Protein AF-A0A0R3SJC0-F1 (afdb_monomer)

pLDDT: mean 82.91, std 19.38, range [24.38, 98.88]

Radius of gyration: 32.0 Å; Cα contacts (8 Å, |Δi|>4): 1369; chains: 1; bounding box: 103×65×96 Å

Solvent-accessible surface area (backbone atoms only — not comparable to full-atom values): 40440 Å² total; per-residue (Å²): 123,84,65,31,35,39,32,28,41,54,70,30,89,53,44,67,40,42,48,48,50,44,39,76,60,16,32,42,64,49,83,42,60,49,58,57,44,52,67,58,44,50,75,71,33,43,48,30,40,35,30,30,30,33,88,70,46,81,89,80,50,86,62,83,58,44,45,67,59,50,82,74,40,90,42,28,34,39,15,26,30,42,24,23,48,45,53,36,42,79,62,67,22,38,70,45,78,46,100,59,71,44,75,47,77,43,74,31,42,40,42,42,85,40,68,51,37,56,92,54,64,51,66,43,55,31,28,34,69,41,52,59,44,54,81,38,82,26,90,78,53,43,82,42,22,29,43,88,92,44,58,35,22,38,33,25,76,93,53,44,34,36,24,28,42,35,47,44,60,42,82,67,10,72,62,13,65,56,37,52,46,23,42,44,38,73,71,45,64,47,65,74,73,46,43,70,68,63,49,49,53,50,45,32,49,53,47,36,67,72,49,62,91,45,35,37,38,35,67,36,78,64,45,54,48,30,53,37,44,49,52,47,47,53,76,42,46,58,65,92,32,52,46,35,37,33,67,41,58,66,29,68,57,67,65,41,60,59,54,45,51,52,58,42,41,77,66,68,43,71,65,51,75,40,85,36,29,70,59,40,35,61,19,61,42,65,49,79,43,78,41,65,49,59,81,70,56,62,80,91,70,65,74,83,77,79,80,84,83,82,88,83,86,82,90,80,84,85,88,86,88,85,87,82,89,85,89,89,84,88,83,92,87,84,89,88,86,88,81,82,85,72,78,86,72,93,64,89,76,62,48,79,42,74,44,76,46,79,44,60,35,38,34,67,76,49,44,52,51,68,57,53,50,50,27,48,43,56,43,50,48,51,55,51,54,52,50,36,58,76,68,65,59,53,78,92,59,45,31,43,42,45,43,50,36,29,69,60,52,50,54,58,52,46,62,75,71,43,96,78,70,68,76,86,61,81,92,73,72,75,44,74,62,54,52,50,34,49,77,67,70,31,58,44,48,84,34,40,87,35,53,76,68,52,49,33,51,50,22,51,78,70,68,48,54,66,79,51,48,58,53,53,83,74,60,93,65,34,49,63,39,25,37,40,30,37,86,67,50,52,71,62,94,58,43,66,59,52,40,51,50,43,37,42,62,30,30,29,44,70,47,68,79,47,96,50,80,70,53,53,59,50,55,76,61,46,53,74,68,56,50,52,51,44,28,64,72,13,60,82,57,51,51,38,40,36,56,43,43,44,66,28,42,18,32,61,88,82,41,80,42,74,26,29,34,33,40,32,23,25,75,58,82,86,55,57,69,58,50,43,51,49,28,57,48,50,36,66,63,39,75,65,32,26,37,26,27,40,38,61,64,68,48,68,86,72,79,58,79,67,48,14,71,32,44,60,35,69,74,56,50,50,48,47,29,51,33,44,44,43,32,52,48,47,32,52,78,68,70,40,46,87,69,36,52,31,71,48,56,31,37,37,34,41,40,70,92,67,60,81,94,43,52,93,81,56,71,53,76,30,24,19,36,34,43,31,44,30,36,52,92,76,79,77,47,34,40,37,57,43,70,69,74,66,42,54,52,68,58,52,52,51,32,46,50,50,36,52,72,41,82,61,46,57,40,40,28,40,42,42,37,31,27,64,46,17,53,85,62,49,49

Organism: Hymenolepis diminuta (NCBI:txid6216)

InterPro domains:
  IPR001674 GMP synthase, C-terminal [PF00958] (638-730)
  IPR001674 GMP synthase, C-terminal [cd01997] (208-731)
  IPR004739 GMP synthase, glutamine amidotransferase [TIGR00888] (5-190)
  IPR004739 GMP synthase, glutamine amidotransferase [cd01742] (5-184)
  IPR014729 Rossmann-like alpha/beta/alpha sandwich fold [G3DSA:3.40.50.620] (196-476)
  IPR017926 Glutamine amidotransferase [PF00117] (7-186)
  IPR022310 NAD/GMP synthase [PF02540] (200-277)
  IPR025777 GMP synthetase ATP pyrophosphatase domain [PS51553] (194-471)
  IPR029062 Class I glutamine amidotransferase-like [G3DSA:3.40.50.880] (2-195)
  IPR029062 Class I glutamine amidotransferase-like [SSF52317] (4-192)

Nearest PDB structures (foldseek):
  7sbc-assembly1_D  TM=7.896E-01  e=6.996E-42  Acinetobacter baumannii
  2vpi-assembly1_A  TM=9.507E-01  e=2.418E-23  Homo sapiens
  2vpi-assembly2_B  TM=9.539E-01  e=1.225E-22  Homo sapiens
  2d7j-assembly1_A  TM=8.973E-01  e=1.734E-17  Pyrococcus horikoshii OT3
  1wl8-assembly1_A  TM=9.009E-01  e=4.448E-16  Pyrococcus horikoshii

Foldseek 3Di:
DAEAEEEEEPADPCSVLLCVLCVVLLHHYDYDHQLDEPVNCVVVNYQAYEYEAHPDDPVPDDCVSHHCVNLVDQHAYEYEANGQVNSQVSLPFDKDFDPDWQFDWDWKAFQCVPLLNPPHDRIFIFTAGDRMFTPGGHPQKDQGMDDVPTGAKIANLVSNYIYGNTQLSDVRRVCSSVSVVSSRCVRRVGDSNNDLVVLLVVLLVVCCVVQPQFAEEQEALLALLSLLLLLSVLVNDDQVSYAAEYEDQLQAFPCSVVLSCVLVVVSVHDYHYHDCNVCLLFFKFWDWDFDFCVVVDDPVQPPPDDDDDDDDDDDDDDDDDDDDDDDDDDDDDDDDDDDDDDPPPPDPPTDGDTDIHMDDPQFPDDQDPVSSVVRSLVSVLVVVVVVCVVVVPDLVRYAYEDSDAQVNVVVVVVVVVDPPQDCQDPPPRPPPSNVVCVVVVRYHHSRNHDDLVSSLVSCVVSVGDPVNSLDFDADSSHCQLQERADDWFADDPCQVVLQVLQQCLLQVLVPVVDDDPSNVLLPVLDDPVLSVLSNVLNVVVFKGKAKGRGWFWFADPSDIDTAIEMEMEGQDDDPLVSQLSSQVSSCSSVVRHFFYKYWDDGGFPDHFRTFQRDGPDPVSSVLQSQLVVQLVVLCVVVVNSNLFNDWRKHKARDATDDDPVPPVVDPSQAIAIETFRWDDDSQQWTFGQGDPPSHDPVSVVSSQVSSCPRPRHRIYMYIGHIHVGHGRTTD

Mean predicted aligned error: 12.39 Å

Sequence (731 aa):
MSCAVAILDAGAQYCKVIDRRVRELQVHSEIFPLNTSLNELKQRGFKAIIISGGPGSVLDDDISAFDSLILEGDLPVLGICYGMQLMNYLAGGKVEHATGRRDGQFTVKLDTKSPLFSGLESEEKVLLTHGDQCTKVPDGYHIIGKEGDGVVAISKSNLKLYGVQFHPEVNLTLNGSAILGNFLFKIAGLEANFKIEDRLDECIKKMKESVGDRKVLFMLSGGIDSTVCAAIGRRALKPEQITAIHINNGFMRKKESDSTIEALNKLDLNIKYIDASLRFQTGMTTYQVAVDTSALAPASLLSKSSQGSSSSGEGVESPNTMEIDGNENHNSNSLSNSSSKSAIQGGVIGHKEVRNIPIGPLNLHVVSPEEKRQIIGDIFVRVAEETWKELKLNPDEFLLCQGTLRPDLIESAALSVTKRADVIKTHHNVSNLVKKLSQLGRVIEPLADFHKDEVRSLGRLLKLPEEIVNRHPFPGPGLSIRIICASEPYCERDFPETTSLVKMIAGYESMSKKMHALLNKINEAISPAEQARLREITADGALAAHVLPIRSVGVQGDCRSYSYVCALSSDKKPDWDSLFFMAHIIPRICHNINRVVYAFGPRIATSVSEITVTYLREPVIETLREVDFRVNTVLLTEGCMNRVAQMPIVLIPIHFDRDPGNMMASSSILRSVVLRPFLTSDFMTGLPCRPGVDISLSVVDKMVKAASEVPGISRVLYDLTAKPPATTEWE

Secondary structure (DSSP, 8-state):
--SEEEEEESS-TTHHHHHHHHHHTT-EEEEEETT--HHHHHHTT--EEEE---SS-TTTS-GGGS-THHHHSSS-EEEETHHHHHHHHHTT-EEEEEEEEEEEEEEEEE-TTSGGGTTS-SEEEEEEEEEEEEEEPPTT-EEEEEETTEEEEEEEGGGTEEEESB-TTSTTSTTHHHHHHIIIIIIT---S---HHHHHHHHHHHHHHHHTT-EEEEEE-SSHHHHHHHHHHHHHS-GGGEEEEEEE-S-PPTTHHHHHHHHHHTTT--EEEEE-HHHHHT--EEEEEEEEGGGGS-GGG---PPPP-------------------------------------------EEEEEEEE--TTTT---HHHHHHHHHHHHHHHHHHHHHHTT--TTTEEEE----HHHHHHHHHHHH-TT---SS------HHHHHHHHTT-EE-TTTT--HHHHHHHHHHTT--HHHHTPPP--TTGGGGSB--BSS----TTHHHHHHHHHHHHTHHHHTTS--HHHHHHHHHS-HHHHHHHHHHHTT--EEEEEEEEEEEEEETTEEEEEEEEEEEESS---HHHHHHHHHHHHHH-TTEEEEEEEPSS---S-------B-S-HHHHHHHHHHHHHHHHHHHHTT-GGGSSB--EEEES---S--GGGGGG--S--EEEEE--EE-SSSSSBEEPPBTTTB-HHHHHHHHHHHHTSTTEEEEEEE---BTTB-S---

Structure (mmCIF, N/CA/C/O backbone):
data_AF-A0A0R3SJC0-F1
#
_entry.id   AF-A0A0R3SJC0-F1
#
loop_
_atom_site.group_PDB
_atom_site.id
_atom_site.type_symbol
_atom_site.label_atom_id
_atom_site.label_alt_id
_atom_site.label_comp_id
_atom_site.label_asym_id
_atom_site.label_entity_id
_atom_site.label_seq_id
_atom_site.pdbx_PDB_ins_code
_atom_site.Cartn_x
_atom_site.Cartn_y
_atom_site.Cartn_z
_atom_site.occupancy
_atom_site.B_iso_or_equiv
_atom_site.auth_seq_id
_atom_site.auth_comp_id
_atom_site.auth_asym_id
_atom_site.auth_atom_id
_atom_site.pdbx_PDB_model_num
ATOM 1 N N . MET A 1 1 ? -23.351 -9.315 23.107 1.00 49.31 1 MET A N 1
ATOM 2 C CA . MET A 1 1 ? -23.019 -9.519 21.682 1.00 49.31 1 MET A CA 1
ATOM 3 C C . MET A 1 1 ? -23.812 -10.731 21.214 1.00 49.31 1 MET A C 1
ATOM 5 O O . MET A 1 1 ? -23.521 -11.813 21.693 1.00 49.31 1 MET A O 1
ATOM 9 N N . SER A 1 2 ? -24.893 -10.576 20.441 1.00 51.91 2 SER A N 1
ATOM 10 C CA . SER A 1 2 ? -25.824 -11.693 20.153 1.00 51.91 2 SER A CA 1
ATOM 11 C C . SER A 1 2 ? -25.876 -12.146 18.687 1.00 51.91 2 SER A C 1
ATOM 13 O O . SER A 1 2 ? -26.556 -13.129 18.405 1.00 51.91 2 SER A O 1
ATOM 15 N N . CYS A 1 3 ? -25.152 -11.491 17.771 1.00 67.25 3 CYS A N 1
ATOM 16 C CA . CYS A 1 3 ? -25.111 -11.828 16.340 1.00 67.25 3 CYS A CA 1
ATOM 17 C C . CYS A 1 3 ? -23.694 -11.620 15.779 1.00 67.25 3 CYS A C 1
ATOM 19 O O . CYS A 1 3 ? -23.371 -10.528 15.320 1.00 67.25 3 CYS A O 1
ATOM 21 N N . ALA A 1 4 ? -22.832 -12.637 15.851 1.00 88.25 4 ALA A N 1
ATOM 22 C CA . ALA A 1 4 ? -21.469 -12.571 15.317 1.00 88.25 4 ALA A CA 1
ATOM 23 C C . ALA A 1 4 ? -21.089 -13.851 14.557 1.00 88.25 4 ALA A C 1
ATOM 25 O O . ALA A 1 4 ? -21.641 -14.927 14.820 1.00 88.25 4 ALA A O 1
ATOM 26 N N . VAL A 1 5 ? -20.122 -13.725 13.648 1.00 94.94 5 VAL A N 1
ATOM 27 C CA . VAL A 1 5 ? -19.550 -14.810 12.836 1.00 94.94 5 VAL A CA 1
ATOM 28 C C . VAL A 1 5 ? -18.127 -15.107 13.293 1.00 94.94 5 VAL A C 1
ATOM 30 O O . VAL A 1 5 ? -17.317 -14.192 13.434 1.00 94.94 5 VAL A O 1
ATOM 33 N N . ALA A 1 6 ? -17.813 -16.384 13.489 1.00 95.75 6 ALA A N 1
ATOM 34 C CA . ALA A 1 6 ? -16.444 -16.827 13.719 1.00 95.75 6 ALA A CA 1
ATOM 35 C C . ALA A 1 6 ? -15.792 -17.215 12.389 1.00 95.75 6 ALA A C 1
ATOM 37 O O . ALA A 1 6 ? -16.386 -17.951 11.602 1.00 95.75 6 ALA A O 1
ATOM 38 N N . ILE A 1 7 ? -14.576 -16.737 12.138 1.00 95.38 7 ILE A N 1
ATOM 39 C CA . ILE A 1 7 ? -13.773 -17.114 10.973 1.00 95.38 7 ILE A CA 1
ATOM 40 C C . ILE A 1 7 ? -12.608 -17.968 11.468 1.00 95.38 7 ILE A C 1
ATOM 42 O O . ILE A 1 7 ? -11.757 -17.469 12.197 1.00 95.38 7 ILE A O 1
ATOM 46 N N . LEU A 1 8 ? -12.575 -19.245 11.098 1.00 93.25 8 LEU A N 1
ATOM 47 C CA . LEU A 1 8 ? -11.498 -20.166 11.452 1.00 93.25 8 LEU A CA 1
ATOM 48 C C . LEU A 1 8 ? -10.409 -20.108 10.383 1.00 93.25 8 LEU A C 1
ATOM 50 O O . LEU A 1 8 ? -10.674 -20.410 9.218 1.00 93.25 8 LEU A O 1
ATOM 54 N N . ASP A 1 9 ? -9.203 -19.703 10.778 1.00 88.06 9 ASP A N 1
ATOM 55 C CA . ASP A 1 9 ? -8.089 -19.502 9.859 1.00 88.06 9 ASP A CA 1
ATOM 56 C C . ASP A 1 9 ? -7.266 -20.779 9.656 1.00 88.06 9 ASP A C 1
ATOM 58 O O . ASP A 1 9 ? -6.544 -21.207 10.558 1.00 88.06 9 ASP A O 1
ATOM 62 N N . ALA A 1 10 ? -7.336 -21.353 8.453 1.00 80.88 10 ALA A N 1
ATOM 63 C CA . ALA A 1 10 ? -6.509 -22.478 8.013 1.00 80.88 10 ALA A CA 1
ATOM 64 C C . ALA A 1 10 ? -5.146 -22.041 7.422 1.00 80.88 10 ALA A C 1
ATOM 66 O O . ALA A 1 10 ? -4.488 -22.802 6.715 1.00 80.88 10 ALA A O 1
ATOM 67 N N . GLY A 1 11 ? -4.704 -20.809 7.702 1.00 69.06 11 GLY A N 1
ATOM 68 C CA . GLY A 1 11 ? -3.431 -20.261 7.227 1.00 69.06 11 GLY A CA 1
ATOM 69 C C . GLY A 1 11 ? -3.536 -19.543 5.881 1.00 69.06 11 GLY A C 1
ATOM 70 O O . GLY A 1 11 ? -2.531 -19.379 5.187 1.00 69.06 11 GLY A O 1
ATOM 71 N N . ALA A 1 12 ? -4.736 -19.114 5.482 1.00 61.41 12 ALA A N 1
ATOM 72 C CA . ALA A 1 12 ? -4.924 -18.354 4.250 1.00 61.41 12 ALA A CA 1
ATOM 73 C C . ALA A 1 12 ? -4.469 -16.902 4.390 1.00 61.41 12 ALA A C 1
ATOM 75 O O . ALA A 1 12 ? -4.894 -16.174 5.286 1.00 61.41 12 ALA A O 1
ATOM 76 N N . GLN A 1 13 ? -3.790 -16.409 3.349 1.00 63.69 13 GLN A N 1
ATOM 77 C CA . GLN A 1 13 ? -3.595 -14.970 3.130 1.00 63.69 13 GLN A CA 1
ATOM 78 C C . GLN A 1 13 ? -4.936 -14.195 3.128 1.00 63.69 13 GLN A C 1
ATOM 80 O O . GLN A 1 13 ? -4.987 -13.024 3.504 1.00 63.69 13 GLN A O 1
ATOM 85 N N . TYR A 1 14 ? -6.040 -14.849 2.743 1.00 68.69 14 TYR A N 1
ATOM 86 C CA . TYR A 1 14 ? -7.358 -14.235 2.566 1.00 68.69 14 TYR A CA 1
ATOM 87 C C . TYR A 1 14 ? -8.239 -14.174 3.822 1.00 68.69 14 TYR A C 1
ATOM 89 O O . TYR A 1 14 ? -9.306 -13.567 3.761 1.00 68.69 14 TYR A O 1
ATOM 97 N N . CYS A 1 15 ? -7.820 -14.704 4.980 1.00 80.31 15 CYS A N 1
ATOM 98 C CA . CYS A 1 15 ? -8.655 -14.658 6.191 1.00 80.31 15 CYS A CA 1
ATOM 99 C C . CYS A 1 15 ? -9.025 -13.216 6.600 1.00 80.31 15 CYS A C 1
ATOM 101 O O . CYS A 1 15 ? -10.177 -12.920 6.927 1.00 80.31 15 CYS A O 1
ATOM 103 N N . LYS A 1 16 ? -8.074 -12.277 6.478 1.00 79.75 16 LYS A N 1
ATOM 104 C CA . LYS A 1 16 ? -8.317 -10.836 6.690 1.00 79.75 16 LYS A CA 1
ATOM 105 C C . LYS A 1 16 ? -9.317 -10.250 5.682 1.00 79.75 16 LYS A C 1
ATOM 107 O O . LYS A 1 16 ? -10.038 -9.309 6.003 1.00 79.75 16 LYS A O 1
ATOM 112 N N . VAL A 1 17 ? -9.365 -10.793 4.464 1.00 82.44 17 VAL A N 1
ATOM 113 C CA . VAL A 1 17 ? -10.292 -10.357 3.410 1.00 82.44 17 VAL A CA 1
ATOM 114 C C . VAL A 1 17 ? -11.708 -10.846 3.712 1.00 82.44 17 VAL A C 1
ATOM 116 O O . VAL A 1 17 ? -12.644 -10.066 3.565 1.00 82.44 17 VAL A O 1
ATOM 119 N N . ILE A 1 18 ? -11.871 -12.079 4.208 1.00 89.25 18 ILE A N 1
ATOM 120 C CA . ILE A 1 18 ? -13.170 -12.594 4.671 1.00 89.25 18 ILE A CA 1
ATOM 121 C C . ILE A 1 18 ? -13.718 -11.706 5.800 1.00 89.25 18 ILE A C 1
ATOM 123 O O . ILE A 1 18 ? -14.841 -11.219 5.683 1.00 89.25 18 ILE A O 1
ATOM 127 N N . ASP A 1 19 ? -12.919 -11.427 6.842 1.00 89.38 19 ASP A N 1
ATOM 128 C CA . ASP A 1 19 ? -13.315 -10.544 7.961 1.00 89.38 19 ASP A CA 1
ATOM 129 C C . ASP A 1 19 ? -13.775 -9.173 7.457 1.00 89.38 19 ASP A C 1
ATOM 131 O O . ASP A 1 19 ? -14.830 -8.673 7.849 1.00 89.38 19 ASP A O 1
ATOM 135 N N . ARG A 1 20 ? -13.032 -8.594 6.510 1.00 85.44 20 ARG A N 1
ATOM 136 C CA . ARG A 1 20 ? -13.400 -7.326 5.883 1.00 85.44 20 ARG A CA 1
ATOM 137 C C . ARG A 1 20 ? -14.740 -7.405 5.142 1.00 85.44 20 ARG A C 1
ATOM 139 O O . ARG A 1 20 ? -15.584 -6.540 5.343 1.00 85.44 20 ARG A O 1
ATOM 146 N N . ARG A 1 21 ? -14.973 -8.433 4.319 1.00 89.38 21 ARG A N 1
ATOM 147 C CA . ARG A 1 21 ? -16.220 -8.575 3.538 1.00 89.38 21 ARG A CA 1
ATOM 148 C C . ARG A 1 21 ? -17.448 -8.806 4.405 1.00 89.38 21 ARG A C 1
ATOM 150 O O . ARG A 1 21 ? -18.512 -8.273 4.103 1.00 89.38 21 ARG A O 1
ATOM 157 N N . VAL A 1 22 ? -17.306 -9.568 5.487 1.00 92.75 22 VAL A N 1
ATOM 158 C CA . VAL A 1 22 ? -18.390 -9.770 6.458 1.00 92.75 22 VAL A CA 1
ATOM 159 C C . VAL A 1 22 ? -18.753 -8.443 7.139 1.00 92.75 22 VAL A C 1
ATOM 161 O O . VAL A 1 22 ? -19.933 -8.118 7.267 1.00 92.75 22 VAL A O 1
ATOM 164 N N . ARG A 1 23 ? -17.753 -7.623 7.486 1.00 90.31 23 ARG A N 1
ATOM 165 C CA . ARG A 1 23 ? -17.960 -6.292 8.085 1.00 90.31 23 ARG A CA 1
ATOM 166 C C . ARG A 1 23 ? -18.516 -5.257 7.109 1.00 90.31 23 ARG A C 1
ATOM 168 O O . ARG A 1 23 ? -19.343 -4.445 7.513 1.00 90.31 23 ARG A O 1
ATOM 175 N N . GLU A 1 24 ? -18.141 -5.308 5.830 1.00 88.75 24 GLU A N 1
ATOM 176 C CA . GLU A 1 24 ? -18.761 -4.492 4.769 1.00 88.75 24 GLU A CA 1
ATOM 177 C C . GLU A 1 24 ? -20.266 -4.780 4.636 1.00 88.75 24 GLU A C 1
ATOM 179 O O . GLU A 1 24 ? -21.052 -3.872 4.371 1.00 88.75 24 GLU A O 1
ATOM 184 N N . LEU A 1 25 ? -20.678 -6.025 4.897 1.00 91.31 25 LEU A N 1
ATOM 185 C CA . LEU A 1 25 ? -22.082 -6.433 4.999 1.00 91.31 25 LEU A CA 1
ATOM 186 C C . LEU A 1 25 ? -22.715 -6.076 6.360 1.00 91.31 25 LEU A C 1
ATOM 188 O O . LEU A 1 25 ? -23.828 -6.502 6.647 1.00 91.31 25 LEU A O 1
ATOM 192 N N . GLN A 1 26 ? -22.050 -5.272 7.195 1.00 92.06 26 GLN A N 1
ATOM 193 C CA . GLN A 1 26 ? -22.534 -4.819 8.504 1.00 92.06 26 GLN A CA 1
ATOM 194 C C . GLN A 1 26 ? -22.824 -5.969 9.480 1.00 92.06 26 GLN A C 1
ATOM 196 O O . GLN A 1 26 ? -23.751 -5.891 10.289 1.00 92.06 26 GLN A O 1
ATOM 201 N N . VAL A 1 27 ? -22.008 -7.025 9.440 1.00 92.75 27 VAL A N 1
ATOM 202 C CA . VAL A 1 27 ? -22.053 -8.143 10.391 1.00 92.75 27 VAL A CA 1
ATOM 203 C C . VAL A 1 27 ? -20.750 -8.194 11.191 1.00 92.75 27 VAL A C 1
ATOM 205 O O . VAL A 1 27 ? -19.662 -8.015 10.645 1.00 92.75 27 VAL A O 1
ATOM 208 N N . HIS A 1 28 ? -20.848 -8.436 12.501 1.00 91.56 28 HIS A N 1
ATOM 209 C CA . HIS A 1 28 ? -19.668 -8.573 13.353 1.00 91.56 28 HIS A CA 1
ATOM 210 C C . HIS A 1 28 ? -18.944 -9.899 13.089 1.00 91.56 28 HIS A C 1
ATOM 212 O O . HIS A 1 28 ? -19.569 -10.962 13.107 1.00 91.56 28 HIS A O 1
ATOM 218 N N . SER A 1 29 ? -17.623 -9.845 12.917 1.00 92.19 29 SER A N 1
ATOM 219 C CA . SER A 1 29 ? -16.771 -11.025 12.747 1.00 92.19 29 SER A CA 1
ATOM 220 C C . SER A 1 29 ? -15.494 -10.979 13.582 1.00 92.19 29 SER A C 1
ATOM 222 O O . SER A 1 29 ? -14.925 -9.909 13.835 1.00 92.19 29 SER A O 1
ATOM 224 N N . GLU A 1 30 ? -15.025 -12.162 13.974 1.00 90.62 30 GLU A N 1
ATOM 225 C CA . GLU A 1 30 ? -13.758 -12.384 14.676 1.00 90.62 30 GLU A CA 1
ATOM 226 C C . GLU A 1 30 ? -13.004 -13.574 14.071 1.00 90.62 30 GLU A C 1
ATOM 228 O O . GLU A 1 30 ? -13.620 -14.542 13.624 1.00 90.62 30 GLU A O 1
ATOM 233 N N . ILE A 1 31 ? -11.670 -13.485 14.048 1.00 90.00 31 ILE A N 1
ATOM 234 C CA . ILE A 1 31 ? -10.784 -14.513 13.490 1.00 90.00 31 ILE A CA 1
ATOM 235 C C . ILE A 1 31 ? -10.243 -15.379 14.628 1.00 90.00 31 ILE A C 1
ATOM 237 O O . ILE A 1 31 ? -9.756 -14.855 15.629 1.00 90.00 31 ILE A O 1
ATOM 241 N N . PHE A 1 32 ? -10.287 -16.693 14.438 1.00 90.62 32 PHE A N 1
ATOM 242 C CA . PHE A 1 32 ? -9.840 -17.701 15.386 1.00 90.62 32 PHE A CA 1
ATOM 243 C C . PHE A 1 32 ? -8.898 -18.709 14.722 1.00 90.62 32 PHE A C 1
ATOM 245 O O . PHE A 1 32 ? -9.017 -18.963 13.522 1.00 90.62 32 PHE A O 1
ATOM 252 N N . PRO A 1 33 ? -7.993 -19.337 15.489 1.00 90.00 33 PRO A N 1
ATOM 253 C CA . PRO A 1 33 ? -7.235 -20.490 15.018 1.00 90.00 33 PRO A CA 1
ATOM 254 C C . PRO A 1 33 ? -8.146 -21.643 14.567 1.00 90.00 33 PRO A C 1
ATOM 256 O O . PRO A 1 33 ? -9.199 -21.875 15.168 1.00 90.00 33 PRO A O 1
ATOM 259 N N . LEU A 1 34 ? -7.719 -22.412 13.561 1.00 89.12 34 LEU A N 1
ATOM 260 C CA . LEU A 1 34 ? -8.468 -23.569 13.048 1.00 89.12 34 LEU A CA 1
ATOM 261 C C . LEU A 1 34 ? -8.809 -24.627 14.116 1.00 89.12 34 LEU A C 1
ATOM 263 O O . LEU A 1 34 ? -9.825 -25.302 14.002 1.00 89.12 34 LEU A O 1
ATOM 267 N N . ASN A 1 35 ? -7.997 -24.753 15.169 1.00 90.44 35 ASN A N 1
ATOM 268 C CA . ASN A 1 35 ? -8.192 -25.715 16.261 1.00 90.44 35 ASN A CA 1
ATOM 269 C C . ASN A 1 35 ? -9.151 -25.234 17.372 1.00 90.44 35 ASN A C 1
ATOM 271 O O . ASN A 1 35 ? -9.194 -25.818 18.455 1.00 90.44 35 ASN A O 1
ATOM 275 N N . THR A 1 36 ? -9.901 -24.155 17.138 1.00 92.75 36 THR A N 1
ATOM 276 C CA . THR A 1 36 ? -10.876 -23.625 18.102 1.00 92.75 36 THR A CA 1
ATOM 277 C C . THR A 1 36 ? -12.107 -24.530 18.183 1.00 92.75 36 THR A C 1
ATOM 279 O O . THR A 1 36 ? -12.696 -24.866 17.160 1.00 92.75 36 THR A O 1
ATOM 282 N N . SER A 1 37 ? -12.528 -24.899 19.398 1.00 94.56 37 SER A N 1
ATOM 283 C CA . SER A 1 37 ? -13.651 -25.832 19.599 1.00 94.56 37 SER A CA 1
ATOM 284 C C . SER A 1 37 ? -15.032 -25.203 19.372 1.00 94.56 37 SER A C 1
ATOM 286 O O . SER A 1 37 ? -15.250 -24.023 19.663 1.00 94.56 37 SER A O 1
ATOM 288 N N . LEU A 1 38 ? -16.020 -26.010 18.969 1.00 94.06 38 LEU A N 1
ATOM 289 C CA . LEU A 1 38 ? -17.416 -25.573 18.829 1.00 94.06 38 LEU A CA 1
ATOM 290 C C . LEU A 1 38 ? -17.977 -25.020 20.148 1.00 94.06 38 LEU A C 1
ATOM 292 O O . LEU A 1 38 ? -18.723 -24.039 20.155 1.00 94.06 38 LEU A O 1
ATOM 296 N N . ASN A 1 39 ? -17.619 -25.644 21.272 1.00 93.06 39 ASN A N 1
ATOM 297 C CA . ASN A 1 39 ? -18.081 -25.229 22.596 1.00 93.06 39 ASN A CA 1
ATOM 298 C C . ASN A 1 39 ? -17.608 -23.819 22.944 1.00 93.06 39 ASN A C 1
ATOM 300 O O . ASN A 1 39 ? -18.399 -23.016 23.437 1.00 93.06 39 ASN A O 1
ATOM 304 N N . GLU A 1 40 ? -16.349 -23.499 22.648 1.00 93.50 40 GLU A N 1
ATOM 305 C CA . GLU A 1 40 ? -15.812 -22.157 22.849 1.00 93.50 40 GLU A CA 1
ATOM 306 C C . GLU A 1 40 ? -16.556 -21.124 21.992 1.00 93.50 40 GLU A C 1
ATOM 308 O O . GLU A 1 40 ? -16.985 -20.086 22.503 1.00 93.50 40 GLU A O 1
ATOM 313 N N . LEU A 1 41 ? -16.787 -21.428 20.711 1.00 93.19 41 LEU A N 1
ATOM 314 C CA . LEU A 1 41 ? -17.512 -20.532 19.805 1.00 93.19 41 LEU A CA 1
ATOM 315 C C . LEU A 1 41 ? -18.947 -20.267 20.292 1.00 93.19 41 LEU A C 1
ATOM 317 O O . LEU A 1 41 ? -19.414 -19.125 20.298 1.00 93.19 41 LEU A O 1
ATOM 321 N N . LYS A 1 42 ? -19.639 -21.305 20.773 1.00 91.69 42 LYS A N 1
ATOM 322 C CA . LYS A 1 42 ? -20.983 -21.174 21.353 1.00 91.69 42 LYS A CA 1
ATOM 323 C C . LYS A 1 42 ? -20.989 -20.361 22.641 1.00 91.69 42 LYS A C 1
ATOM 325 O O . LYS A 1 42 ? -21.860 -19.509 22.806 1.00 91.69 42 LYS A O 1
ATOM 330 N N . GLN A 1 43 ? -20.028 -20.591 23.537 1.00 91.38 43 GLN A N 1
ATOM 331 C CA . GLN A 1 43 ? -19.902 -19.840 24.791 1.00 91.38 43 GLN A CA 1
ATOM 332 C C . GLN A 1 43 ? -19.666 -18.348 24.541 1.00 91.38 43 GLN A C 1
ATOM 334 O O . GLN A 1 43 ? -20.234 -17.511 25.240 1.00 91.38 43 GLN A O 1
ATOM 339 N N . ARG A 1 44 ? -18.889 -18.009 23.506 1.00 90.25 44 ARG A N 1
ATOM 340 C CA . ARG A 1 44 ? -18.678 -16.623 23.057 1.00 90.25 44 ARG A CA 1
ATOM 341 C C . ARG A 1 44 ? -19.875 -16.033 22.293 1.00 90.25 44 ARG A C 1
ATOM 343 O O . ARG A 1 44 ? -19.893 -14.836 22.022 1.00 90.25 44 ARG A O 1
ATOM 350 N N . GLY A 1 45 ? -20.896 -16.837 21.987 1.00 91.19 45 GLY A N 1
ATOM 351 C CA . GLY A 1 45 ? -22.159 -16.387 21.400 1.00 91.19 45 GLY A CA 1
ATOM 352 C C . GLY A 1 45 ? -22.175 -16.282 19.872 1.00 91.19 45 GLY A C 1
ATOM 353 O O . GLY A 1 45 ? -23.076 -15.633 19.332 1.00 91.19 45 GLY A O 1
ATOM 354 N N . PHE A 1 46 ? -21.224 -16.906 19.167 1.00 94.56 46 PHE A N 1
ATOM 355 C CA . PHE A 1 46 ? -21.213 -16.933 17.701 1.00 94.56 46 PHE A CA 1
ATOM 356 C C . PHE A 1 46 ? -22.397 -17.730 17.138 1.00 94.56 46 PHE A C 1
ATOM 358 O O . PHE A 1 46 ? -22.885 -18.685 17.745 1.00 94.56 46 PHE A O 1
ATOM 365 N N . LYS A 1 47 ? -22.880 -17.306 15.967 1.00 95.25 47 LYS A N 1
ATOM 366 C CA . LYS A 1 47 ? -24.092 -17.845 15.325 1.00 95.25 47 LYS A CA 1
ATOM 367 C C . LYS A 1 47 ? -23.835 -18.510 13.978 1.00 95.25 47 LYS A C 1
ATOM 369 O O . LYS A 1 47 ? -24.724 -19.186 13.479 1.00 95.25 47 LYS A O 1
ATOM 374 N N . ALA A 1 48 ? -22.653 -18.322 13.404 1.00 96.81 48 ALA A N 1
ATOM 375 C CA . ALA A 1 48 ? -22.217 -18.961 12.171 1.00 96.81 48 ALA A CA 1
ATOM 376 C C . ALA A 1 48 ? -20.691 -19.054 12.139 1.00 96.81 48 ALA A C 1
ATOM 378 O O . ALA A 1 48 ? -20.004 -18.294 12.831 1.00 96.81 48 ALA A O 1
ATOM 379 N N . ILE A 1 49 ? -20.186 -19.973 11.322 1.00 97.69 49 ILE A N 1
ATOM 380 C CA . ILE A 1 49 ? -18.760 -20.253 11.178 1.00 97.69 49 ILE A CA 1
ATOM 381 C C . ILE A 1 49 ? -18.380 -20.161 9.698 1.00 97.69 49 ILE A C 1
ATOM 383 O O . ILE A 1 49 ? -19.075 -20.693 8.834 1.00 97.69 49 ILE A O 1
ATOM 387 N N . ILE A 1 50 ? -17.266 -19.498 9.399 1.00 97.56 50 ILE A N 1
ATOM 388 C CA . ILE A 1 50 ? -16.619 -19.535 8.086 1.00 97.56 50 ILE A CA 1
ATOM 389 C C . ILE A 1 50 ? -15.243 -20.168 8.270 1.00 97.56 50 ILE A C 1
ATOM 391 O O . ILE A 1 50 ? -14.465 -19.702 9.092 1.00 97.56 50 ILE A O 1
ATOM 395 N N . ILE A 1 51 ? -14.930 -21.217 7.516 1.00 95.12 51 ILE A N 1
ATOM 396 C CA . ILE A 1 51 ? -13.601 -21.838 7.499 1.00 95.12 51 ILE A CA 1
ATOM 397 C C . ILE A 1 51 ? -12.870 -21.298 6.272 1.00 95.12 51 ILE A C 1
ATOM 399 O O . ILE A 1 51 ? -13.360 -21.449 5.147 1.00 95.12 51 ILE A O 1
ATOM 403 N N . SER A 1 52 ? -11.741 -20.623 6.490 1.00 90.00 52 SER A N 1
ATOM 404 C CA . SER A 1 52 ? -10.974 -19.987 5.419 1.00 90.00 52 SER A CA 1
ATOM 405 C C . SER A 1 52 ? -10.276 -21.017 4.516 1.00 90.00 52 SER A C 1
ATOM 407 O O . SER A 1 52 ? -10.262 -22.222 4.782 1.00 90.00 52 SER A O 1
ATOM 409 N N . GLY A 1 53 ? -9.703 -20.529 3.413 1.00 78.44 53 GLY A N 1
ATOM 410 C CA . GLY A 1 53 ? -8.766 -21.318 2.614 1.00 78.44 53 GLY A CA 1
ATOM 411 C C . GLY A 1 53 ? -7.432 -21.543 3.336 1.00 78.44 53 GLY A C 1
ATOM 412 O O . GLY A 1 53 ? -7.211 -21.059 4.440 1.00 78.44 53 GLY A O 1
ATOM 413 N N . GLY A 1 54 ? -6.494 -22.201 2.668 1.00 74.00 54 GLY A N 1
ATOM 414 C CA . GLY A 1 54 ? -5.133 -22.388 3.162 1.00 74.00 54 GLY A CA 1
ATOM 415 C C . GLY A 1 54 ? -4.204 -22.783 2.013 1.00 74.00 54 GLY A C 1
ATOM 416 O O . GLY A 1 54 ? -4.690 -23.278 0.995 1.00 74.00 54 GLY A O 1
ATOM 417 N N . PRO A 1 55 ? -2.888 -22.529 2.119 1.00 67.25 55 PRO A N 1
ATOM 418 C CA . PRO A 1 55 ? -1.909 -23.002 1.141 1.00 67.25 55 PRO A CA 1
ATOM 419 C C . PRO A 1 55 ? -1.615 -24.505 1.279 1.00 67.25 55 PRO A C 1
ATOM 421 O O . PRO A 1 55 ? -0.946 -25.059 0.410 1.00 67.25 55 PRO A O 1
ATOM 424 N N . GLY A 1 56 ? -2.054 -25.120 2.383 1.00 72.94 56 GLY A N 1
ATOM 425 C CA . GLY A 1 56 ? -1.870 -26.534 2.688 1.00 72.94 56 GLY A CA 1
ATOM 426 C C . GLY A 1 56 ? -2.796 -27.453 1.896 1.00 72.94 56 GLY A C 1
ATOM 427 O O . GLY A 1 56 ? -3.662 -27.011 1.137 1.00 72.94 56 GLY A O 1
ATOM 428 N N . SER A 1 57 ? -2.591 -28.746 2.103 1.00 83.06 57 SER A N 1
ATOM 429 C CA . SER A 1 57 ? -3.352 -29.842 1.509 1.00 83.06 57 SER A CA 1
ATOM 430 C C . SER A 1 57 ? -3.924 -30.663 2.656 1.00 83.06 57 SER A C 1
ATOM 432 O O . SER A 1 57 ? -3.193 -31.084 3.550 1.00 83.06 57 SER A O 1
ATOM 434 N N . VAL A 1 58 ? -5.234 -30.920 2.636 1.00 86.25 58 VAL A N 1
ATOM 435 C CA . VAL A 1 58 ? -5.901 -31.728 3.679 1.00 86.25 58 VAL A CA 1
ATOM 436 C C . VAL A 1 58 ? -5.388 -33.172 3.737 1.00 86.25 58 VAL A C 1
ATOM 438 O O . VAL A 1 58 ? -5.685 -33.884 4.692 1.00 86.25 58 VAL A O 1
ATOM 441 N N . LEU A 1 59 ? -4.659 -33.616 2.707 1.00 85.00 59 LEU A N 1
ATOM 442 C CA . LEU A 1 59 ? -4.033 -34.936 2.642 1.00 85.00 59 LEU A CA 1
ATOM 443 C C . LEU A 1 59 ? -2.697 -34.977 3.393 1.00 85.00 59 LEU A C 1
ATOM 445 O O . LEU A 1 59 ? -2.323 -36.031 3.905 1.00 85.00 59 LEU A O 1
ATOM 449 N N . ASP A 1 60 ? -1.995 -33.844 3.444 1.00 82.56 60 ASP A N 1
ATOM 450 C CA . ASP A 1 60 ? -0.651 -33.724 4.018 1.00 82.56 60 ASP A CA 1
ATOM 451 C C . ASP A 1 60 ? -0.667 -33.112 5.426 1.00 82.56 60 ASP A C 1
ATOM 453 O O . ASP A 1 60 ? 0.239 -33.355 6.227 1.00 82.56 60 ASP A O 1
ATOM 457 N N . ASP A 1 61 ? -1.691 -32.313 5.728 1.00 79.69 61 ASP A N 1
ATOM 458 C CA . ASP A 1 61 ? -1.824 -31.603 6.993 1.00 79.69 61 ASP A CA 1
ATOM 459 C C . ASP A 1 61 ? -2.347 -32.505 8.121 1.00 79.69 61 ASP A C 1
ATOM 461 O O . ASP A 1 61 ? -3.221 -33.357 7.942 1.00 79.69 61 ASP A O 1
ATOM 465 N N . ASP A 1 62 ? -1.864 -32.255 9.341 1.00 80.38 62 ASP A N 1
ATOM 466 C CA . ASP A 1 62 ? -2.429 -32.866 10.542 1.00 80.38 62 ASP A CA 1
ATOM 467 C C . ASP A 1 62 ? -3.752 -32.184 10.920 1.00 80.38 62 ASP A C 1
ATOM 469 O O . ASP A 1 62 ? -3.792 -31.158 11.604 1.00 80.38 62 ASP A O 1
ATOM 473 N N . ILE A 1 63 ? -4.853 -32.783 10.473 1.00 84.12 63 ILE A N 1
ATOM 474 C CA . ILE A 1 63 ? -6.212 -32.302 10.740 1.00 84.12 63 ILE A CA 1
ATOM 475 C C . ILE A 1 63 ? -6.767 -32.750 12.101 1.00 84.12 63 ILE A C 1
ATOM 477 O O . ILE A 1 63 ? -7.892 -32.386 12.440 1.00 84.12 63 ILE A O 1
ATOM 481 N N . SER A 1 64 ? -6.017 -33.524 12.900 1.00 79.56 64 SER A N 1
ATOM 482 C CA . SER A 1 64 ? -6.503 -34.054 14.187 1.00 79.56 64 SER A CA 1
ATOM 483 C C . SER A 1 64 ? -6.836 -32.960 15.206 1.00 79.56 64 SER A C 1
ATOM 485 O O . SER A 1 64 ? -7.629 -33.178 16.120 1.00 79.56 64 SER A O 1
ATOM 487 N N . ALA A 1 65 ? -6.259 -31.769 15.030 1.00 81.12 65 ALA A N 1
ATOM 488 C CA . ALA A 1 65 ? -6.520 -30.610 15.867 1.00 81.12 65 ALA A CA 1
ATOM 489 C C . ALA A 1 65 ? -7.852 -29.901 15.549 1.00 81.12 65 ALA A C 1
ATOM 491 O O . ALA A 1 65 ? -8.264 -29.039 16.324 1.00 81.12 65 ALA A O 1
ATOM 492 N N . PHE A 1 66 ? -8.518 -30.217 14.432 1.00 91.62 66 PHE A N 1
ATOM 493 C CA . PHE A 1 66 ? -9.808 -29.620 14.086 1.00 91.62 66 PHE A CA 1
ATOM 494 C C . PHE A 1 66 ? -10.958 -30.294 14.848 1.00 91.62 66 PHE A C 1
ATOM 496 O O . PHE A 1 66 ? -11.096 -31.518 14.851 1.00 91.62 66 PHE A O 1
ATOM 503 N N . ASP A 1 67 ? -11.834 -29.492 15.455 1.00 93.00 67 ASP A N 1
ATOM 504 C CA . ASP A 1 67 ? -13.009 -30.001 16.160 1.00 93.00 67 ASP A CA 1
ATOM 505 C C . ASP A 1 67 ? -14.115 -30.406 15.171 1.00 93.00 67 ASP A C 1
ATOM 507 O O . ASP A 1 67 ? -14.936 -29.591 14.745 1.00 93.00 67 ASP A O 1
ATOM 511 N N . SER A 1 68 ? -14.149 -31.692 14.814 1.00 91.38 68 SER A N 1
ATOM 512 C CA . SER A 1 68 ? -15.154 -32.270 13.906 1.00 91.38 68 SER A CA 1
ATOM 513 C C . SER A 1 68 ? -16.610 -32.006 14.317 1.00 91.38 68 SER A C 1
ATOM 515 O O . SER A 1 68 ? -17.475 -31.939 13.440 1.00 91.38 68 SER A O 1
ATOM 517 N N . LEU A 1 69 ? -16.884 -31.737 15.604 1.00 92.69 69 LEU A N 1
ATOM 518 C CA . LEU A 1 69 ? -18.224 -31.376 16.078 1.00 92.69 69 LEU A CA 1
ATOM 519 C C . LEU A 1 69 ? -18.754 -30.107 15.407 1.00 92.69 69 LEU A C 1
ATOM 521 O O . LEU A 1 69 ? -19.965 -29.930 15.322 1.00 92.69 69 LEU A O 1
ATOM 525 N N . ILE A 1 70 ? -17.885 -29.238 14.884 1.00 94.44 70 ILE A N 1
ATOM 526 C CA . ILE A 1 70 ? -18.278 -28.061 14.098 1.00 94.44 70 ILE A CA 1
ATOM 527 C C . ILE A 1 70 ? -19.128 -28.456 12.881 1.00 94.44 70 ILE A C 1
ATOM 529 O O . ILE A 1 70 ? -20.065 -27.739 12.538 1.00 94.44 70 ILE A O 1
ATOM 533 N N . LEU A 1 71 ? -18.836 -29.596 12.249 1.00 93.06 71 LEU A N 1
ATOM 534 C CA . LEU A 1 71 ? -19.548 -30.082 11.060 1.00 93.06 71 LEU A CA 1
ATOM 535 C C . LEU A 1 71 ? -20.779 -30.932 11.401 1.00 93.06 71 LEU A C 1
ATOM 537 O O . LEU A 1 71 ? -21.596 -31.222 10.531 1.00 93.06 71 LEU A O 1
ATOM 541 N N . GLU A 1 72 ? -20.918 -31.324 12.662 1.00 89.75 72 GLU A N 1
ATOM 542 C CA . GLU A 1 72 ? -22.061 -32.081 13.184 1.00 89.75 72 GLU A CA 1
ATOM 543 C C . GLU A 1 72 ? -23.012 -31.200 14.011 1.00 89.75 72 GLU A C 1
ATOM 545 O O . GLU A 1 72 ? -24.111 -31.622 14.375 1.00 89.75 72 GLU A O 1
ATOM 550 N N . GLY A 1 73 ? -22.581 -29.976 14.314 1.00 83.62 73 GLY A N 1
ATOM 551 C CA . GLY A 1 73 ? -23.275 -29.020 15.157 1.00 83.62 73 GLY A CA 1
ATOM 552 C C . GLY A 1 73 ? -24.487 -28.356 14.500 1.00 83.62 73 GLY A C 1
ATOM 553 O O . GLY A 1 73 ? -24.873 -28.616 13.366 1.00 83.62 73 GLY A O 1
ATOM 554 N N . ASP A 1 74 ? -25.098 -27.453 15.260 1.00 87.50 74 ASP A N 1
ATOM 555 C CA . ASP A 1 74 ? -26.283 -26.664 14.901 1.00 87.50 74 ASP A CA 1
ATOM 556 C C . ASP A 1 74 ? -25.949 -25.291 14.295 1.00 87.50 74 ASP A C 1
ATOM 558 O O . ASP A 1 74 ? -26.854 -24.561 13.878 1.00 87.50 74 ASP A O 1
ATOM 562 N N . LEU A 1 75 ? -24.668 -24.916 14.257 1.00 94.69 75 LEU A N 1
ATOM 563 C CA . LEU A 1 75 ? -24.231 -23.660 13.661 1.00 94.69 75 LEU A CA 1
ATOM 564 C C . LEU A 1 75 ? -24.037 -23.834 12.146 1.00 94.69 75 LEU A C 1
ATOM 566 O O . LEU A 1 75 ? -23.361 -24.770 11.728 1.00 94.69 75 LEU A O 1
ATOM 570 N N . PRO A 1 76 ? -24.570 -22.928 11.308 1.00 97.25 76 PRO A N 1
ATOM 571 C CA . PRO A 1 76 ? -24.270 -22.897 9.881 1.00 97.25 76 PRO A CA 1
ATOM 572 C C . PRO A 1 76 ? -22.773 -22.722 9.621 1.00 97.25 76 PRO A C 1
ATOM 574 O O . PRO A 1 76 ? -22.132 -21.869 10.246 1.00 97.25 76 PRO A O 1
ATOM 577 N N . VAL A 1 77 ? -22.245 -23.470 8.650 1.00 98.06 77 VAL A N 1
ATOM 578 C CA . VAL A 1 77 ? -20.820 -23.445 8.285 1.00 98.06 77 VAL A CA 1
ATOM 579 C C . VAL A 1 77 ? -20.651 -23.174 6.793 1.00 98.06 77 VAL A C 1
ATOM 581 O O . VAL A 1 77 ? -21.296 -23.821 5.965 1.00 98.06 77 VAL A O 1
ATOM 584 N N . LEU A 1 78 ? -19.758 -22.242 6.454 1.00 98.19 78 LEU A N 1
ATOM 585 C CA . LEU A 1 78 ? -19.268 -22.014 5.094 1.00 98.19 78 LEU A CA 1
ATOM 586 C C . LEU A 1 78 ? -17.777 -22.362 5.006 1.00 98.19 78 LEU A C 1
ATOM 588 O O . LEU A 1 78 ? -16.952 -21.671 5.594 1.00 98.19 78 LEU A O 1
ATOM 592 N N . GLY A 1 79 ? -17.420 -23.400 4.254 1.00 96.50 79 GLY A N 1
ATOM 593 C CA . GLY A 1 79 ? -16.031 -23.742 3.942 1.00 96.50 79 GLY A CA 1
ATOM 594 C C . GLY A 1 79 ? -15.578 -23.141 2.611 1.00 96.50 79 GLY A C 1
ATOM 595 O O . GLY A 1 79 ? -16.230 -23.354 1.589 1.00 96.50 79 GLY A O 1
ATOM 596 N N . ILE A 1 80 ? -14.454 -22.421 2.603 1.00 95.06 80 ILE A N 1
ATOM 597 C CA . ILE A 1 80 ? -13.886 -21.787 1.402 1.00 95.06 80 ILE A CA 1
ATOM 598 C C . ILE A 1 80 ? -12.568 -22.471 1.035 1.00 95.06 80 ILE A C 1
ATOM 600 O O . ILE A 1 80 ? -11.668 -22.562 1.863 1.00 95.06 80 ILE A O 1
ATOM 604 N N . CYS A 1 81 ? -12.435 -22.929 -0.210 1.00 91.25 81 CYS A N 1
ATOM 605 C CA . CYS A 1 81 ? -11.267 -23.636 -0.740 1.00 91.25 81 CYS A CA 1
ATOM 606 C C . CYS A 1 81 ? -10.835 -24.806 0.171 1.00 91.25 81 CYS A C 1
ATOM 608 O O . CYS A 1 81 ? -11.543 -25.813 0.222 1.00 91.25 81 CYS A O 1
ATOM 610 N N . TYR A 1 82 ? -9.747 -24.663 0.938 1.00 90.00 82 TYR A N 1
ATOM 611 C CA . TYR A 1 82 ? -9.327 -25.635 1.957 1.00 90.00 82 TYR A CA 1
ATOM 612 C C . TYR A 1 82 ? -10.463 -25.994 2.922 1.00 90.00 82 TYR A C 1
ATOM 614 O O . TYR A 1 82 ? -10.687 -27.168 3.196 1.00 90.00 82 TYR A O 1
ATOM 622 N N . GLY A 1 83 ? -11.259 -25.017 3.371 1.00 93.25 83 GLY A N 1
ATOM 623 C CA . GLY A 1 83 ? -12.417 -25.278 4.223 1.00 93.25 83 GLY A CA 1
ATOM 624 C C . GLY A 1 83 ? -13.439 -26.217 3.571 1.00 93.25 83 GLY A C 1
ATOM 625 O O . GLY A 1 83 ? -13.957 -27.111 4.233 1.00 93.25 83 GLY A O 1
ATOM 626 N N . MET A 1 84 ? -13.702 -26.082 2.264 1.00 95.25 84 MET A N 1
ATOM 627 C CA . MET A 1 84 ? -14.568 -27.022 1.536 1.00 95.25 84 MET A CA 1
ATOM 628 C C . MET A 1 84 ? -13.949 -28.422 1.464 1.00 95.25 84 MET A C 1
ATOM 630 O O . MET A 1 84 ? -14.659 -29.412 1.648 1.00 95.25 84 MET A O 1
ATOM 634 N N . GLN A 1 85 ? -12.644 -28.507 1.206 1.00 93.25 85 GLN A N 1
ATOM 635 C CA . GLN A 1 85 ? -11.917 -29.774 1.126 1.00 93.25 85 GLN A CA 1
ATOM 636 C C . GLN A 1 85 ? -11.914 -30.497 2.473 1.00 93.25 85 GLN A C 1
ATOM 638 O O . GLN A 1 85 ? -12.214 -31.687 2.518 1.00 93.25 85 GLN A O 1
ATOM 643 N N . LEU A 1 86 ? -11.671 -29.769 3.564 1.00 93.56 86 LEU A N 1
ATOM 644 C CA . LEU A 1 86 ? -11.684 -30.283 4.930 1.00 93.56 86 LEU A CA 1
ATOM 645 C C . LEU A 1 86 ? -13.060 -30.848 5.284 1.00 93.56 86 LEU A C 1
ATOM 647 O O . LEU A 1 86 ? -13.160 -31.980 5.754 1.00 93.56 86 LEU A O 1
ATOM 651 N N . MET A 1 87 ? -14.128 -30.100 4.986 1.00 94.62 87 MET A N 1
ATOM 652 C CA . MET A 1 87 ? -15.498 -30.580 5.180 1.00 94.62 87 MET A CA 1
ATOM 653 C C . MET A 1 87 ? -15.780 -31.862 4.393 1.00 94.62 87 MET A C 1
ATOM 655 O O . MET A 1 87 ? -16.362 -32.800 4.932 1.00 94.62 87 MET A O 1
ATOM 659 N N . ASN A 1 88 ? -15.382 -31.903 3.118 1.00 95.06 88 ASN A N 1
ATOM 660 C CA . ASN A 1 88 ? -15.603 -33.062 2.261 1.00 95.06 88 ASN A CA 1
ATOM 661 C C . ASN A 1 88 ? -14.827 -34.286 2.766 1.00 95.06 88 ASN A C 1
ATOM 663 O O . ASN A 1 88 ? -15.383 -35.379 2.825 1.00 95.06 88 ASN A O 1
ATOM 667 N N . TYR A 1 89 ? -13.565 -34.093 3.148 1.00 94.00 89 TYR A N 1
ATOM 668 C CA . TYR A 1 89 ? -12.675 -35.145 3.629 1.00 94.00 89 TYR A CA 1
ATOM 669 C C . TYR A 1 89 ? -13.160 -35.744 4.955 1.00 94.00 89 TYR A C 1
ATOM 671 O O . TYR A 1 89 ? -13.344 -36.956 5.048 1.00 94.00 89 TYR A O 1
ATOM 679 N N . LEU A 1 90 ? -13.468 -34.902 5.949 1.00 92.75 90 LEU A N 1
ATOM 680 C CA . LEU A 1 90 ? -13.950 -35.351 7.262 1.00 92.75 90 LEU A CA 1
ATOM 681 C C . LEU A 1 90 ? -15.313 -36.050 7.194 1.00 92.75 90 LEU A C 1
ATOM 683 O O . LEU A 1 90 ? -15.582 -36.952 7.981 1.00 92.75 90 LEU A O 1
ATOM 687 N N . ALA A 1 91 ? -16.156 -35.689 6.225 1.00 91.94 91 ALA A N 1
ATOM 688 C CA . ALA A 1 91 ? -17.432 -36.358 5.986 1.00 91.94 91 ALA A CA 1
ATOM 689 C C . ALA A 1 91 ? -17.308 -37.680 5.190 1.00 91.94 91 ALA A C 1
ATOM 691 O O . ALA A 1 91 ? -18.328 -38.288 4.863 1.00 91.94 91 ALA A O 1
ATOM 692 N N . GLY A 1 92 ? -16.091 -38.140 4.866 1.00 92.38 92 GLY A N 1
ATOM 693 C CA . GLY A 1 92 ? -15.840 -39.403 4.153 1.00 92.38 92 GLY A CA 1
ATOM 694 C C . GLY A 1 92 ? -15.822 -39.293 2.622 1.00 92.38 92 GLY A C 1
ATOM 695 O O . GLY A 1 92 ? -15.938 -40.301 1.918 1.00 92.38 92 GLY A O 1
ATOM 696 N N . GLY A 1 93 ? -15.711 -38.076 2.087 1.00 93.88 93 GLY A N 1
ATOM 697 C CA . GLY A 1 93 ? -15.462 -37.813 0.672 1.00 93.88 93 GLY A CA 1
ATOM 698 C C . GLY A 1 93 ? -14.016 -38.108 0.261 1.00 93.88 93 GLY A C 1
ATOM 699 O O . GLY A 1 93 ? -13.185 -38.515 1.067 1.00 93.88 93 GLY A O 1
ATOM 700 N N . LYS A 1 94 ? -13.701 -37.895 -1.021 1.00 93.50 94 LYS A N 1
ATOM 701 C CA . LYS A 1 94 ? -12.342 -38.052 -1.567 1.00 93.50 94 LYS A CA 1
ATOM 702 C C . LYS A 1 94 ? -11.816 -36.713 -2.073 1.00 93.50 94 LYS A C 1
ATOM 704 O O . LYS A 1 94 ? -12.505 -36.043 -2.847 1.00 93.50 94 LYS A O 1
ATOM 709 N N . VAL A 1 95 ? -10.605 -36.362 -1.648 1.00 92.31 95 VAL A N 1
ATOM 710 C CA . VAL A 1 95 ? -9.820 -35.220 -2.133 1.00 92.31 95 VAL A CA 1
ATOM 711 C C . VAL A 1 95 ? -8.550 -35.768 -2.778 1.00 92.31 95 VAL A C 1
ATOM 713 O O . VAL A 1 95 ? -7.980 -36.736 -2.280 1.00 92.31 95 VAL A O 1
ATOM 716 N N . GLU A 1 96 ? -8.144 -35.205 -3.911 1.00 90.12 96 GLU A N 1
ATOM 717 C CA . GLU A 1 96 ? -6.952 -35.617 -4.659 1.00 90.12 96 GLU A CA 1
ATOM 718 C C . GLU A 1 96 ? -6.191 -34.384 -5.156 1.00 90.12 96 GLU A C 1
ATOM 720 O O . GLU A 1 96 ? -6.810 -33.371 -5.495 1.00 90.12 96 GLU A O 1
ATOM 725 N N . HIS A 1 97 ? -4.864 -34.487 -5.261 1.00 84.19 97 HIS A N 1
ATOM 726 C CA . HIS A 1 97 ? -4.050 -33.477 -5.935 1.00 84.19 97 HIS A CA 1
ATOM 727 C C . HIS A 1 97 ? -4.437 -33.387 -7.417 1.00 84.19 97 HIS A C 1
ATOM 729 O O . HIS A 1 97 ? -4.523 -34.401 -8.118 1.00 84.19 97 HIS A O 1
ATOM 735 N N . ALA A 1 98 ? -4.662 -32.176 -7.918 1.00 74.75 98 ALA A N 1
ATOM 736 C CA . ALA A 1 98 ? -4.917 -31.947 -9.332 1.00 74.75 98 ALA A CA 1
ATOM 737 C C . ALA A 1 98 ? -3.616 -32.080 -10.147 1.00 74.75 98 ALA A C 1
ATOM 739 O O . ALA A 1 98 ? -2.530 -31.740 -9.684 1.00 74.75 98 ALA A O 1
ATOM 740 N N . THR A 1 99 ? -3.717 -32.511 -11.410 1.00 63.28 99 THR A N 1
ATOM 741 C CA . THR A 1 99 ? -2.565 -32.652 -12.331 1.00 63.28 99 THR A CA 1
ATOM 742 C C . THR A 1 99 ? -1.897 -31.321 -12.706 1.00 63.28 99 THR A C 1
ATOM 744 O O . THR A 1 99 ? -0.865 -31.311 -13.372 1.00 63.28 99 THR A O 1
ATOM 747 N N . GLY A 1 100 ? -2.477 -30.194 -12.292 1.00 60.53 100 GLY A N 1
ATOM 748 C CA . GLY A 1 100 ? -1.920 -28.853 -12.410 1.00 60.53 100 GLY A CA 1
ATOM 749 C C . GLY A 1 100 ? -2.681 -27.885 -11.507 1.00 60.53 100 GLY A C 1
ATOM 750 O O . GLY A 1 100 ? -3.893 -28.016 -11.332 1.00 60.53 100 GLY A O 1
ATOM 751 N N . ARG A 1 101 ? -1.970 -26.912 -10.931 1.00 62.97 101 ARG A N 1
ATOM 752 C CA . ARG A 1 101 ? -2.566 -25.888 -10.067 1.00 62.97 101 ARG A CA 1
ATOM 753 C C . ARG A 1 101 ? -3.457 -24.961 -10.893 1.00 62.97 101 ARG A C 1
ATOM 755 O O . ARG A 1 101 ? -3.036 -24.451 -11.932 1.00 62.97 101 ARG A O 1
ATOM 762 N N . ARG A 1 102 ? -4.694 -24.752 -10.444 1.00 63.94 102 ARG A N 1
ATOM 763 C CA . ARG A 1 102 ? -5.652 -23.848 -11.091 1.00 63.94 102 ARG A CA 1
ATOM 764 C C . ARG A 1 102 ? -5.653 -22.537 -10.323 1.00 63.94 102 ARG A C 1
ATOM 766 O O . ARG A 1 102 ? -6.261 -22.467 -9.264 1.00 63.94 102 ARG A O 1
ATOM 773 N N . ASP A 1 103 ? -4.984 -21.529 -10.874 1.00 68.25 103 ASP A N 1
ATOM 774 C CA . ASP A 1 103 ? -4.958 -20.167 -10.337 1.00 68.25 103 ASP A CA 1
ATOM 775 C C . ASP A 1 103 ? -5.463 -19.193 -11.411 1.00 68.25 103 ASP A C 1
ATOM 777 O O . ASP A 1 103 ? -4.784 -18.937 -12.407 1.00 68.25 103 ASP A O 1
ATOM 781 N N . GLY A 1 104 ? -6.677 -18.665 -11.251 1.00 69.25 104 GLY A N 1
ATOM 782 C CA . GLY A 1 104 ? -7.248 -17.723 -12.214 1.00 69.25 104 GLY A CA 1
ATOM 783 C C . GLY A 1 104 ? -8.764 -17.568 -12.135 1.00 69.25 104 GLY A C 1
ATOM 784 O O . GLY A 1 104 ? -9.442 -18.212 -11.334 1.00 69.25 104 GLY A O 1
ATOM 785 N N . GLN A 1 105 ? -9.302 -16.681 -12.976 1.00 78.31 105 GLN A N 1
ATOM 786 C CA . GLN A 1 105 ? -10.746 -16.535 -13.144 1.00 78.31 105 GLN A CA 1
ATOM 787 C C . GLN A 1 105 ? -11.280 -17.591 -14.106 1.00 78.31 105 GLN A C 1
ATOM 789 O O . GLN A 1 105 ? -10.835 -17.681 -15.250 1.00 78.31 105 GLN A O 1
ATOM 794 N N . PHE A 1 106 ? -12.290 -18.327 -13.660 1.00 82.19 106 PHE A N 1
ATOM 795 C CA . PHE A 1 106 ? -12.982 -19.326 -14.463 1.00 82.19 106 PHE A CA 1
ATOM 796 C C . PHE A 1 106 ? -14.486 -19.088 -14.410 1.00 82.19 106 PHE A C 1
ATOM 798 O O . PHE A 1 106 ? -15.003 -18.479 -13.473 1.00 82.19 106 PHE A O 1
ATOM 805 N N . THR A 1 107 ? -15.184 -19.548 -15.446 1.00 89.88 107 THR A N 1
ATOM 806 C CA . THR A 1 107 ? -16.650 -19.532 -15.469 1.00 89.88 107 THR A CA 1
ATOM 807 C C . THR A 1 107 ? -17.147 -20.856 -14.909 1.00 89.88 107 THR A C 1
ATOM 809 O O . THR A 1 107 ? -16.761 -21.914 -15.404 1.00 89.88 107 THR A O 1
ATOM 812 N N . VAL A 1 108 ? -17.976 -20.798 -13.872 1.00 93.06 108 VAL A N 1
ATOM 813 C CA . VAL A 1 108 ? -18.528 -21.970 -13.187 1.00 93.06 108 VAL A CA 1
ATOM 814 C C . VAL A 1 108 ? -20.041 -21.992 -13.307 1.00 93.06 108 VAL A C 1
ATOM 816 O O . VAL A 1 108 ? -20.677 -20.944 -13.395 1.00 93.06 108 VAL A O 1
ATOM 819 N N . LYS A 1 109 ? -20.621 -23.191 -13.286 1.00 97.06 109 LYS A N 1
ATOM 820 C CA . LYS A 1 109 ? -22.069 -23.401 -13.265 1.00 97.06 109 LYS A CA 1
ATOM 821 C C . LYS A 1 109 ? -22.543 -23.584 -11.835 1.00 97.06 109 LYS A C 1
ATOM 823 O O . LYS A 1 109 ? -22.073 -24.506 -11.171 1.00 97.06 109 LYS A O 1
ATOM 828 N N . LEU A 1 110 ? -23.468 -22.750 -11.373 1.00 97.06 110 LEU A N 1
ATOM 829 C CA . LEU A 1 110 ? -23.999 -22.767 -10.008 1.00 97.06 110 LEU A CA 1
ATOM 830 C C . LEU A 1 110 ? -25.484 -23.152 -9.994 1.00 97.06 110 LEU A C 1
ATOM 832 O O . LEU A 1 110 ? -26.255 -22.750 -10.865 1.00 97.06 110 LEU A O 1
ATOM 836 N N . ASP A 1 111 ? -25.898 -23.923 -8.987 1.00 96.50 111 ASP A N 1
ATOM 837 C CA . ASP A 1 111 ? -27.308 -24.233 -8.749 1.00 96.50 111 ASP A CA 1
ATOM 838 C C . ASP A 1 111 ? -27.990 -23.075 -8.012 1.00 96.50 111 ASP A C 1
ATOM 840 O O . ASP A 1 111 ? -27.917 -22.957 -6.787 1.00 96.50 111 ASP A O 1
ATOM 844 N N . THR A 1 112 ? -28.692 -22.228 -8.763 1.00 95.38 112 THR A N 1
ATOM 845 C CA . THR A 1 112 ? -29.401 -21.045 -8.247 1.00 95.38 112 THR A CA 1
ATOM 846 C C . THR A 1 112 ? -30.602 -21.382 -7.357 1.00 95.38 112 THR A C 1
ATOM 848 O O . THR A 1 112 ? -31.145 -20.489 -6.701 1.00 95.38 112 THR A O 1
ATOM 851 N N . LYS A 1 113 ? -31.011 -22.660 -7.276 1.00 94.50 113 LYS A N 1
ATOM 852 C CA . LYS A 1 113 ? -32.001 -23.131 -6.293 1.00 94.50 113 LYS A CA 1
ATOM 853 C C . LYS A 1 113 ? -31.402 -23.273 -4.896 1.00 94.50 113 LYS A C 1
ATOM 855 O O . LYS A 1 113 ? -32.146 -23.247 -3.915 1.00 94.50 113 LYS A O 1
ATOM 860 N N . SER A 1 114 ? -30.079 -23.417 -4.790 1.00 95.94 114 SER A N 1
ATOM 861 C CA . SER A 1 114 ? -29.388 -23.414 -3.504 1.00 95.94 114 SER A CA 1
ATOM 862 C C . SER A 1 114 ? -29.558 -22.051 -2.824 1.00 95.94 114 SER A C 1
ATOM 864 O O . SER A 1 114 ? -29.305 -21.022 -3.459 1.00 95.94 114 SER A O 1
ATOM 866 N N . PRO A 1 115 ? -29.907 -21.995 -1.522 1.00 95.75 115 PRO A N 1
ATOM 867 C CA . PRO A 1 115 ? -30.008 -20.732 -0.790 1.00 95.75 115 PRO A CA 1
ATOM 868 C C . PRO A 1 115 ? -28.737 -19.877 -0.871 1.00 95.75 115 PRO A C 1
ATOM 870 O O . PRO A 1 115 ? -28.831 -18.651 -0.873 1.00 95.75 115 PRO A O 1
ATOM 873 N N . LEU A 1 116 ? -27.567 -20.517 -0.994 1.00 97.44 116 LEU A N 1
ATOM 874 C CA . LEU A 1 116 ? -26.268 -19.854 -1.110 1.00 97.44 116 LEU A CA 1
ATOM 875 C C . LEU A 1 116 ? -26.128 -19.031 -2.403 1.00 97.44 116 LEU A C 1
ATOM 877 O O . LEU A 1 116 ? -25.503 -17.973 -2.394 1.00 97.44 116 LEU A O 1
ATOM 881 N N . PHE A 1 117 ? -26.738 -19.482 -3.501 1.00 97.44 117 PHE A N 1
ATOM 882 C CA . PHE A 1 117 ? -26.640 -18.860 -4.830 1.00 97.44 117 PHE A CA 1
ATOM 883 C C . PHE A 1 117 ? -27.946 -18.184 -5.269 1.00 97.44 117 PHE A C 1
ATOM 885 O O . PHE A 1 117 ? -28.140 -17.850 -6.436 1.00 97.44 117 PHE A O 1
ATOM 892 N N . SER A 1 118 ? -28.855 -17.956 -4.322 1.00 95.12 118 SER A N 1
ATOM 893 C CA . SER A 1 118 ? -30.128 -17.287 -4.565 1.00 95.12 118 SER A CA 1
ATOM 894 C C . SER A 1 118 ? -29.914 -15.859 -5.084 1.00 95.12 118 SER A C 1
ATOM 896 O O . SER A 1 118 ? -29.319 -15.029 -4.393 1.00 95.12 118 SER A O 1
ATOM 898 N N . GLY A 1 119 ? -30.456 -15.568 -6.270 1.00 93.50 119 GLY A N 1
ATOM 899 C CA . GLY A 1 119 ? -30.354 -14.259 -6.928 1.00 93.50 119 GLY A CA 1
ATOM 900 C C . GLY A 1 119 ? -29.134 -14.085 -7.839 1.00 93.50 119 GLY A C 1
ATOM 901 O O . GLY A 1 119 ? -28.928 -12.980 -8.328 1.00 93.50 119 GLY A O 1
ATOM 902 N N . LEU A 1 120 ? -28.348 -15.144 -8.057 1.00 94.75 120 LEU A N 1
ATOM 903 C CA . LEU A 1 120 ? -27.235 -15.171 -9.011 1.00 94.75 120 LEU A CA 1
ATOM 904 C C . LEU A 1 120 ? -27.655 -15.746 -10.364 1.00 94.75 120 LEU A C 1
ATOM 906 O O . LEU A 1 120 ? -28.719 -16.365 -10.483 1.00 94.75 120 LEU A O 1
ATOM 910 N N . GLU A 1 121 ? -26.801 -15.574 -11.370 1.00 94.38 121 GLU A N 1
ATOM 911 C CA . GLU A 1 121 ? -26.950 -16.267 -12.646 1.00 94.38 121 GLU A CA 1
ATOM 912 C C . GLU A 1 121 ? -26.454 -17.718 -12.537 1.00 94.38 121 GLU A C 1
ATOM 914 O O . GLU A 1 121 ? -25.725 -18.097 -11.619 1.00 94.38 121 GLU A O 1
ATOM 919 N N . SER A 1 122 ? -26.879 -18.575 -13.471 1.00 92.44 122 SER A N 1
ATOM 920 C CA . SER A 1 122 ? -26.439 -19.976 -13.488 1.00 92.44 122 SER A CA 1
ATOM 921 C C . SER A 1 122 ? -24.973 -20.135 -13.882 1.00 92.44 122 SER A C 1
ATOM 923 O O . SER A 1 122 ? -24.391 -21.176 -13.595 1.00 92.44 122 SER A O 1
ATOM 925 N N . GLU A 1 123 ? -24.396 -19.145 -14.564 1.00 94.88 123 GLU A N 1
ATOM 926 C CA . GLU A 1 123 ? -22.982 -19.100 -14.931 1.00 94.88 123 GLU A CA 1
ATOM 927 C C . GLU A 1 123 ? -22.337 -17.864 -14.309 1.00 94.88 123 GLU A C 1
ATOM 929 O O . GLU A 1 123 ? -22.770 -16.744 -14.548 1.00 94.88 123 GLU A O 1
ATOM 934 N N . GLU A 1 124 ? -21.295 -18.069 -13.511 1.00 92.56 124 GLU A N 1
ATOM 935 C CA . GLU A 1 124 ? -20.648 -17.005 -12.743 1.00 92.56 124 GLU A CA 1
ATOM 936 C C . GLU A 1 124 ? -19.135 -17.037 -12.948 1.00 92.56 124 GLU A C 1
ATOM 938 O O . GLU A 1 124 ? -18.528 -18.106 -13.061 1.00 92.56 124 GLU A O 1
ATOM 943 N N . LYS A 1 125 ? -18.502 -15.860 -12.968 1.00 86.88 125 LYS A N 1
ATOM 944 C CA . LYS A 1 125 ? -17.037 -15.749 -12.989 1.00 86.88 125 LYS A CA 1
ATOM 945 C C . LYS A 1 125 ? -16.491 -15.708 -11.569 1.00 86.88 125 LYS A C 1
ATOM 947 O O . LYS A 1 125 ? -16.781 -14.778 -10.814 1.00 86.88 125 LYS A O 1
ATOM 952 N N . VAL A 1 126 ? -15.659 -16.690 -11.236 1.00 87.75 126 VAL A N 1
ATOM 953 C CA . VAL A 1 126 ? -15.103 -16.877 -9.891 1.00 87.75 126 VAL A CA 1
ATOM 954 C C . VAL A 1 126 ? -13.589 -17.066 -9.937 1.00 87.75 126 VAL A C 1
ATOM 956 O O . VAL A 1 126 ? -13.045 -17.553 -10.930 1.00 87.75 126 VAL A O 1
ATOM 959 N N . LEU A 1 127 ? -12.903 -16.697 -8.854 1.00 82.25 127 LEU A N 1
ATOM 960 C CA . LEU A 1 127 ? -11.479 -16.977 -8.675 1.00 82.25 127 LEU A CA 1
ATOM 961 C C . LEU A 1 127 ? -11.276 -18.375 -8.077 1.00 82.25 127 LEU A C 1
ATOM 963 O O . LEU A 1 127 ? -11.588 -18.593 -6.904 1.00 82.25 127 LEU A O 1
ATOM 967 N N . LEU A 1 128 ? -10.700 -19.287 -8.859 1.00 78.38 128 LEU A N 1
ATOM 968 C CA . LEU A 1 128 ? -10.200 -20.573 -8.373 1.00 78.38 128 LEU A CA 1
ATOM 969 C C . LEU A 1 128 ? -8.695 -20.456 -8.125 1.00 78.38 128 LEU A C 1
ATOM 971 O O . LEU A 1 128 ? -7.963 -20.007 -9.006 1.00 78.38 128 LEU A O 1
ATOM 975 N N . THR A 1 129 ? -8.262 -20.847 -6.928 1.00 69.12 129 THR A N 1
ATOM 976 C CA . THR A 1 129 ? -6.849 -20.946 -6.529 1.00 69.12 129 THR A CA 1
ATOM 977 C C . THR A 1 129 ? -6.669 -22.205 -5.694 1.00 69.12 129 THR A C 1
ATOM 979 O O . THR A 1 129 ? -6.770 -22.162 -4.467 1.00 69.12 129 THR A O 1
ATOM 982 N N . HIS A 1 130 ? -6.492 -23.348 -6.354 1.00 68.75 130 HIS A N 1
ATOM 983 C CA . HIS A 1 130 ? -6.377 -24.635 -5.669 1.00 68.75 130 HIS A CA 1
ATOM 984 C C . HIS A 1 130 ? -5.388 -25.583 -6.361 1.00 68.75 130 HIS A C 1
ATOM 986 O O . HIS A 1 130 ? -5.279 -25.629 -7.591 1.00 68.75 130 HIS A O 1
ATOM 992 N N . GLY A 1 131 ? -4.650 -26.329 -5.534 1.00 69.94 131 GLY A N 1
ATOM 993 C CA . GLY A 1 131 ? -3.824 -27.467 -5.949 1.00 69.94 131 GLY A CA 1
ATOM 994 C C . GLY A 1 131 ? -4.570 -28.799 -5.868 1.00 69.94 131 GLY A C 1
ATOM 995 O O . GLY A 1 131 ? -4.273 -29.701 -6.643 1.00 69.94 131 GLY A O 1
ATOM 996 N N . ASP A 1 132 ? -5.587 -28.881 -5.008 1.00 82.69 132 ASP A N 1
ATOM 997 C CA . ASP A 1 132 ? -6.367 -30.094 -4.751 1.00 82.69 132 ASP A CA 1
ATOM 998 C C . ASP A 1 132 ? -7.813 -29.937 -5.213 1.00 82.69 132 ASP A C 1
ATOM 1000 O O . ASP A 1 132 ? -8.318 -28.823 -5.378 1.00 82.69 132 ASP A O 1
ATOM 1004 N N . GLN A 1 133 ? -8.501 -31.055 -5.413 1.00 86.88 133 GLN A N 1
ATOM 1005 C CA . GLN A 1 133 ? -9.895 -31.086 -5.842 1.00 86.88 133 GLN A CA 1
ATOM 1006 C C . GLN A 1 133 ? -10.683 -32.194 -5.141 1.00 86.88 133 GLN A C 1
ATOM 1008 O O . GLN A 1 133 ? -10.170 -33.280 -4.871 1.00 86.88 133 GLN A O 1
ATOM 1013 N N . CYS A 1 134 ? -11.966 -31.937 -4.881 1.00 90.38 134 CYS A N 1
ATOM 1014 C CA . CYS A 1 134 ? -12.890 -32.953 -4.382 1.00 90.38 134 CYS A CA 1
ATOM 1015 C C . CYS A 1 134 ? -13.384 -33.821 -5.550 1.00 90.38 134 CYS A C 1
ATOM 1017 O O . CYS A 1 134 ? -14.120 -33.331 -6.407 1.00 90.38 134 CYS A O 1
ATOM 1019 N N . THR A 1 135 ? -13.019 -35.106 -5.580 1.00 90.12 135 THR A N 1
ATOM 1020 C CA . THR A 1 135 ? -13.417 -36.038 -6.657 1.00 90.12 135 THR A CA 1
ATOM 1021 C C . THR A 1 135 ? -14.558 -36.970 -6.268 1.00 90.12 135 THR A C 1
ATOM 1023 O O . THR A 1 135 ? -15.278 -37.463 -7.136 1.00 90.12 135 THR A O 1
ATOM 1026 N N . LYS A 1 136 ? -14.796 -37.161 -4.965 1.00 93.19 136 LYS A N 1
ATOM 1027 C CA . LYS A 1 136 ? -15.985 -37.849 -4.448 1.00 93.19 136 LYS A CA 1
ATOM 1028 C C . LYS A 1 136 ? -16.623 -37.024 -3.339 1.00 93.19 136 LYS A C 1
ATOM 1030 O O . LYS A 1 136 ? -15.954 -36.680 -2.365 1.00 93.19 136 LYS A O 1
ATOM 1035 N N . VAL A 1 137 ? -17.918 -36.766 -3.486 1.00 93.69 137 VAL A N 1
ATOM 1036 C CA . VAL A 1 137 ? -18.752 -36.100 -2.481 1.00 93.69 137 VAL A CA 1
ATOM 1037 C C . VAL A 1 137 ? -19.444 -37.174 -1.627 1.00 93.69 137 VAL A C 1
ATOM 1039 O O . VAL A 1 137 ? -19.947 -38.142 -2.203 1.00 93.69 137 VAL A O 1
ATOM 1042 N N . PRO A 1 138 ? -19.426 -37.069 -0.287 1.00 91.00 138 PRO A N 1
ATOM 1043 C CA . PRO A 1 138 ? -19.988 -38.079 0.604 1.00 91.00 138 PRO A CA 1
ATOM 1044 C C . PRO A 1 138 ? -21.518 -38.046 0.651 1.00 91.00 138 PRO A C 1
ATOM 1046 O O . PRO A 1 138 ? -22.160 -37.073 0.246 1.00 91.00 138 PRO A O 1
ATOM 1049 N N . ASP A 1 139 ? -22.105 -39.115 1.188 1.00 87.75 139 ASP A N 1
ATOM 1050 C CA . ASP A 1 139 ? -23.555 -39.258 1.287 1.00 87.75 139 ASP A CA 1
ATOM 1051 C C . ASP A 1 139 ? -24.187 -38.137 2.130 1.00 87.75 139 ASP A C 1
ATOM 1053 O O . ASP A 1 139 ? -23.680 -37.711 3.172 1.00 87.75 139 ASP A O 1
ATOM 1057 N N . GLY A 1 140 ? -25.329 -37.636 1.656 1.00 88.94 140 GLY A N 1
ATOM 1058 C CA . GLY A 1 140 ? -26.047 -36.519 2.273 1.00 88.94 140 GLY A CA 1
ATOM 1059 C C . GLY A 1 140 ? -25.534 -35.128 1.887 1.00 88.94 140 GLY A C 1
ATOM 1060 O O . GLY A 1 140 ? -26.179 -34.146 2.252 1.00 88.94 140 GLY A O 1
ATOM 1061 N N . TYR A 1 141 ? -24.432 -35.022 1.136 1.00 94.38 141 TYR A N 1
ATOM 1062 C CA . TYR A 1 141 ? -24.048 -33.782 0.461 1.00 94.38 141 TYR A CA 1
ATOM 1063 C C . TYR A 1 141 ? -24.561 -33.760 -0.984 1.00 94.38 141 TYR A C 1
ATOM 1065 O O . TYR A 1 141 ? -24.593 -34.770 -1.686 1.00 94.38 141 TYR A O 1
ATOM 1073 N N . HIS A 1 142 ? -24.931 -32.572 -1.450 1.00 95.69 142 HIS A N 1
ATOM 1074 C CA . HIS A 1 142 ? -25.362 -32.296 -2.812 1.00 95.69 142 HIS A CA 1
ATOM 1075 C C . HIS A 1 142 ? -24.363 -31.369 -3.500 1.00 95.69 142 HIS A C 1
ATOM 1077 O O . HIS A 1 142 ? -23.955 -30.353 -2.933 1.00 95.69 142 HIS A O 1
ATOM 1083 N N . ILE A 1 143 ? -23.992 -31.701 -4.738 1.00 97.25 143 ILE A N 1
ATOM 1084 C CA . ILE A 1 143 ? -23.186 -30.822 -5.591 1.00 97.25 143 ILE A CA 1
ATOM 1085 C C . ILE A 1 143 ? -24.072 -29.667 -6.053 1.00 97.25 143 ILE A C 1
ATOM 1087 O O . ILE A 1 143 ? -25.073 -29.893 -6.728 1.00 97.25 143 ILE A O 1
ATOM 1091 N N . ILE A 1 144 ? -23.676 -28.443 -5.714 1.00 97.19 144 ILE A N 1
ATOM 1092 C CA . ILE A 1 144 ? -24.393 -27.206 -6.059 1.00 97.19 144 ILE A CA 1
ATOM 1093 C C . ILE A 1 144 ? -23.570 -26.280 -6.964 1.00 97.19 144 ILE A C 1
ATOM 1095 O O . ILE A 1 144 ? -24.004 -25.174 -7.270 1.00 97.19 144 ILE A O 1
ATOM 1099 N N . GLY A 1 145 ? -22.388 -26.712 -7.412 1.00 96.31 145 GLY A N 1
ATOM 1100 C CA . GLY A 1 145 ? -21.607 -25.984 -8.407 1.00 96.31 145 GLY A CA 1
ATOM 1101 C C . GLY A 1 145 ? -20.555 -26.847 -9.097 1.00 96.31 145 GLY A C 1
ATOM 1102 O O . GLY A 1 145 ? -19.949 -27.717 -8.461 1.00 96.31 145 GLY A O 1
ATOM 1103 N N . LYS A 1 146 ? -20.333 -26.603 -10.394 1.00 95.25 146 LYS A N 1
ATOM 1104 C CA . LYS A 1 146 ? -19.368 -27.331 -11.235 1.00 95.25 146 LYS A CA 1
ATOM 1105 C C . LYS A 1 146 ? -18.537 -26.427 -12.150 1.00 95.25 146 LYS A C 1
ATOM 1107 O O . LYS A 1 146 ? -19.020 -25.404 -12.627 1.00 95.25 146 LYS A O 1
ATOM 1112 N N . GLU A 1 147 ? -17.321 -26.866 -12.455 1.00 90.12 147 GLU A N 1
ATOM 1113 C CA . GLU A 1 147 ? -16.462 -26.338 -13.523 1.00 90.12 147 GLU A CA 1
ATOM 1114 C C . GLU A 1 147 ? -16.105 -27.499 -14.455 1.00 90.12 147 GLU A C 1
ATOM 1116 O O . GLU A 1 147 ? -15.354 -28.392 -14.073 1.00 90.12 147 GLU A O 1
ATOM 1121 N N . GLY A 1 148 ? -16.728 -27.565 -15.637 1.00 85.94 148 GLY A N 1
ATOM 1122 C CA . GLY A 1 148 ? -16.714 -28.799 -16.431 1.00 85.94 148 GLY A CA 1
ATOM 1123 C C . GLY A 1 148 ? -17.259 -29.980 -15.615 1.00 85.94 148 GLY A C 1
ATOM 1124 O O . GLY A 1 148 ? -18.393 -29.927 -15.131 1.00 85.94 148 GLY A O 1
ATOM 1125 N N . ASP A 1 149 ? -16.432 -31.009 -15.426 1.00 82.25 149 ASP A N 1
ATOM 1126 C CA . ASP A 1 149 ? -16.740 -32.174 -14.585 1.00 82.25 149 ASP A CA 1
ATOM 1127 C C . ASP A 1 149 ? -16.274 -32.023 -13.123 1.00 82.25 149 ASP A C 1
ATOM 1129 O O . ASP A 1 149 ? -16.639 -32.835 -12.270 1.00 82.25 149 ASP A O 1
ATOM 1133 N N . GLY A 1 150 ? -15.500 -30.979 -12.810 1.00 87.25 150 GLY A N 1
ATOM 1134 C CA . GLY A 1 150 ? -14.973 -30.715 -11.472 1.00 87.25 150 GLY A CA 1
ATOM 1135 C C . GLY A 1 150 ? -16.033 -30.170 -10.512 1.00 87.25 150 GLY A C 1
ATOM 1136 O O . GLY A 1 150 ? -16.875 -29.349 -10.885 1.00 87.25 150 GLY A O 1
ATOM 1137 N N . VAL A 1 151 ? -15.984 -30.605 -9.250 1.00 94.00 151 VAL A N 1
ATOM 1138 C CA . VAL A 1 151 ? -16.873 -30.123 -8.181 1.00 94.00 151 VAL A CA 1
ATOM 1139 C C . VAL A 1 151 ? -16.304 -28.840 -7.583 1.00 94.00 151 VAL A C 1
ATOM 1141 O O . VAL A 1 151 ? -15.230 -28.863 -6.987 1.00 94.00 151 VAL A O 1
ATOM 1144 N N . VAL A 1 152 ? -17.043 -27.731 -7.689 1.00 94.12 152 VAL A N 1
ATOM 1145 C CA . VAL A 1 152 ? -16.613 -26.429 -7.137 1.00 94.12 152 VAL A CA 1
ATOM 1146 C C . VAL A 1 152 ? -17.522 -25.888 -6.041 1.00 94.12 152 VAL A C 1
ATOM 1148 O O . VAL A 1 152 ? -17.176 -24.887 -5.422 1.00 94.12 152 VAL A O 1
ATOM 1151 N N . ALA A 1 153 ? -18.669 -26.520 -5.781 1.00 97.31 153 ALA A N 1
ATOM 1152 C CA . ALA A 1 153 ? -19.470 -26.214 -4.602 1.00 97.31 153 ALA A CA 1
ATOM 1153 C C . ALA A 1 153 ? -20.323 -27.406 -4.145 1.00 97.31 153 ALA A C 1
ATOM 1155 O O . ALA A 1 153 ? -20.889 -28.138 -4.963 1.00 97.31 153 ALA A O 1
ATOM 1156 N N . ILE A 1 154 ? -20.451 -27.565 -2.828 1.00 97.56 154 ILE A N 1
ATOM 1157 C CA . ILE A 1 154 ? -21.225 -28.622 -2.163 1.00 97.56 154 ILE A CA 1
ATOM 1158 C C . ILE A 1 154 ? -22.107 -28.039 -1.060 1.00 97.56 154 ILE A C 1
ATOM 1160 O O . ILE A 1 154 ? -21.822 -26.975 -0.513 1.00 97.56 154 ILE A O 1
ATOM 1164 N N . SER A 1 155 ? -23.181 -28.738 -0.705 1.00 97.19 155 SER A N 1
ATOM 1165 C CA . SER A 1 155 ? -24.007 -28.373 0.446 1.00 97.19 155 SER A CA 1
ATOM 1166 C C . SER A 1 155 ? -24.641 -29.576 1.122 1.00 97.19 155 SER A C 1
ATOM 1168 O O . SER A 1 155 ? -24.902 -30.588 0.480 1.00 97.19 155 SER A O 1
ATOM 1170 N N . LYS A 1 156 ? -24.934 -29.437 2.410 1.00 95.69 156 LYS A N 1
ATOM 1171 C CA . LYS A 1 156 ? -25.739 -30.366 3.202 1.00 95.69 156 LYS A CA 1
ATOM 1172 C C . LYS A 1 156 ? -26.798 -29.550 3.932 1.00 95.69 156 LYS A C 1
ATOM 1174 O O . LYS A 1 156 ? -26.578 -29.024 5.023 1.00 95.69 156 LYS A O 1
ATOM 1179 N N . SER A 1 157 ? -27.934 -29.357 3.260 1.00 85.50 157 SER A N 1
ATOM 1180 C CA . SER A 1 157 ? -28.924 -28.335 3.623 1.00 85.50 157 SER A CA 1
ATOM 1181 C C . SER A 1 157 ? -29.564 -28.552 4.997 1.00 85.50 157 SER A C 1
ATOM 1183 O O . SER A 1 157 ? -29.872 -27.572 5.669 1.00 85.50 157 SER A O 1
ATOM 1185 N N . ASN A 1 158 ? -29.724 -29.803 5.446 1.00 87.75 158 ASN A N 1
ATOM 1186 C CA . ASN A 1 158 ? -30.290 -30.128 6.762 1.00 87.75 158 ASN A CA 1
ATOM 1187 C C . ASN A 1 158 ? -29.412 -29.656 7.935 1.00 87.75 158 ASN A C 1
ATOM 1189 O O . ASN A 1 158 ? -29.953 -29.296 8.974 1.00 87.75 158 ASN A O 1
ATOM 1193 N N . LEU A 1 159 ? -28.089 -29.619 7.751 1.00 90.12 159 LEU A N 1
ATOM 1194 C CA . LEU A 1 159 ? -27.122 -29.098 8.727 1.00 90.12 159 LEU A CA 1
ATOM 1195 C C . LEU A 1 159 ? -26.629 -27.686 8.376 1.00 90.12 159 LEU A C 1
ATOM 1197 O O . LEU A 1 159 ? -25.755 -27.148 9.043 1.00 90.12 159 LEU A O 1
ATOM 1201 N N . LYS A 1 160 ? -27.178 -27.071 7.318 1.00 96.38 160 LYS A N 1
ATOM 1202 C CA . LYS A 1 160 ? -26.762 -25.753 6.811 1.00 96.38 160 LYS A CA 1
ATOM 1203 C C . LYS A 1 160 ? -25.246 -25.647 6.563 1.00 96.38 160 LYS A C 1
ATOM 1205 O O . LYS A 1 160 ? -24.651 -24.596 6.801 1.00 96.38 160 LYS A O 1
ATOM 1210 N N . LEU A 1 161 ? -24.642 -26.722 6.057 1.00 97.50 161 LEU A N 1
ATOM 1211 C CA . LEU A 1 161 ? -23.231 -26.748 5.671 1.00 97.50 161 LEU A CA 1
ATOM 1212 C C . LEU A 1 161 ? -23.109 -26.433 4.185 1.00 97.50 161 LEU A C 1
ATOM 1214 O O . LEU A 1 161 ? -23.818 -27.019 3.363 1.00 97.50 161 LEU A O 1
ATOM 1218 N N . TYR A 1 162 ? -22.196 -25.536 3.840 1.00 98.25 162 TYR A N 1
ATOM 1219 C CA . TYR A 1 162 ? -21.966 -25.078 2.476 1.00 98.25 162 TYR A CA 1
ATOM 1220 C C . TYR A 1 162 ? -20.469 -24.985 2.208 1.00 98.25 162 TYR A C 1
ATOM 1222 O O . TYR A 1 162 ? -19.717 -24.514 3.052 1.00 98.25 162 TYR A O 1
ATOM 1230 N N . GLY A 1 163 ? -20.020 -25.449 1.047 1.00 97.19 163 GLY A N 1
ATOM 1231 C CA . GLY A 1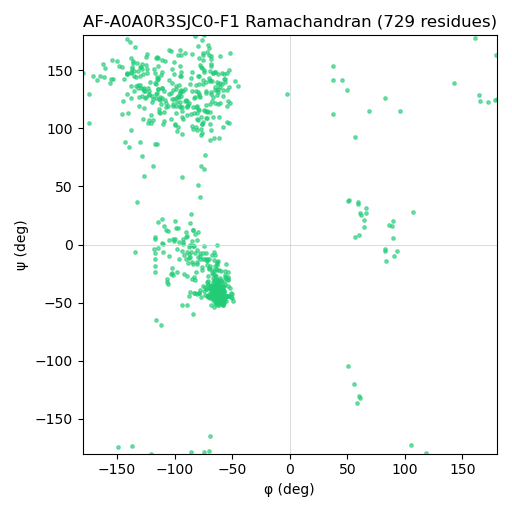 163 ? -18.616 -25.423 0.650 1.00 97.19 163 GLY A CA 1
ATOM 1232 C C . GLY A 1 163 ? -18.459 -24.866 -0.754 1.00 97.19 163 GLY A C 1
ATOM 1233 O O . GLY A 1 163 ? -19.240 -25.229 -1.633 1.00 97.19 163 GLY A O 1
ATOM 1234 N N . VAL A 1 164 ? -17.463 -24.009 -0.966 1.00 96.69 164 VAL A N 1
ATOM 1235 C CA . VAL A 1 164 ? -17.079 -23.481 -2.284 1.00 96.69 164 VAL A CA 1
ATOM 1236 C C . VAL A 1 164 ? -15.573 -23.629 -2.498 1.00 96.69 164 VAL A C 1
ATOM 1238 O O . VAL A 1 164 ? -14.788 -23.369 -1.594 1.00 96.69 164 VAL A O 1
ATOM 1241 N N . GLN A 1 165 ? -15.155 -24.046 -3.693 1.00 92.50 165 GLN A N 1
ATOM 1242 C CA . GLN A 1 165 ? -13.745 -24.252 -4.060 1.00 92.50 165 GLN A CA 1
ATOM 1243 C C . GLN A 1 165 ? -13.079 -22.958 -4.561 1.00 92.50 165 GLN A C 1
ATOM 1245 O O . GLN A 1 165 ? -11.861 -22.897 -4.720 1.00 92.50 165 GLN A O 1
ATOM 1250 N N . PHE A 1 166 ? -13.882 -21.924 -4.808 1.00 90.62 166 PHE A N 1
ATOM 1251 C CA . PHE A 1 166 ? -13.461 -20.583 -5.197 1.00 90.62 166 PHE A CA 1
ATOM 1252 C C . PHE A 1 166 ? -13.554 -19.610 -4.018 1.00 90.62 166 PHE A C 1
ATOM 1254 O O . PHE A 1 166 ? -14.208 -19.896 -3.019 1.00 90.62 166 PHE A O 1
ATOM 1261 N N . HIS A 1 167 ? -12.937 -18.439 -4.161 1.00 89.56 167 HIS A N 1
ATOM 1262 C CA . HIS A 1 167 ? -12.890 -17.406 -3.123 1.00 89.56 167 HIS A CA 1
ATOM 1263 C C . HIS A 1 167 ? -13.979 -16.339 -3.345 1.00 89.56 167 HIS A C 1
ATOM 1265 O O . HIS A 1 167 ? -13.806 -15.482 -4.216 1.00 89.56 167 HIS A O 1
ATOM 1271 N N . PRO A 1 168 ? -15.122 -16.353 -2.628 1.00 93.56 168 PRO A N 1
ATOM 1272 C CA . PRO A 1 168 ? -16.148 -15.308 -2.740 1.00 93.56 168 PRO A CA 1
ATOM 1273 C C . PRO A 1 168 ? -15.735 -13.961 -2.114 1.00 93.56 168 PRO A C 1
ATOM 1275 O O . PRO A 1 168 ? -16.378 -12.943 -2.346 1.00 93.56 168 PRO A O 1
ATOM 1278 N N . GLU A 1 169 ? -14.671 -13.919 -1.318 1.00 89.31 169 GLU A N 1
ATOM 1279 C CA . GLU A 1 169 ? -14.213 -12.727 -0.600 1.00 89.31 169 GLU A CA 1
ATOM 1280 C C . GLU A 1 169 ? -13.398 -11.743 -1.466 1.00 89.31 169 GLU A C 1
ATOM 1282 O O . GLU A 1 169 ? -13.212 -10.572 -1.111 1.00 89.31 169 GLU A O 1
ATOM 1287 N N . VAL A 1 170 ? -12.908 -12.198 -2.619 1.00 81.94 170 VAL A N 1
ATOM 1288 C CA . VAL A 1 170 ? -12.038 -11.422 -3.515 1.00 81.94 170 VAL A CA 1
ATOM 1289 C C . VAL A 1 170 ? -12.833 -10.712 -4.613 1.00 81.94 170 VAL A C 1
ATOM 1291 O O . VAL A 1 170 ? -13.804 -11.241 -5.142 1.00 81.94 170 VAL A O 1
ATOM 1294 N N . ASN A 1 171 ? -12.357 -9.540 -5.047 1.00 76.75 171 ASN A N 1
ATOM 1295 C CA . ASN A 1 171 ? -12.993 -8.765 -6.129 1.00 76.75 171 ASN A CA 1
ATOM 1296 C C . ASN A 1 171 ? -13.039 -9.508 -7.476 1.00 76.75 171 ASN A C 1
ATOM 1298 O O . ASN A 1 171 ? -13.831 -9.158 -8.345 1.00 76.75 171 ASN A O 1
ATOM 1302 N N . LEU A 1 172 ? -12.163 -10.499 -7.672 1.00 77.94 172 LEU A N 1
ATOM 1303 C CA . LEU A 1 172 ? -12.139 -11.306 -8.891 1.00 77.94 172 LEU A CA 1
ATOM 1304 C C . LEU A 1 172 ? -13.336 -12.269 -8.979 1.00 77.94 172 LEU A C 1
ATOM 1306 O O . LEU A 1 172 ? -13.611 -12.764 -10.068 1.00 77.94 172 LEU A O 1
ATOM 1310 N N . THR A 1 173 ? -14.063 -12.494 -7.885 1.00 85.25 173 THR A N 1
ATOM 1311 C CA . THR A 1 173 ? -15.360 -13.174 -7.894 1.00 85.25 173 THR A CA 1
ATOM 1312 C C . THR A 1 173 ? -16.456 -12.110 -7.868 1.00 85.25 173 THR A C 1
ATOM 1314 O O . THR A 1 173 ? -16.780 -11.574 -6.809 1.00 85.25 173 THR A O 1
ATOM 1317 N N . LEU A 1 174 ? -17.003 -11.773 -9.041 1.00 80.81 174 LEU A N 1
ATOM 1318 C CA . LEU A 1 174 ? -17.823 -10.564 -9.243 1.00 80.81 174 LEU A CA 1
ATOM 1319 C C . LEU A 1 174 ? -19.023 -10.483 -8.290 1.00 80.81 174 LEU A C 1
ATOM 1321 O O . LEU A 1 174 ? -19.255 -9.446 -7.673 1.00 80.81 174 LEU A O 1
ATOM 1325 N N . ASN A 1 175 ? -19.730 -11.599 -8.120 1.00 92.81 175 ASN A N 1
ATOM 1326 C CA . ASN A 1 175 ? -20.903 -11.701 -7.256 1.00 92.81 175 ASN A CA 1
ATOM 1327 C C . ASN A 1 175 ? -20.595 -12.336 -5.886 1.00 92.81 175 ASN A C 1
ATOM 1329 O O . ASN A 1 175 ? -21.488 -12.807 -5.181 1.00 92.81 175 ASN A O 1
ATOM 1333 N N . GLY A 1 176 ? -19.328 -12.328 -5.465 1.00 92.81 176 GLY A N 1
ATOM 1334 C CA . GLY A 1 176 ? -18.886 -12.939 -4.211 1.00 92.81 176 GLY A CA 1
ATOM 1335 C C . GLY A 1 176 ? -19.515 -12.321 -2.956 1.00 92.81 176 GLY A C 1
ATOM 1336 O O . GLY A 1 176 ? -19.902 -13.040 -2.034 1.00 92.81 176 GLY A O 1
ATOM 133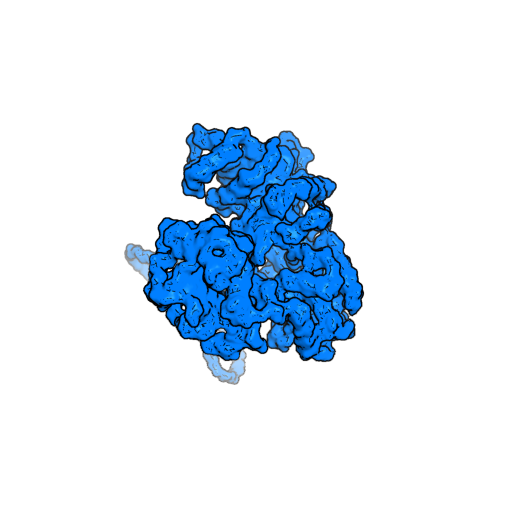7 N N . SER A 1 177 ? -19.738 -11.001 -2.954 1.00 92.75 177 SER A N 1
ATOM 1338 C CA . SER A 1 177 ? -20.448 -10.308 -1.866 1.00 92.75 177 SER A CA 1
ATOM 1339 C C . SER A 1 177 ? -21.896 -10.794 -1.710 1.00 92.75 177 SER A C 1
ATOM 1341 O O . SER A 1 177 ? -22.364 -10.974 -0.586 1.00 92.75 177 SER A O 1
ATOM 1343 N N . ALA A 1 178 ? -22.589 -11.099 -2.813 1.00 95.75 178 ALA A N 1
ATOM 1344 C CA . ALA A 1 178 ? -23.941 -11.654 -2.771 1.00 95.75 178 ALA A CA 1
ATOM 1345 C C . ALA A 1 178 ? -23.958 -13.088 -2.210 1.00 95.75 178 ALA A C 1
ATOM 1347 O O . ALA A 1 178 ? -24.851 -13.426 -1.435 1.00 95.75 178 ALA A O 1
ATOM 1348 N N . ILE A 1 179 ? -22.943 -13.906 -2.524 1.00 97.50 179 ILE A N 1
ATOM 1349 C CA . ILE A 1 179 ? -22.766 -15.254 -1.949 1.00 97.50 179 ILE A CA 1
ATOM 1350 C C . ILE A 1 179 ? -22.587 -15.171 -0.429 1.00 97.50 179 ILE A C 1
ATOM 1352 O O . ILE A 1 179 ? -23.293 -15.851 0.320 1.00 97.50 179 ILE A O 1
ATOM 1356 N N . LEU A 1 180 ? -21.684 -14.302 0.038 1.00 96.94 180 LEU A N 1
ATOM 1357 C CA . LEU A 1 180 ? -21.474 -14.076 1.470 1.00 96.94 180 LEU A CA 1
ATOM 1358 C C . LEU A 1 180 ? -22.747 -13.536 2.137 1.00 96.94 180 LEU A C 1
ATOM 1360 O O . LEU A 1 180 ? -23.148 -14.046 3.178 1.00 96.94 180 LEU A O 1
ATOM 1364 N N . GLY A 1 181 ? -23.444 -12.582 1.515 1.00 96.69 181 GLY A N 1
ATOM 1365 C CA . GLY A 1 181 ? -24.719 -12.060 2.015 1.00 96.69 181 GLY A CA 1
ATOM 1366 C C . GLY A 1 181 ? -25.803 -13.135 2.136 1.00 96.69 181 GLY A C 1
ATOM 1367 O O . GLY A 1 181 ? -26.496 -13.206 3.150 1.00 96.69 181 GLY A O 1
ATOM 1368 N N . ASN A 1 182 ? -25.924 -14.028 1.153 1.00 97.69 182 ASN A N 1
ATOM 1369 C CA . ASN A 1 182 ? -26.847 -15.161 1.221 1.00 97.69 182 ASN A CA 1
ATOM 1370 C C . ASN A 1 182 ? -26.525 -16.085 2.406 1.00 97.69 182 ASN A C 1
ATOM 1372 O O . ASN A 1 182 ? -27.436 -16.486 3.134 1.00 97.69 182 ASN A O 1
ATOM 1376 N N . PHE A 1 183 ? -25.244 -16.386 2.640 1.00 98.06 183 PHE A N 1
ATOM 1377 C CA . PHE A 1 183 ? -24.827 -17.174 3.799 1.00 98.06 183 PHE A CA 1
ATOM 1378 C C . PHE A 1 183 ? -25.164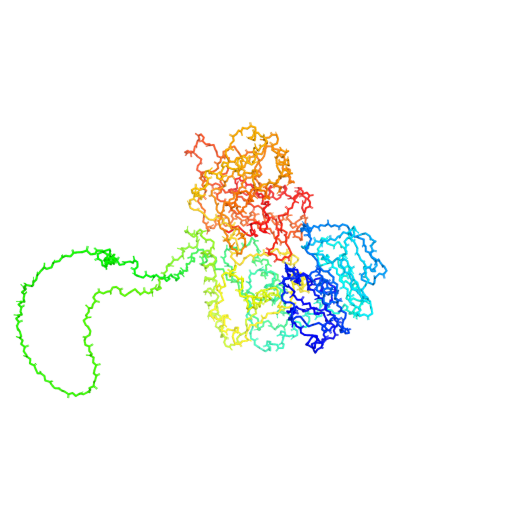 -16.479 5.125 1.00 98.06 183 PHE A C 1
ATOM 1380 O O . PHE A 1 183 ? -25.815 -17.068 5.987 1.00 98.06 183 PHE A O 1
ATOM 1387 N N . LEU A 1 184 ? -24.783 -15.211 5.274 1.00 97.06 184 LEU A N 1
ATOM 1388 C CA . LEU A 1 184 ? -24.958 -14.465 6.520 1.00 97.06 184 LEU A CA 1
ATOM 1389 C C . LEU A 1 184 ? -26.436 -14.223 6.856 1.00 97.06 184 LEU A C 1
ATOM 1391 O O . LEU A 1 184 ? -26.867 -14.472 7.981 1.00 97.06 184 LEU A O 1
ATOM 1395 N N . PHE A 1 185 ? -27.232 -13.775 5.887 1.00 96.50 185 PHE A N 1
ATOM 1396 C CA . PHE A 1 185 ? -28.604 -13.336 6.144 1.00 96.50 185 PHE A CA 1
ATOM 1397 C C . PHE A 1 185 ? -29.629 -14.450 5.931 1.00 96.50 185 PHE A C 1
ATOM 1399 O O . PHE A 1 185 ? -30.429 -14.728 6.818 1.00 96.50 185 PHE A O 1
ATOM 1406 N N . LYS A 1 186 ? -29.613 -15.128 4.775 1.00 95.00 186 LYS A N 1
ATOM 1407 C CA . LYS A 1 186 ? -30.651 -16.124 4.444 1.00 95.00 186 LYS A CA 1
ATOM 1408 C C . LYS A 1 186 ? -30.432 -17.453 5.164 1.00 95.00 186 LYS A C 1
ATOM 1410 O O . LYS A 1 186 ? -31.395 -18.086 5.584 1.00 95.00 186 LYS A O 1
ATOM 1415 N N . ILE A 1 187 ? -29.179 -17.894 5.285 1.00 95.88 187 ILE A N 1
ATOM 1416 C CA . ILE A 1 187 ? -28.841 -19.203 5.866 1.00 95.88 187 ILE A CA 1
ATOM 1417 C C . ILE A 1 187 ? -28.641 -19.093 7.383 1.00 95.88 187 ILE A C 1
ATOM 1419 O O . ILE A 1 187 ? -29.255 -19.853 8.148 1.00 95.88 187 ILE A O 1
ATOM 1423 N N . ALA A 1 188 ? -27.794 -18.153 7.813 1.00 95.31 188 ALA A N 1
ATOM 1424 C CA . ALA A 1 188 ? -27.461 -17.961 9.219 1.00 95.31 188 ALA A CA 1
ATOM 1425 C C . ALA A 1 188 ? -28.450 -17.085 9.996 1.00 95.31 188 ALA A C 1
ATOM 1427 O O . ALA A 1 188 ? -28.457 -17.149 11.223 1.00 95.31 188 ALA A O 1
ATOM 1428 N N . GLY A 1 189 ? -29.323 -16.337 9.314 1.00 93.94 189 GLY A N 1
ATOM 1429 C CA . GLY A 1 189 ? -30.341 -15.516 9.976 1.00 93.94 189 GLY A CA 1
ATOM 1430 C C . GLY A 1 189 ? -29.751 -14.360 10.781 1.00 93.94 189 GLY A C 1
ATOM 1431 O O . GLY A 1 189 ? -30.338 -13.955 11.781 1.00 93.94 189 GLY A O 1
ATOM 1432 N N . LEU A 1 190 ? -28.568 -13.875 10.395 1.00 94.56 190 LEU A N 1
ATOM 1433 C CA . LEU A 1 190 ? -27.948 -12.708 11.015 1.00 94.56 190 LEU A CA 1
ATOM 1434 C C . LEU A 1 190 ? -28.642 -11.426 10.554 1.00 94.56 190 LEU A C 1
ATOM 1436 O O . LEU A 1 190 ? -29.331 -11.401 9.536 1.00 94.56 190 LEU A O 1
ATOM 1440 N N . GLU A 1 191 ? -28.415 -10.344 11.289 1.00 91.62 191 GLU A N 1
ATOM 1441 C CA . GLU A 1 191 ? -28.920 -9.013 10.961 1.00 91.62 191 GLU A CA 1
ATOM 1442 C C . GLU A 1 191 ? -27.759 -8.051 10.696 1.00 91.62 191 GLU A C 1
ATOM 1444 O O . GLU A 1 191 ? -26.698 -8.149 11.314 1.00 91.62 191 GLU A O 1
ATOM 1449 N N . ALA A 1 192 ? -27.979 -7.090 9.798 1.00 90.00 192 ALA A N 1
ATOM 1450 C CA . ALA A 1 192 ? -27.038 -6.021 9.469 1.00 90.00 192 ALA A CA 1
ATOM 1451 C C . ALA A 1 192 ? -27.031 -4.927 10.561 1.00 90.00 192 ALA A C 1
ATOM 1453 O O . ALA A 1 192 ? -27.520 -3.811 10.365 1.00 90.00 192 ALA A O 1
ATOM 1454 N N . ASN A 1 193 ? -26.544 -5.275 11.754 1.00 87.94 193 ASN A N 1
ATOM 1455 C CA . ASN A 1 193 ? -26.554 -4.418 12.946 1.00 87.94 193 ASN A CA 1
ATOM 1456 C C . ASN A 1 193 ? -25.161 -3.937 13.385 1.00 87.94 193 ASN A C 1
ATOM 1458 O O . ASN A 1 193 ? -25.045 -3.200 14.360 1.00 87.94 193 ASN A O 1
ATOM 1462 N N . PHE A 1 194 ? -24.102 -4.301 12.661 1.00 87.69 194 PHE A N 1
ATOM 1463 C CA . PHE A 1 194 ? -22.734 -3.867 12.937 1.00 87.69 194 PHE A CA 1
ATOM 1464 C C . PHE A 1 194 ? -22.381 -2.609 12.130 1.00 87.69 194 PHE A C 1
ATOM 1466 O O . PHE A 1 194 ? -21.464 -2.600 11.306 1.00 87.69 194 PHE A O 1
ATOM 1473 N N . LYS A 1 195 ? -23.162 -1.541 12.328 1.00 88.75 195 LYS A N 1
ATOM 1474 C CA . LYS A 1 195 ? -23.017 -0.279 11.590 1.00 88.75 195 LYS A CA 1
ATOM 1475 C C . LYS A 1 195 ? -21.851 0.552 12.109 1.00 88.75 195 LYS A C 1
ATOM 1477 O O . LYS A 1 195 ? -21.456 0.464 13.273 1.00 88.75 195 LYS A O 1
ATOM 1482 N N . ILE A 1 196 ? -21.286 1.372 11.228 1.00 88.50 196 ILE A N 1
ATOM 1483 C CA . ILE A 1 196 ? -20.089 2.152 11.542 1.00 88.50 196 ILE A CA 1
ATOM 1484 C C . ILE A 1 196 ? -20.392 3.306 12.511 1.00 88.50 196 ILE A C 1
ATOM 1486 O O . ILE A 1 196 ? -19.557 3.628 13.353 1.00 88.50 196 ILE A O 1
ATOM 1490 N N . GLU A 1 197 ? -21.594 3.881 12.439 1.00 90.75 197 GLU A N 1
ATOM 1491 C CA . GLU A 1 197 ? -22.080 4.935 13.330 1.00 90.75 197 GLU A CA 1
ATOM 1492 C C . GLU A 1 197 ? -22.205 4.428 14.771 1.00 90.75 197 GLU A C 1
ATOM 1494 O O . GLU A 1 197 ? -21.636 5.022 15.686 1.00 90.75 197 GLU A O 1
ATOM 1499 N N . ASP A 1 198 ? -22.855 3.275 14.957 1.00 90.44 198 ASP A N 1
ATOM 1500 C CA . ASP A 1 198 ? -23.039 2.656 16.275 1.00 90.44 198 ASP A CA 1
ATOM 1501 C C . ASP A 1 198 ? -21.683 2.303 16.912 1.00 90.44 198 ASP A C 1
ATOM 1503 O O . ASP A 1 198 ? -21.454 2.519 18.105 1.00 90.44 198 ASP A O 1
ATOM 1507 N N . ARG A 1 199 ? -20.734 1.824 16.097 1.00 91.00 199 ARG A N 1
ATOM 1508 C CA . ARG A 1 199 ? -19.363 1.525 16.537 1.00 91.00 199 ARG A CA 1
ATOM 1509 C C . ARG A 1 199 ? -18.563 2.771 16.890 1.00 91.00 199 ARG A C 1
ATOM 1511 O O . ARG A 1 199 ? -17.742 2.713 17.805 1.00 91.00 199 ARG A O 1
ATOM 1518 N N . LEU A 1 200 ? -18.764 3.883 16.181 1.00 93.19 200 LEU A N 1
ATOM 1519 C CA . LEU A 1 200 ? -18.148 5.160 16.540 1.00 93.19 200 LEU A CA 1
ATOM 1520 C C . LEU A 1 200 ? -18.642 5.617 17.916 1.00 93.19 200 LEU A C 1
ATOM 1522 O O . LEU A 1 200 ? -17.827 5.983 18.764 1.00 93.19 200 LEU A O 1
ATOM 1526 N N . ASP A 1 201 ? -19.950 5.546 18.160 1.00 92.88 201 ASP A N 1
ATOM 1527 C CA . ASP A 1 201 ? -20.541 5.913 19.448 1.00 92.88 201 ASP A CA 1
ATOM 1528 C C . ASP A 1 201 ? -20.061 4.994 20.581 1.00 92.88 201 ASP A C 1
ATOM 1530 O O . ASP A 1 201 ? -19.687 5.475 21.658 1.00 92.88 201 ASP A O 1
ATOM 1534 N N . GLU A 1 202 ? -19.977 3.683 20.334 1.00 91.25 202 GLU A N 1
ATOM 1535 C CA . GLU A 1 202 ? -19.398 2.723 21.278 1.00 91.25 202 GLU A CA 1
ATOM 1536 C C . GLU A 1 202 ? -17.918 3.027 21.558 1.00 91.25 202 GLU A C 1
ATOM 1538 O O . GLU A 1 202 ? -17.497 3.035 22.716 1.00 91.25 202 GLU A O 1
ATOM 1543 N N . CYS A 1 203 ? -17.130 3.338 20.526 1.00 92.12 203 CYS A N 1
ATOM 1544 C CA . CYS A 1 203 ? -15.724 3.713 20.665 1.00 92.12 203 CYS A CA 1
ATOM 1545 C C . CYS A 1 203 ? -15.561 4.991 21.501 1.00 92.12 203 CYS A C 1
ATOM 1547 O O . CYS A 1 203 ? -14.725 5.043 22.405 1.00 92.12 203 CYS A O 1
ATOM 1549 N N . ILE A 1 204 ? -16.381 6.015 21.246 1.00 94.06 204 ILE A N 1
ATOM 1550 C CA . ILE A 1 204 ? -16.396 7.262 22.021 1.00 94.06 204 ILE A CA 1
ATOM 1551 C C . ILE A 1 204 ? -16.744 6.977 23.485 1.00 94.06 204 ILE A C 1
ATOM 1553 O O . ILE A 1 204 ? -16.105 7.520 24.390 1.00 94.06 204 ILE A O 1
ATOM 1557 N N . LYS A 1 205 ? -17.740 6.120 23.732 1.00 94.00 205 LYS A N 1
ATOM 1558 C CA . LYS A 1 205 ? -18.147 5.720 25.081 1.00 94.00 205 LYS A CA 1
ATOM 1559 C C . LYS A 1 205 ? -17.025 4.975 25.811 1.00 94.00 205 LYS A C 1
ATOM 1561 O O . LYS A 1 205 ? -16.637 5.405 26.897 1.00 94.00 205 LYS A O 1
ATOM 1566 N N . LYS A 1 206 ? -16.446 3.938 25.196 1.00 91.19 206 LYS A N 1
ATOM 1567 C CA . LYS A 1 206 ? -15.313 3.178 25.755 1.00 91.19 206 LYS A CA 1
ATOM 1568 C C . LYS A 1 206 ? -14.124 4.079 26.059 1.00 91.19 206 LYS A C 1
ATOM 1570 O O . LYS A 1 206 ? -13.486 3.919 27.098 1.00 91.19 206 LYS A O 1
ATOM 1575 N N . MET A 1 207 ? -13.838 5.048 25.188 1.00 91.75 207 MET A N 1
ATOM 1576 C CA . MET A 1 207 ? -12.753 5.999 25.405 1.00 91.75 207 MET A CA 1
ATOM 1577 C C . MET A 1 207 ? -13.026 6.890 26.619 1.00 91.75 207 MET A C 1
ATOM 1579 O O . MET A 1 207 ? -12.140 7.050 27.452 1.00 91.75 207 MET A O 1
ATOM 1583 N N . LYS A 1 208 ? -14.248 7.419 26.771 1.00 93.25 208 LYS A N 1
ATOM 1584 C CA . LYS A 1 208 ? -14.639 8.206 27.956 1.00 93.25 208 LYS A CA 1
ATOM 1585 C C . LYS A 1 208 ? -14.478 7.413 29.250 1.00 93.25 208 LYS A C 1
ATOM 1587 O O . LYS A 1 208 ? -13.874 7.913 30.193 1.00 93.25 208 LYS A O 1
ATOM 1592 N N . GLU A 1 209 ? -14.990 6.185 29.276 1.00 92.44 209 GLU A N 1
ATOM 1593 C CA . GLU A 1 209 ? -14.921 5.296 30.442 1.00 92.44 209 GLU A CA 1
ATOM 1594 C C . GLU A 1 209 ? -13.473 4.922 30.784 1.00 92.44 209 GLU A C 1
ATOM 1596 O O . GLU A 1 209 ? -13.066 4.995 31.941 1.00 92.44 209 GLU A O 1
ATOM 1601 N N . SER A 1 210 ? -12.669 4.590 29.770 1.00 88.25 210 SER A N 1
ATOM 1602 C CA . SER A 1 210 ? -11.267 4.206 29.957 1.00 88.25 210 SER A CA 1
ATOM 1603 C C . SER A 1 210 ? -10.397 5.382 30.391 1.00 88.25 210 SER A C 1
ATOM 1605 O O . SER A 1 210 ? -9.489 5.211 31.201 1.00 88.25 210 SER A O 1
ATOM 1607 N N . VAL A 1 211 ? -10.639 6.586 29.868 1.00 91.75 211 VAL A N 1
ATOM 1608 C CA . VAL A 1 211 ? -9.832 7.771 30.193 1.00 91.75 211 VAL A CA 1
ATOM 1609 C C . VAL A 1 211 ? -10.204 8.334 31.564 1.00 91.75 211 VAL A C 1
ATOM 1611 O O . VAL A 1 211 ? -9.305 8.638 32.357 1.00 91.75 211 VAL A O 1
ATOM 1614 N N . GLY A 1 212 ? -11.502 8.451 31.861 1.00 89.50 212 GLY A N 1
ATOM 1615 C CA . GLY A 1 212 ? -11.996 9.182 33.027 1.00 89.50 212 GLY A CA 1
ATOM 1616 C C . GLY A 1 212 ? -11.575 10.654 32.971 1.00 89.50 212 GLY A C 1
ATOM 1617 O O . GLY A 1 212 ? -11.702 11.303 31.933 1.00 89.50 212 GLY A O 1
ATOM 1618 N N . ASP A 1 213 ? -11.013 11.164 34.068 1.00 88.69 213 ASP A N 1
ATOM 1619 C CA . ASP A 1 213 ? -10.507 12.544 34.171 1.00 88.69 213 ASP A CA 1
ATOM 1620 C C . ASP A 1 213 ? -9.010 12.684 33.835 1.00 88.69 213 ASP A C 1
ATOM 1622 O O . ASP A 1 213 ? -8.428 13.764 33.966 1.00 88.69 213 ASP A O 1
ATOM 1626 N N . ARG A 1 214 ? -8.353 11.602 33.397 1.00 89.12 214 ARG A N 1
ATOM 1627 C CA . ARG A 1 214 ? -6.917 11.620 33.079 1.00 89.12 214 ARG A CA 1
ATOM 1628 C C . ARG A 1 214 ? -6.629 12.462 31.837 1.00 89.12 214 ARG A C 1
ATOM 1630 O O . ARG A 1 214 ? -7.481 12.633 30.962 1.00 89.12 214 ARG A O 1
ATOM 1637 N N . LYS A 1 215 ? -5.394 12.963 31.749 1.00 90.12 215 LYS A N 1
ATOM 1638 C CA . LYS A 1 215 ? -4.886 13.626 30.544 1.00 90.12 215 LYS A CA 1
ATOM 1639 C C . LYS A 1 215 ? -4.490 12.589 29.501 1.00 90.12 215 LYS A C 1
ATOM 1641 O O . LYS A 1 215 ? -3.971 11.527 29.840 1.00 90.12 215 LYS A O 1
ATOM 1646 N N . VAL A 1 216 ? -4.697 12.914 28.234 1.00 91.00 216 VAL A N 1
ATOM 1647 C CA . VAL A 1 216 ? -4.402 12.047 27.097 1.00 91.00 216 VAL A CA 1
ATOM 1648 C C . VAL A 1 216 ? -3.486 12.773 26.127 1.00 91.00 216 VAL A C 1
ATOM 1650 O O . VAL A 1 216 ? -3.763 13.889 25.687 1.00 91.00 216 VAL A O 1
ATOM 1653 N N . LEU A 1 217 ? -2.381 12.121 25.802 1.00 88.50 217 LEU A N 1
ATOM 1654 C CA . LEU A 1 217 ? -1.387 12.572 24.849 1.00 88.50 217 LEU A CA 1
ATOM 1655 C C . LEU A 1 217 ? -1.640 11.914 23.488 1.00 88.50 217 LEU A C 1
ATOM 1657 O O . LEU A 1 217 ? -1.693 10.690 23.390 1.00 88.50 217 LEU A O 1
ATOM 1661 N N . PHE A 1 218 ? -1.736 12.723 22.437 1.00 89.44 218 PHE A N 1
ATOM 1662 C CA . PHE A 1 218 ? -1.851 12.284 21.049 1.00 89.44 218 PHE A CA 1
ATOM 1663 C C . PHE A 1 218 ? -0.584 12.662 20.284 1.00 89.44 218 PHE A C 1
ATOM 1665 O O . PHE A 1 218 ? -0.221 13.837 20.221 1.00 89.44 218 PHE A O 1
ATOM 1672 N N . MET A 1 219 ? 0.062 11.673 19.666 1.00 85.88 219 MET A N 1
ATOM 1673 C CA . MET A 1 219 ? 1.191 11.884 18.757 1.00 85.88 219 MET A CA 1
ATOM 1674 C C . MET A 1 219 ? 0.687 11.815 17.314 1.00 85.88 219 MET A C 1
ATOM 1676 O O . MET A 1 219 ? 0.385 10.742 16.793 1.00 85.88 219 MET A O 1
ATOM 1680 N N . LEU A 1 220 ? 0.561 12.975 16.675 1.00 87.56 220 LEU A N 1
ATOM 1681 C CA . LEU A 1 220 ? -0.000 13.117 15.337 1.00 87.56 220 LEU A CA 1
ATOM 1682 C C . LEU A 1 220 ? 1.100 12.956 14.290 1.00 87.56 220 LEU A C 1
ATOM 1684 O O . LEU A 1 220 ? 2.036 13.753 14.250 1.00 87.56 220 LEU A O 1
ATOM 1688 N N . SER A 1 221 ? 0.972 11.969 13.404 1.00 80.69 221 SER A N 1
ATOM 1689 C CA . SER A 1 221 ? 1.910 11.773 12.290 1.00 80.69 221 SER A CA 1
ATOM 1690 C C . SER A 1 221 ? 1.527 12.565 11.039 1.00 80.69 221 SER A C 1
ATOM 1692 O O . SER A 1 221 ? 2.352 12.729 10.150 1.00 80.69 221 SER A O 1
ATOM 1694 N N . GLY A 1 222 ? 0.285 13.055 10.952 1.00 74.88 222 GLY A N 1
ATOM 1695 C CA . GLY A 1 222 ? -0.273 13.667 9.737 1.00 74.88 222 GLY A CA 1
ATOM 1696 C C . GLY A 1 222 ? -0.979 12.666 8.810 1.00 74.88 222 GLY A C 1
ATOM 1697 O O . GLY A 1 222 ? -1.673 13.061 7.872 1.00 74.88 222 GLY A O 1
ATOM 1698 N N . GLY A 1 223 ? -0.842 11.366 9.092 1.00 82.25 223 GLY A N 1
ATOM 1699 C CA . GLY A 1 223 ? -1.594 10.311 8.421 1.00 82.25 223 GLY A CA 1
ATOM 1700 C C . GLY A 1 223 ? -3.024 10.194 8.950 1.00 82.25 223 GLY A C 1
ATOM 1701 O O . GLY A 1 223 ? -3.290 10.497 10.117 1.00 82.25 223 GLY A O 1
ATOM 1702 N N . ILE A 1 224 ? -3.916 9.676 8.101 1.00 86.62 224 ILE A N 1
ATOM 1703 C CA . ILE A 1 224 ? -5.354 9.546 8.381 1.00 86.62 224 ILE A CA 1
ATOM 1704 C C . ILE A 1 224 ? -5.664 8.883 9.728 1.00 86.62 224 ILE A C 1
ATOM 1706 O O . ILE A 1 224 ? -6.517 9.385 10.449 1.00 86.62 224 ILE A O 1
ATOM 1710 N N . ASP A 1 225 ? -4.956 7.817 10.109 1.00 87.44 225 ASP A N 1
ATOM 1711 C CA . ASP A 1 225 ? -5.266 7.070 11.336 1.00 87.44 225 ASP A CA 1
ATOM 1712 C C . ASP A 1 225 ? -5.043 7.938 12.577 1.00 87.44 225 ASP A C 1
ATOM 1714 O O . ASP A 1 225 ? -5.903 8.029 13.449 1.00 87.44 225 ASP A O 1
ATOM 1718 N N . SER A 1 226 ? -3.920 8.663 12.623 1.00 87.31 226 SER A N 1
ATOM 1719 C CA . SER A 1 226 ? -3.624 9.586 13.723 1.00 87.31 226 SER A CA 1
ATOM 1720 C C . SER A 1 226 ? -4.609 10.760 13.774 1.00 87.31 226 SER A C 1
ATOM 1722 O O . SER A 1 226 ? -5.013 11.176 14.859 1.00 87.31 226 SER A O 1
ATOM 1724 N N . THR A 1 227 ? -5.051 11.255 12.613 1.00 91.62 227 THR A N 1
ATOM 1725 C CA . THR A 1 227 ? -6.015 12.357 12.511 1.00 91.62 227 THR A CA 1
ATOM 1726 C C . THR A 1 227 ? -7.416 11.929 12.947 1.00 91.62 227 THR A C 1
ATOM 1728 O O . THR A 1 227 ? -8.053 12.632 13.727 1.00 91.62 227 THR A O 1
ATOM 1731 N N . VAL A 1 228 ? -7.888 10.760 12.501 1.00 93.06 228 VAL A N 1
ATOM 1732 C CA . VAL A 1 228 ? -9.181 10.194 12.916 1.00 93.06 228 VAL A CA 1
ATOM 1733 C C . VAL A 1 228 ? -9.157 9.859 14.404 1.00 93.06 228 VAL A C 1
ATOM 1735 O O . VAL A 1 228 ? -10.088 10.217 15.119 1.00 93.06 228 VAL A O 1
ATOM 1738 N N . CYS A 1 229 ? -8.073 9.261 14.901 1.00 92.12 229 CYS A N 1
ATOM 1739 C CA . CYS A 1 229 ? -7.889 8.973 16.323 1.00 92.12 229 CYS A CA 1
ATOM 1740 C C . CYS A 1 229 ? -7.988 10.247 17.184 1.00 92.12 229 CYS A C 1
ATOM 1742 O O . CYS A 1 229 ? -8.716 10.272 18.178 1.00 92.12 229 CYS A O 1
ATOM 1744 N N . ALA A 1 230 ? -7.339 11.339 16.768 1.00 92.50 230 ALA A N 1
ATOM 1745 C CA . ALA A 1 230 ? -7.462 12.630 17.440 1.00 92.50 230 ALA A CA 1
ATOM 1746 C C . ALA A 1 230 ? -8.880 13.215 17.363 1.00 92.50 230 ALA A C 1
ATOM 1748 O O . ALA A 1 230 ? -9.376 13.728 18.365 1.00 92.50 230 ALA A O 1
ATOM 1749 N N . ALA A 1 231 ? -9.563 13.096 16.222 1.00 94.00 231 ALA A N 1
ATOM 1750 C CA . ALA A 1 231 ? -10.947 13.546 16.072 1.00 94.00 231 ALA A CA 1
ATOM 1751 C C . ALA A 1 231 ? -11.925 12.759 16.973 1.00 94.00 231 ALA A C 1
ATOM 1753 O O . ALA A 1 231 ? -12.791 13.365 17.609 1.00 94.00 231 ALA A O 1
ATOM 1754 N N . ILE A 1 232 ? -11.748 11.436 17.110 1.00 94.50 232 ILE A N 1
ATOM 1755 C CA . ILE A 1 232 ? -12.478 10.609 18.091 1.00 94.50 232 ILE A CA 1
ATOM 1756 C C . ILE A 1 232 ? -12.179 11.106 19.507 1.00 94.50 232 ILE A C 1
ATOM 1758 O O . ILE A 1 232 ? -13.105 11.378 20.274 1.00 94.50 232 ILE A O 1
ATOM 1762 N N . GLY A 1 233 ? -10.896 11.293 19.831 1.00 93.44 233 GLY A N 1
ATOM 1763 C CA . GLY A 1 233 ? -10.440 11.821 21.116 1.00 93.44 233 GLY A CA 1
ATOM 1764 C C . GLY A 1 233 ? -11.098 13.146 21.475 1.00 93.44 233 GLY A C 1
ATOM 1765 O O . GLY A 1 233 ? -11.603 13.307 22.581 1.00 93.44 233 GLY A O 1
ATOM 1766 N N . ARG A 1 234 ? -11.190 14.069 20.517 1.00 93.94 234 ARG A N 1
ATOM 1767 C CA . ARG A 1 234 ? -11.854 15.359 20.703 1.00 93.94 234 ARG A CA 1
ATOM 1768 C C . ARG A 1 234 ? -13.346 15.246 20.958 1.00 93.94 234 ARG A C 1
ATOM 1770 O O . ARG A 1 234 ? -13.886 16.016 21.750 1.00 93.94 234 ARG A O 1
ATOM 1777 N N . ARG A 1 235 ? -14.021 14.318 20.280 1.00 93.50 235 ARG A N 1
ATOM 1778 C CA . ARG A 1 235 ? -15.454 14.067 20.470 1.00 93.50 235 ARG A CA 1
ATOM 1779 C C . ARG A 1 235 ? -15.736 13.394 21.816 1.00 93.50 235 ARG A C 1
ATOM 1781 O O . ARG A 1 235 ? -16.804 13.611 22.395 1.00 93.50 235 ARG A O 1
ATOM 1788 N N . ALA A 1 236 ? -14.791 12.588 22.293 1.00 94.12 236 ALA A N 1
ATOM 1789 C CA . ALA A 1 236 ? -14.881 11.858 23.545 1.00 94.12 236 ALA A CA 1
ATOM 1790 C C . ALA A 1 236 ? -14.505 12.703 24.771 1.00 94.12 236 ALA A C 1
ATOM 1792 O O . ALA A 1 236 ? -15.184 12.617 25.790 1.00 94.12 236 ALA A O 1
ATOM 1793 N N . LEU A 1 237 ? -13.462 13.523 24.683 1.00 94.19 237 LEU A N 1
ATOM 1794 C CA . LEU A 1 237 ? -12.811 14.147 25.836 1.00 94.19 237 LEU A CA 1
ATOM 1795 C C . LEU A 1 237 ? -12.966 15.670 25.833 1.00 94.19 237 LEU A C 1
ATOM 1797 O O . LEU A 1 237 ? -13.249 16.295 24.806 1.00 94.19 237 LEU A O 1
ATOM 1801 N N . LYS A 1 238 ? -12.764 16.282 27.003 1.00 91.88 238 LYS A N 1
ATOM 1802 C CA . LYS A 1 238 ? -12.743 17.744 27.130 1.00 91.88 238 LYS A CA 1
ATOM 1803 C C . LYS A 1 238 ? -11.428 18.309 26.567 1.00 91.88 238 LYS A C 1
ATOM 1805 O O . LYS A 1 238 ? -10.402 17.634 26.683 1.00 91.88 238 LYS A O 1
ATOM 1810 N N . PRO A 1 239 ? -11.413 19.530 25.999 1.00 90.19 239 PRO A N 1
ATOM 1811 C CA . PRO A 1 239 ? -10.196 20.138 25.451 1.00 90.19 239 PRO A CA 1
ATOM 1812 C C . PRO A 1 239 ? -9.009 20.146 26.424 1.00 90.19 239 PRO A C 1
ATOM 1814 O O . PRO A 1 239 ? -7.881 19.891 26.020 1.00 90.19 239 PRO A O 1
ATOM 1817 N N . GLU A 1 240 ? -9.255 20.356 27.717 1.00 89.38 240 GLU A N 1
ATOM 1818 C CA . GLU A 1 240 ? -8.219 20.461 28.754 1.00 89.38 240 GLU A CA 1
ATOM 1819 C C . GLU A 1 240 ? -7.561 19.111 29.082 1.00 89.38 240 GLU A C 1
ATOM 1821 O O . GLU A 1 240 ? -6.480 19.064 29.675 1.00 89.38 240 GLU A O 1
ATOM 1826 N N . GLN A 1 241 ? -8.208 18.004 28.702 1.00 91.06 241 GLN A N 1
ATOM 1827 C CA . GLN A 1 241 ? -7.660 16.656 28.846 1.00 91.06 241 GLN A CA 1
ATOM 1828 C C . GLN A 1 241 ? -6.735 16.287 27.687 1.00 91.06 241 GLN A C 1
ATOM 1830 O O . GLN A 1 241 ? -5.980 15.327 27.814 1.00 91.06 241 GLN A O 1
ATOM 1835 N N . ILE A 1 242 ? -6.784 17.004 26.563 1.00 92.38 242 ILE A N 1
ATOM 1836 C CA . ILE A 1 242 ? -6.108 16.606 25.331 1.00 92.38 242 ILE A CA 1
ATOM 1837 C C . ILE A 1 242 ? -4.818 17.404 25.155 1.00 92.38 242 ILE A C 1
ATOM 1839 O O . ILE A 1 242 ? -4.832 18.622 25.012 1.00 92.38 242 ILE A O 1
ATOM 1843 N N . THR A 1 243 ? -3.697 16.692 25.075 1.00 90.19 243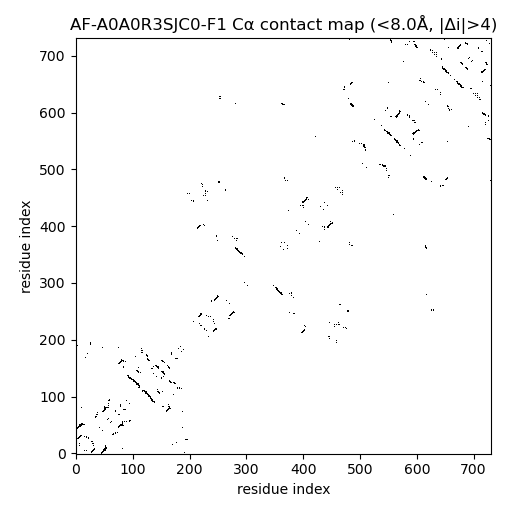 THR A N 1
ATOM 1844 C CA . THR A 1 243 ? -2.426 17.235 24.589 1.00 90.19 243 THR A CA 1
ATOM 1845 C C . THR A 1 243 ? -2.134 16.605 23.233 1.00 90.19 243 THR A C 1
ATOM 1847 O O . THR A 1 243 ? -1.780 15.431 23.172 1.00 90.19 243 THR A O 1
ATOM 1850 N N . ALA A 1 244 ? -2.276 17.350 22.138 1.00 91.75 244 ALA A N 1
ATOM 1851 C CA . ALA A 1 244 ? -1.955 16.864 20.796 1.00 91.75 244 ALA A CA 1
ATOM 1852 C C . ALA A 1 244 ? -0.635 17.464 20.300 1.00 91.75 244 ALA A C 1
ATOM 1854 O O . ALA A 1 244 ? -0.446 18.678 20.347 1.00 91.75 244 ALA A O 1
ATOM 1855 N N . ILE A 1 245 ? 0.279 16.619 19.822 1.00 90.75 245 ILE A N 1
ATOM 1856 C CA . ILE A 1 245 ? 1.616 17.020 19.372 1.00 90.75 245 ILE A CA 1
ATOM 1857 C C . ILE A 1 245 ? 1.830 16.521 17.947 1.00 90.75 245 ILE A C 1
ATOM 1859 O O . ILE A 1 245 ? 1.694 15.327 17.685 1.00 90.75 245 ILE A O 1
ATOM 1863 N N . HIS A 1 246 ? 2.199 17.420 17.037 1.00 92.62 246 HIS A N 1
ATOM 1864 C CA . HIS A 1 246 ? 2.634 17.072 15.686 1.00 92.62 246 HIS A CA 1
ATOM 1865 C C . HIS A 1 246 ? 4.111 17.430 15.516 1.00 92.62 246 HIS A C 1
ATOM 1867 O O . HIS A 1 246 ? 4.476 18.603 15.601 1.00 92.62 246 HIS A O 1
ATOM 1873 N N . ILE A 1 247 ? 4.954 16.423 15.278 1.00 91.38 247 ILE A N 1
ATOM 1874 C CA . ILE A 1 247 ? 6.385 16.607 15.010 1.00 91.38 247 ILE A CA 1
ATOM 1875 C C . ILE A 1 247 ? 6.595 16.558 13.498 1.00 91.38 247 ILE A C 1
ATOM 1877 O O . ILE A 1 247 ? 6.444 15.500 12.887 1.00 91.38 247 ILE A O 1
ATOM 1881 N N . ASN A 1 248 ? 6.983 17.684 12.905 1.00 94.19 248 ASN A N 1
ATOM 1882 C CA . ASN A 1 248 ? 7.452 17.715 11.529 1.00 94.19 248 ASN A CA 1
ATOM 1883 C C . ASN A 1 248 ? 8.910 17.240 11.480 1.00 94.19 248 ASN A C 1
ATOM 1885 O O . ASN A 1 248 ? 9.807 17.867 12.046 1.00 94.19 248 ASN A O 1
ATOM 1889 N N . ASN A 1 249 ? 9.133 16.119 10.795 1.00 92.81 249 ASN A N 1
ATOM 1890 C CA . ASN A 1 249 ? 10.454 15.521 10.617 1.00 92.81 249 ASN A CA 1
ATOM 1891 C C . ASN A 1 249 ? 11.230 16.077 9.406 1.00 92.81 249 ASN A C 1
ATOM 1893 O O . ASN A 1 249 ? 12.341 15.627 9.143 1.00 92.81 249 ASN A O 1
ATOM 1897 N N . GLY A 1 250 ? 10.654 17.016 8.650 1.00 94.62 250 GLY A N 1
ATOM 1898 C CA . GLY A 1 250 ? 11.247 17.597 7.443 1.00 94.62 250 GLY A CA 1
ATOM 1899 C C . GLY A 1 250 ? 11.054 16.772 6.168 1.00 94.62 250 GLY A C 1
ATOM 1900 O O . GLY A 1 250 ? 11.404 17.228 5.083 1.00 94.62 250 GLY A O 1
ATOM 1901 N N . PHE A 1 251 ? 10.452 15.586 6.250 1.00 95.94 251 PHE A N 1
ATOM 1902 C CA . PHE A 1 251 ? 10.235 14.672 5.122 1.00 95.94 251 PHE A CA 1
ATOM 1903 C C . PHE A 1 251 ? 8.750 14.485 4.781 1.00 95.94 251 PHE A C 1
ATOM 1905 O O . PHE A 1 251 ? 8.388 13.512 4.122 1.00 95.94 251 PHE A O 1
ATOM 1912 N N . MET A 1 252 ? 7.889 15.405 5.216 1.00 94.12 252 MET A N 1
ATOM 1913 C CA . MET A 1 252 ? 6.456 15.416 4.903 1.00 94.12 252 MET A CA 1
ATOM 1914 C C . MET A 1 252 ? 6.189 15.894 3.466 1.00 94.12 252 MET A C 1
ATOM 1916 O O . MET A 1 252 ? 7.027 16.583 2.863 1.00 94.12 252 MET A O 1
ATOM 1920 N N . ARG A 1 253 ? 5.014 15.556 2.910 1.00 95.19 253 ARG A N 1
ATOM 1921 C CA . ARG A 1 253 ? 4.581 16.099 1.612 1.00 95.19 253 ARG A CA 1
ATOM 1922 C C . ARG A 1 253 ? 4.240 17.585 1.732 1.00 95.19 253 ARG A C 1
ATOM 1924 O O . ARG A 1 253 ? 4.002 18.118 2.819 1.00 95.19 253 ARG A O 1
ATOM 1931 N N . LYS A 1 254 ? 4.184 18.270 0.587 1.00 94.94 254 LYS A N 1
ATOM 1932 C CA . LYS A 1 254 ? 3.869 19.704 0.523 1.00 94.94 254 LYS A CA 1
ATOM 1933 C C . LYS A 1 254 ? 2.506 19.986 1.162 1.00 94.94 254 LYS A C 1
ATOM 1935 O O . LYS A 1 254 ? 1.521 19.360 0.783 1.00 94.94 254 LYS A O 1
ATOM 1940 N N . LYS A 1 255 ? 2.452 20.942 2.100 1.00 91.44 255 LYS A N 1
ATOM 1941 C CA . LYS A 1 255 ? 1.232 21.391 2.809 1.00 91.44 255 LYS A CA 1
ATOM 1942 C C . LYS A 1 255 ? 0.501 20.307 3.622 1.00 91.44 255 LYS A C 1
ATOM 1944 O O . LYS A 1 255 ? -0.605 20.546 4.107 1.00 91.44 255 LYS A O 1
ATOM 1949 N N . GLU A 1 256 ? 1.072 19.113 3.785 1.00 91.19 256 GLU A N 1
ATOM 1950 C CA . GLU A 1 256 ? 0.384 17.993 4.442 1.00 91.19 256 GLU A CA 1
ATOM 1951 C C . GLU A 1 256 ? 0.227 18.227 5.950 1.00 91.19 256 GLU A C 1
ATOM 1953 O O . GLU A 1 256 ? -0.864 18.040 6.493 1.00 91.19 256 GLU A O 1
ATOM 1958 N N . SER A 1 257 ? 1.283 18.707 6.614 1.00 92.44 257 SER A N 1
ATOM 1959 C CA . SER A 1 257 ? 1.238 19.104 8.025 1.00 92.44 257 SER A CA 1
ATOM 1960 C C . SER A 1 257 ? 0.262 20.258 8.253 1.00 92.44 257 SER A C 1
ATOM 1962 O O . SER A 1 257 ? -0.631 20.132 9.089 1.00 92.44 257 SER A O 1
ATOM 1964 N N . ASP A 1 258 ? 0.363 21.327 7.459 1.00 92.69 258 ASP A N 1
ATOM 1965 C CA . ASP A 1 258 ? -0.474 22.527 7.601 1.00 92.69 258 ASP A CA 1
ATOM 1966 C C . ASP A 1 258 ? -1.964 22.204 7.469 1.00 92.69 258 ASP A C 1
ATOM 1968 O O . ASP A 1 258 ? -2.756 22.531 8.349 1.00 92.69 258 ASP A O 1
ATOM 1972 N N . SER A 1 259 ? -2.344 21.483 6.411 1.00 91.25 259 SER A N 1
ATOM 1973 C CA . SER A 1 259 ? -3.739 21.085 6.176 1.00 91.25 259 SER A CA 1
ATOM 1974 C C . SER A 1 259 ? -4.280 20.152 7.262 1.00 91.25 259 SER A C 1
ATOM 1976 O O . SER A 1 259 ? -5.452 20.245 7.627 1.00 91.25 259 SER A O 1
ATOM 1978 N N . THR A 1 260 ? -3.440 19.271 7.818 1.00 91.31 260 THR A N 1
ATOM 1979 C CA . THR A 1 260 ? -3.844 18.400 8.933 1.00 91.31 260 THR A CA 1
ATOM 1980 C C . THR A 1 260 ? -4.092 19.203 10.202 1.00 91.31 260 THR A C 1
ATOM 1982 O O . THR A 1 260 ? -5.090 18.977 10.887 1.00 91.31 260 THR A O 1
ATOM 1985 N N . ILE A 1 261 ? -3.200 20.148 10.502 1.00 93.00 261 ILE A N 1
ATOM 1986 C CA . ILE A 1 261 ? -3.326 21.031 11.659 1.00 93.00 261 ILE A CA 1
ATOM 1987 C C . ILE A 1 261 ? -4.565 21.908 11.514 1.00 93.00 261 ILE A C 1
ATOM 1989 O O . ILE A 1 261 ? -5.364 21.985 12.438 1.00 93.00 261 ILE A O 1
ATOM 1993 N N . GLU A 1 262 ? -4.777 22.509 10.344 1.00 93.50 262 GLU A N 1
ATOM 1994 C CA . GLU A 1 262 ? -5.949 23.338 10.070 1.00 93.50 262 GLU A CA 1
ATOM 1995 C C . GLU A 1 262 ? -7.255 22.548 10.243 1.00 93.50 262 GLU A C 1
ATOM 1997 O O . GLU A 1 262 ? -8.191 23.025 10.886 1.00 93.50 262 GLU A O 1
ATOM 2002 N N . ALA A 1 263 ? -7.321 21.324 9.713 1.00 91.94 263 ALA A N 1
ATOM 2003 C CA . ALA A 1 263 ? -8.503 20.476 9.829 1.00 91.94 263 ALA A CA 1
ATOM 2004 C C . ALA A 1 263 ? -8.818 20.090 11.279 1.00 91.94 263 ALA A C 1
ATOM 2006 O O . ALA A 1 263 ? -9.981 20.093 11.673 1.00 91.94 263 ALA A O 1
ATOM 2007 N N . LEU A 1 264 ? -7.799 19.778 12.079 1.00 92.00 264 LEU A N 1
ATOM 2008 C CA . LEU A 1 264 ? -7.974 19.430 13.489 1.00 92.00 264 LEU A CA 1
ATOM 2009 C C . LEU A 1 264 ? -8.258 20.667 14.357 1.00 92.00 264 LEU A C 1
ATOM 2011 O O . LEU A 1 264 ? -9.100 20.595 15.250 1.00 92.00 264 LEU A O 1
ATOM 2015 N N . ASN A 1 265 ? -7.661 21.822 14.052 1.00 92.75 265 ASN A N 1
ATOM 2016 C CA . ASN A 1 265 ? -7.979 23.092 14.711 1.00 92.75 265 ASN A CA 1
ATOM 2017 C C . ASN A 1 265 ? -9.453 23.480 14.501 1.00 92.75 265 ASN A C 1
ATOM 2019 O O . ASN A 1 265 ? -10.088 23.972 15.428 1.00 92.75 265 ASN A O 1
ATOM 2023 N N . LYS A 1 266 ? -10.033 23.202 13.320 1.00 92.31 266 LYS A N 1
ATOM 2024 C CA . LYS A 1 266 ? -11.478 23.380 13.048 1.00 92.31 266 LYS A CA 1
ATOM 2025 C C . LYS A 1 266 ? -12.384 22.482 13.902 1.00 92.31 266 LYS A C 1
ATOM 2027 O O . LYS A 1 266 ? -13.585 22.725 13.962 1.00 92.31 266 LYS A O 1
ATOM 2032 N N . LEU A 1 267 ? -11.827 21.456 14.547 1.00 89.12 267 LEU A N 1
ATOM 2033 C CA . LEU A 1 267 ? -12.511 20.609 15.527 1.00 89.12 267 LEU A CA 1
ATOM 2034 C C . LEU A 1 267 ? -12.229 21.051 16.977 1.00 89.12 267 LEU A C 1
ATOM 2036 O O . LEU A 1 267 ? -12.497 20.297 17.910 1.00 89.12 267 LEU A O 1
ATOM 2040 N N . ASP A 1 268 ? -11.680 22.249 17.191 1.00 89.06 268 ASP A N 1
ATOM 2041 C CA . ASP A 1 268 ? -11.263 22.774 18.497 1.00 89.06 268 ASP A CA 1
ATOM 2042 C C . ASP A 1 268 ? -10.200 21.906 19.196 1.00 89.06 268 ASP A C 1
ATOM 2044 O O . ASP A 1 268 ? -10.209 21.750 20.420 1.00 89.06 268 ASP A O 1
ATOM 2048 N N . LEU A 1 269 ? -9.293 21.294 18.429 1.00 88.88 269 LEU A N 1
ATOM 2049 C CA . LEU A 1 269 ? -8.083 20.676 18.970 1.00 88.88 269 LEU A CA 1
ATOM 2050 C C . LEU A 1 269 ? -6.926 21.659 18.884 1.00 88.88 269 LEU A C 1
ATOM 2052 O O . LEU A 1 269 ? -6.527 22.037 17.791 1.00 88.88 269 LEU A O 1
ATOM 2056 N N . ASN A 1 270 ? -6.342 22.019 20.025 1.00 85.56 270 ASN A N 1
ATOM 2057 C CA . ASN A 1 270 ? -5.095 22.771 20.031 1.00 85.56 270 ASN A CA 1
ATOM 2058 C C . ASN A 1 270 ? -3.913 21.817 19.823 1.00 85.56 270 ASN A C 1
ATOM 2060 O O . ASN A 1 270 ? -3.675 20.920 20.636 1.00 85.56 270 ASN A O 1
ATOM 2064 N N . ILE A 1 271 ? -3.173 22.014 18.736 1.00 92.00 271 ILE A N 1
ATOM 2065 C CA . ILE A 1 271 ? -2.056 21.153 18.355 1.00 92.00 271 ILE A CA 1
ATOM 2066 C C . ILE A 1 271 ? -0.747 21.887 18.599 1.00 92.00 271 ILE A C 1
ATOM 2068 O O . ILE A 1 271 ? -0.473 22.924 17.994 1.00 92.00 271 ILE A O 1
ATOM 2072 N N . LYS A 1 272 ? 0.119 21.301 19.428 1.00 92.56 272 LYS A N 1
ATOM 2073 C CA . LYS A 1 272 ? 1.504 21.749 19.541 1.00 92.56 272 LYS A CA 1
ATOM 2074 C C . LYS A 1 272 ? 2.283 21.262 18.324 1.00 92.56 272 LYS A C 1
ATOM 2076 O O . LYS A 1 272 ? 2.641 20.087 18.227 1.00 92.56 272 LYS A O 1
ATOM 2081 N N . TYR A 1 273 ? 2.534 22.179 17.400 1.00 94.56 273 TYR A N 1
ATOM 20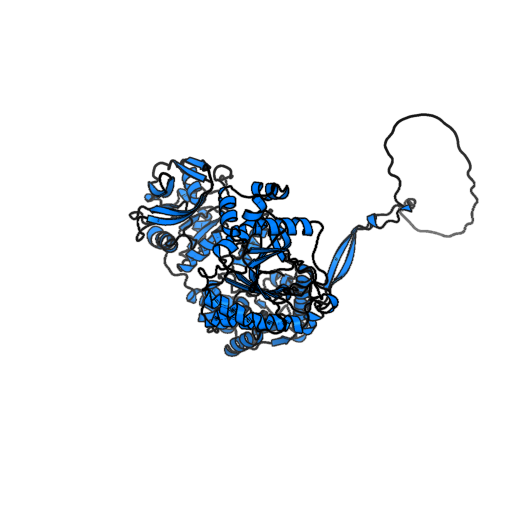82 C CA . TYR A 1 273 ? 3.392 21.948 16.248 1.00 94.56 273 TYR A CA 1
ATOM 2083 C C . TYR A 1 273 ? 4.868 22.097 16.623 1.00 94.56 273 TYR A C 1
ATOM 2085 O O . TYR A 1 273 ? 5.252 23.069 17.275 1.00 94.56 273 TYR A O 1
ATOM 2093 N N . ILE A 1 274 ? 5.689 21.133 16.211 1.00 94.50 274 ILE A N 1
ATOM 2094 C CA . ILE A 1 274 ? 7.128 21.110 16.471 1.00 94.50 274 ILE A CA 1
ATOM 2095 C C . ILE A 1 274 ? 7.839 20.912 15.150 1.00 94.50 274 ILE A C 1
ATOM 2097 O O . ILE A 1 274 ? 7.819 19.819 14.582 1.00 94.50 274 ILE A O 1
ATOM 2101 N N . ASP A 1 275 ? 8.484 21.971 14.678 1.00 95.19 275 ASP A N 1
ATOM 2102 C CA . ASP A 1 275 ? 9.369 21.872 13.532 1.00 95.19 275 ASP A CA 1
ATOM 2103 C C . ASP A 1 275 ? 10.735 21.346 13.977 1.00 95.19 275 ASP A C 1
ATOM 2105 O O . ASP A 1 275 ? 11.555 22.066 14.548 1.00 95.19 275 ASP A O 1
ATOM 2109 N N . ALA A 1 276 ? 10.964 20.058 13.739 1.00 95.69 276 ALA A N 1
ATOM 2110 C CA . ALA A 1 276 ? 12.226 19.397 14.022 1.00 95.69 276 ALA A CA 1
ATOM 2111 C C . ALA A 1 276 ? 13.029 19.118 12.742 1.00 95.69 276 ALA A C 1
ATOM 2113 O O . ALA A 1 276 ? 14.029 18.406 12.810 1.00 95.69 276 ALA A O 1
ATOM 2114 N N . SER A 1 277 ? 12.650 19.686 11.591 1.00 94.62 277 SER A N 1
ATOM 2115 C CA . SER A 1 277 ? 13.229 19.359 10.279 1.00 94.62 277 SER A CA 1
ATOM 2116 C C . SER A 1 277 ? 14.764 19.384 10.280 1.00 94.62 277 SER A C 1
ATOM 2118 O O . SER A 1 277 ? 15.407 18.406 9.896 1.00 94.62 277 SER A O 1
ATOM 2120 N N . LEU A 1 278 ? 15.373 20.445 10.824 1.00 94.81 278 LEU A N 1
ATOM 2121 C CA . LEU A 1 278 ? 16.834 20.570 10.911 1.00 94.81 278 LEU A CA 1
ATOM 2122 C C . LEU A 1 278 ? 17.476 19.512 11.828 1.00 94.81 278 LEU A C 1
ATOM 2124 O O . LEU A 1 278 ? 18.577 19.033 11.551 1.00 94.81 278 LEU A O 1
ATOM 2128 N N . ARG A 1 279 ? 16.788 19.115 12.905 1.00 94.75 279 ARG A N 1
ATOM 2129 C CA . ARG A 1 279 ? 17.262 18.078 13.837 1.00 94.75 279 ARG A CA 1
ATOM 2130 C C . ARG A 1 279 ? 17.270 16.702 13.189 1.00 94.75 279 ARG A C 1
ATOM 2132 O O . ARG A 1 279 ? 18.177 15.921 13.447 1.00 94.75 279 ARG A O 1
ATOM 2139 N N . PHE A 1 280 ? 16.279 16.408 12.352 1.00 95.12 280 PHE A N 1
ATOM 2140 C CA . PHE A 1 280 ? 16.247 15.166 11.584 1.00 95.12 280 PHE A CA 1
ATOM 2141 C C . PHE A 1 280 ? 17.317 15.168 10.495 1.00 95.12 280 PHE A C 1
ATOM 2143 O O . PHE A 1 280 ? 18.060 14.198 10.380 1.00 95.12 280 PHE A O 1
ATOM 2150 N N . GLN A 1 281 ? 17.469 16.269 9.755 1.00 93.44 281 GLN A N 1
ATOM 2151 C CA . GLN A 1 281 ? 18.498 16.391 8.716 1.00 93.44 281 GLN A CA 1
ATOM 2152 C C . GLN A 1 281 ? 19.917 16.235 9.269 1.00 93.44 281 GLN A C 1
ATOM 2154 O O . GLN A 1 281 ? 20.741 15.553 8.666 1.00 93.44 281 GLN A O 1
ATOM 2159 N N . THR A 1 282 ? 20.198 16.829 10.428 1.00 94.75 282 THR A N 1
ATOM 2160 C CA . THR A 1 282 ? 21.505 16.713 11.097 1.00 94.75 282 THR A CA 1
ATOM 2161 C C . THR A 1 282 ? 21.584 15.524 12.061 1.00 94.75 282 THR A C 1
ATOM 2163 O O . THR A 1 282 ? 22.575 15.357 12.770 1.00 94.75 282 THR A O 1
ATOM 2166 N N . GLY A 1 283 ? 20.549 14.680 12.077 1.00 93.38 283 GLY A N 1
ATOM 2167 C CA . GLY A 1 283 ? 20.397 13.584 13.018 1.00 93.38 283 GLY A CA 1
ATOM 2168 C C . GLY A 1 283 ? 21.488 12.530 12.883 1.00 93.38 283 GLY A C 1
ATOM 2169 O O . GLY A 1 283 ? 21.874 12.153 11.775 1.00 93.38 283 GLY A O 1
ATOM 2170 N N . MET A 1 284 ? 21.948 12.032 14.029 1.00 91.75 284 MET A N 1
ATOM 2171 C CA . MET A 1 284 ? 22.896 10.925 14.135 1.00 91.75 284 MET A CA 1
ATOM 2172 C C . MET A 1 284 ? 22.401 9.896 15.146 1.00 91.75 284 MET A C 1
ATOM 2174 O O . MET A 1 284 ? 21.760 10.263 16.135 1.00 91.75 284 MET A O 1
ATOM 2178 N N . THR A 1 285 ? 22.740 8.630 14.944 1.00 86.81 285 THR A N 1
ATOM 2179 C CA . THR A 1 285 ? 22.527 7.551 15.920 1.00 86.81 285 THR A CA 1
ATOM 2180 C C . THR A 1 285 ? 23.752 6.636 15.992 1.00 86.81 285 THR A C 1
ATOM 2182 O O . THR A 1 285 ? 24.787 6.968 15.425 1.00 86.81 285 THR A O 1
ATOM 2185 N N . THR A 1 286 ? 23.684 5.522 16.719 1.00 82.75 286 THR A N 1
ATOM 2186 C CA . THR A 1 286 ? 24.790 4.571 16.881 1.00 82.75 286 THR A CA 1
ATOM 2187 C C . THR A 1 286 ? 24.344 3.130 16.640 1.00 82.75 286 THR A C 1
ATOM 2189 O O . THR A 1 286 ? 23.341 2.703 17.210 1.00 82.75 286 THR A O 1
ATOM 2192 N N . TYR A 1 287 ? 25.118 2.353 15.876 1.00 73.38 287 TYR A N 1
ATOM 2193 C CA . TYR A 1 287 ? 25.011 0.890 15.848 1.00 73.38 287 TYR A CA 1
ATOM 2194 C C . TYR A 1 287 ? 25.763 0.275 17.021 1.00 73.38 287 TYR A C 1
ATOM 2196 O O . TYR A 1 287 ? 26.905 0.648 17.280 1.00 73.38 287 TYR A O 1
ATOM 2204 N N . GLN A 1 288 ? 25.155 -0.721 17.661 1.00 71.12 288 GLN A N 1
ATOM 2205 C CA . GLN A 1 288 ? 25.850 -1.636 18.560 1.00 71.12 288 GLN A CA 1
ATOM 2206 C C . GLN A 1 288 ? 26.309 -2.857 17.768 1.00 71.12 288 GLN A C 1
ATOM 2208 O O . GLN A 1 288 ? 25.495 -3.689 17.375 1.00 71.12 288 GLN A O 1
ATOM 2213 N N . VAL A 1 289 ? 27.613 -2.961 17.525 1.00 70.94 289 VAL A N 1
ATOM 2214 C CA . VAL A 1 289 ? 28.212 -4.117 16.849 1.00 70.94 289 VAL A CA 1
ATOM 2215 C C . VAL A 1 289 ? 28.943 -4.956 17.883 1.00 70.94 289 VAL A C 1
ATOM 2217 O O . VAL A 1 289 ? 29.880 -4.477 18.520 1.00 70.94 289 VAL A O 1
ATOM 2220 N N . ALA A 1 290 ? 28.528 -6.212 18.049 1.00 64.50 290 ALA A N 1
ATOM 2221 C CA . ALA A 1 290 ? 29.289 -7.182 18.823 1.00 64.50 290 ALA A CA 1
ATOM 2222 C C . ALA A 1 290 ? 30.529 -7.595 18.015 1.00 64.50 290 ALA A C 1
ATOM 2224 O O . ALA A 1 290 ? 30.420 -8.274 16.996 1.00 64.50 290 ALA A O 1
ATOM 2225 N N . VAL A 1 291 ? 31.702 -7.158 18.456 1.00 68.44 291 VAL A N 1
ATOM 2226 C CA . VAL A 1 291 ? 32.997 -7.494 17.873 1.00 68.44 291 VAL A CA 1
ATOM 2227 C C . VAL A 1 291 ? 33.611 -8.626 18.681 1.00 68.44 291 VAL A C 1
ATOM 2229 O O . VAL A 1 291 ? 33.813 -8.512 19.891 1.00 68.44 291 VAL A O 1
ATOM 2232 N N . ASP A 1 292 ? 33.921 -9.723 17.997 1.00 67.44 292 ASP A N 1
ATOM 2233 C CA . ASP A 1 292 ? 34.757 -10.773 18.559 1.00 67.44 292 ASP A CA 1
ATOM 2234 C C . ASP A 1 292 ? 36.224 -10.351 18.429 1.00 67.44 292 ASP A C 1
ATOM 2236 O O . ASP A 1 292 ? 36.791 -10.284 17.336 1.00 67.44 292 ASP A O 1
ATOM 2240 N N . THR A 1 293 ? 36.832 -10.007 19.559 1.00 64.38 293 THR A N 1
ATOM 2241 C CA . THR A 1 293 ? 38.213 -9.510 19.604 1.00 64.38 293 THR A CA 1
ATOM 2242 C C . THR A 1 293 ? 39.261 -10.597 19.354 1.00 64.38 293 THR A C 1
ATOM 2244 O O . THR A 1 293 ? 40.428 -10.267 19.151 1.00 64.38 293 THR A O 1
ATOM 2247 N N . SER A 1 294 ? 38.869 -11.877 19.277 1.00 62.28 294 SER A N 1
ATOM 2248 C CA . SER A 1 294 ? 39.784 -12.980 18.945 1.00 62.28 294 SER A CA 1
ATOM 2249 C C . SER A 1 294 ? 40.406 -12.853 17.545 1.00 62.28 294 SER A C 1
ATOM 2251 O O . SER A 1 294 ? 41.561 -13.228 17.354 1.00 62.28 294 SER A O 1
ATOM 2253 N N . ALA A 1 295 ? 39.693 -12.250 16.585 1.00 55.78 295 ALA A N 1
ATOM 2254 C CA . ALA A 1 295 ? 40.173 -12.026 15.217 1.00 55.78 295 ALA A CA 1
ATOM 2255 C C . ALA A 1 295 ? 41.116 -10.813 15.069 1.00 55.78 295 ALA A C 1
ATOM 2257 O O . ALA A 1 295 ? 41.729 -10.631 14.019 1.00 55.78 295 ALA A O 1
ATOM 2258 N N . LEU A 1 296 ? 41.231 -9.975 16.106 1.00 55.72 296 LEU A N 1
ATOM 2259 C CA . LEU A 1 296 ? 42.092 -8.784 16.137 1.00 55.72 296 LEU A CA 1
ATOM 2260 C C . LEU A 1 296 ? 43.448 -9.051 16.813 1.00 55.72 296 LEU A C 1
ATOM 2262 O O . LEU A 1 296 ? 44.255 -8.131 16.955 1.00 55.72 296 LEU A O 1
ATOM 2266 N N . ALA A 1 297 ? 43.708 -10.292 17.238 1.00 52.72 297 ALA A N 1
ATOM 2267 C CA . ALA A 1 297 ? 44.991 -10.677 17.806 1.00 52.72 297 ALA A CA 1
ATOM 2268 C C . ALA A 1 297 ? 46.116 -10.502 16.760 1.00 52.72 297 ALA A C 1
ATOM 2270 O O . ALA A 1 297 ? 45.958 -10.936 15.616 1.00 52.72 297 ALA A O 1
ATOM 2271 N N . PRO A 1 298 ? 47.268 -9.902 17.120 1.00 50.12 298 PRO A N 1
ATOM 2272 C CA . PRO A 1 298 ? 48.433 -9.860 16.244 1.00 50.12 298 PRO A CA 1
ATOM 2273 C C . PRO A 1 298 ? 48.792 -11.272 15.769 1.00 50.12 298 PRO A C 1
ATOM 2275 O O . PRO A 1 298 ? 48.846 -12.200 16.577 1.00 50.12 298 PRO A O 1
ATOM 2278 N N . ALA A 1 299 ? 49.094 -11.438 14.477 1.00 50.72 299 ALA A N 1
ATOM 2279 C CA . ALA A 1 299 ? 49.448 -12.737 13.889 1.00 50.72 299 ALA A CA 1
ATOM 2280 C C . ALA A 1 299 ? 50.631 -13.441 14.595 1.00 50.72 299 ALA A C 1
ATOM 2282 O O . ALA A 1 299 ? 50.810 -14.646 14.446 1.00 50.72 299 ALA A O 1
ATOM 2283 N N . SER A 1 300 ? 51.413 -12.709 15.397 1.00 48.25 300 SER A N 1
ATOM 2284 C CA . SER A 1 300 ? 52.495 -13.228 16.240 1.00 48.25 300 SER A CA 1
ATOM 2285 C C . SER A 1 300 ? 52.038 -14.060 17.449 1.00 48.25 300 SER A C 1
ATOM 2287 O O . SER A 1 300 ? 52.878 -14.717 18.056 1.00 48.25 300 SER A O 1
ATOM 2289 N N . LEU A 1 301 ? 50.745 -14.056 17.803 1.00 45.50 301 LEU A N 1
ATOM 2290 C CA . LEU A 1 301 ? 50.183 -14.779 18.958 1.00 45.50 301 LEU A CA 1
ATOM 2291 C C . LEU A 1 301 ? 49.286 -15.969 18.581 1.00 45.50 301 LEU A C 1
ATOM 2293 O O . LEU A 1 301 ? 48.777 -16.658 19.464 1.00 45.50 301 LEU A O 1
ATOM 2297 N N . LEU A 1 302 ? 49.105 -16.252 17.289 1.00 41.66 302 LEU A N 1
ATOM 2298 C CA . LEU A 1 302 ? 48.412 -17.460 16.848 1.00 41.66 302 LEU A CA 1
ATOM 2299 C C . LEU A 1 302 ? 49.364 -18.655 16.993 1.00 41.66 302 LEU A C 1
ATOM 2301 O O . LEU A 1 302 ? 50.238 -18.884 16.157 1.00 41.66 302 LEU A O 1
ATOM 2305 N N . SER A 1 303 ? 49.212 -19.419 18.076 1.00 39.03 303 SER A N 1
ATOM 2306 C CA . SER A 1 303 ? 49.889 -20.705 18.241 1.00 39.03 303 SER A CA 1
ATOM 2307 C C . SER A 1 303 ? 49.590 -21.594 17.031 1.00 39.03 303 SER A C 1
ATOM 2309 O O . SER A 1 303 ? 48.420 -21.850 16.740 1.00 39.03 303 SER A O 1
ATOM 2311 N N . LYS A 1 304 ? 50.636 -22.076 16.344 1.00 40.12 304 LYS A N 1
ATOM 2312 C CA . LYS A 1 304 ? 50.526 -23.131 15.325 1.00 40.12 304 LYS A CA 1
ATOM 2313 C C . LYS A 1 304 ? 49.788 -24.312 15.949 1.00 40.12 304 LYS A C 1
ATOM 2315 O O . LYS A 1 304 ? 50.362 -25.035 16.761 1.00 40.12 304 LYS A O 1
ATOM 2320 N N . SER A 1 305 ? 48.518 -24.488 15.601 1.00 34.03 305 SER A N 1
ATOM 2321 C CA . SER A 1 305 ? 47.793 -25.692 15.966 1.00 34.03 305 SER A CA 1
ATOM 2322 C C . SER A 1 305 ? 48.418 -26.867 15.219 1.00 34.03 305 SER A C 1
ATOM 2324 O O . SER A 1 305 ? 48.655 -26.845 14.011 1.00 34.03 305 SER A O 1
ATOM 2326 N N . SER A 1 306 ? 48.771 -27.863 16.015 1.00 31.66 306 SER A N 1
ATOM 2327 C CA . SER A 1 306 ? 49.435 -29.105 15.662 1.00 31.66 306 SER A CA 1
ATOM 2328 C C . SER A 1 306 ? 48.689 -29.869 14.568 1.00 31.66 306 SER A C 1
ATOM 2330 O O . SER A 1 306 ? 47.560 -30.314 14.779 1.00 31.66 306 SER A O 1
ATOM 2332 N N . GLN A 1 307 ? 49.355 -30.083 13.431 1.00 30.83 307 GLN A N 1
ATOM 2333 C CA . GLN A 1 307 ? 49.029 -31.188 12.533 1.00 30.83 307 GLN A CA 1
ATOM 2334 C C . GLN A 1 307 ? 49.271 -32.512 13.267 1.00 30.83 307 GLN A C 1
ATOM 2336 O O . GLN A 1 307 ? 50.333 -32.730 13.852 1.00 30.83 307 GLN A O 1
ATOM 2341 N N . GLY A 1 308 ? 48.264 -33.383 13.250 1.00 29.25 308 GLY A N 1
ATOM 2342 C CA . GLY A 1 308 ? 48.357 -34.738 13.773 1.00 29.25 308 GLY A CA 1
ATOM 2343 C C . GLY A 1 308 ? 49.347 -35.589 12.976 1.00 29.25 308 GLY A C 1
ATOM 2344 O O . GLY A 1 308 ? 49.200 -35.759 11.773 1.00 29.25 308 GLY A O 1
ATOM 2345 N N . SER A 1 309 ? 50.339 -36.105 13.701 1.00 26.91 309 SER A N 1
ATOM 2346 C CA . SER A 1 309 ? 50.988 -37.419 13.574 1.00 26.91 309 SER A CA 1
ATOM 2347 C C . SER A 1 309 ? 51.233 -38.032 12.181 1.00 26.91 309 SER A C 1
ATOM 2349 O O . SER A 1 309 ? 50.342 -38.644 11.596 1.00 26.91 309 SER A O 1
ATOM 2351 N N . SER A 1 310 ? 52.516 -38.123 11.816 1.00 26.28 310 SER A N 1
ATOM 2352 C CA . SER A 1 310 ? 53.118 -39.372 11.324 1.00 26.28 310 SER A CA 1
ATOM 2353 C C . SER A 1 310 ? 54.584 -39.480 11.781 1.00 26.28 310 SER A C 1
ATOM 2355 O O . SER A 1 310 ? 55.426 -38.681 11.387 1.00 26.28 310 SER A O 1
ATOM 2357 N N . SER A 1 311 ? 54.814 -40.451 12.669 1.00 26.81 311 SER A N 1
ATOM 2358 C CA . SER A 1 311 ? 56.052 -41.134 13.095 1.00 26.81 311 SER A CA 1
ATOM 2359 C C . SER A 1 311 ? 57.402 -40.780 12.442 1.00 26.81 311 SER A C 1
ATOM 2361 O O . SER A 1 311 ? 57.539 -40.960 11.237 1.00 26.81 311 SER A O 1
ATOM 2363 N N . SER A 1 312 ? 58.431 -40.505 13.265 1.00 27.45 312 SER A N 1
ATOM 2364 C CA . SER A 1 312 ? 59.568 -41.424 13.542 1.00 27.45 312 SER A CA 1
ATOM 2365 C C . SER A 1 312 ? 60.776 -40.716 14.201 1.00 27.45 312 SER A C 1
ATOM 2367 O O . SER A 1 312 ? 61.295 -39.773 13.618 1.00 27.45 312 SER A O 1
ATOM 2369 N N . GLY A 1 313 ? 61.273 -41.256 15.326 1.00 25.31 313 GLY A N 1
ATOM 2370 C CA . GLY A 1 313 ? 62.718 -41.366 15.616 1.00 25.31 313 GLY A CA 1
ATOM 2371 C C . GLY A 1 313 ? 63.436 -40.304 16.473 1.00 25.31 313 GLY A C 1
ATOM 2372 O O . GLY A 1 313 ? 63.641 -39.195 16.008 1.00 25.31 313 GLY A O 1
ATOM 2373 N N . GLU A 1 314 ? 63.910 -40.762 17.649 1.00 26.98 314 GLU A N 1
ATOM 2374 C CA . GLU A 1 314 ? 65.170 -40.416 18.372 1.00 26.98 314 GLU A CA 1
ATOM 2375 C C . GLU A 1 314 ? 65.299 -38.994 18.980 1.00 26.98 314 GLU A C 1
ATOM 2377 O O . GLU A 1 314 ? 65.165 -37.993 18.295 1.00 26.98 314 GLU A O 1
ATOM 2382 N N . GLY A 1 315 ? 65.375 -38.827 20.316 1.00 24.38 315 GLY A N 1
ATOM 2383 C CA . GLY A 1 315 ? 66.596 -38.904 21.156 1.00 24.38 315 GLY A CA 1
ATOM 2384 C C . GLY A 1 315 ? 67.346 -37.549 21.107 1.00 24.38 315 GLY A C 1
ATOM 2385 O O . GLY A 1 315 ? 67.597 -37.069 20.018 1.00 24.38 315 GLY A O 1
ATOM 2386 N N . VAL A 1 316 ? 67.721 -36.799 22.152 1.00 25.95 316 VAL A N 1
ATOM 2387 C CA . VAL A 1 316 ? 68.327 -37.077 23.465 1.00 25.95 316 VAL A CA 1
ATOM 2388 C C . VAL A 1 316 ? 68.489 -35.709 24.196 1.00 25.95 316 VAL A C 1
ATOM 2390 O O . VAL A 1 316 ? 68.697 -34.695 23.540 1.00 25.95 316 VAL A O 1
ATOM 2393 N N . GLU A 1 317 ? 68.372 -35.731 25.532 1.00 24.47 317 GLU A N 1
ATOM 2394 C CA . GLU A 1 317 ? 68.930 -34.872 26.616 1.00 24.47 317 GLU A CA 1
ATOM 2395 C C . GLU A 1 317 ? 68.970 -33.317 26.607 1.00 24.47 317 GLU A C 1
ATOM 2397 O O . GLU A 1 317 ? 69.272 -32.626 25.642 1.00 24.47 317 GLU A O 1
ATOM 2402 N N . SER A 1 318 ? 68.710 -32.803 27.822 1.00 25.03 318 SER A N 1
ATOM 2403 C CA . SER A 1 318 ? 68.916 -31.455 28.400 1.00 25.03 318 SER A CA 1
ATOM 2404 C C . SER A 1 318 ? 70.431 -31.145 28.610 1.00 25.03 318 SER A C 1
ATOM 2406 O O . SER A 1 318 ? 71.231 -31.930 28.109 1.00 25.03 318 SER A O 1
ATOM 2408 N N . PRO A 1 319 ? 70.912 -30.129 29.385 1.00 46.22 319 PRO A N 1
ATOM 2409 C CA . PRO A 1 319 ? 70.245 -29.086 30.192 1.00 46.22 319 PRO A CA 1
ATOM 2410 C C . PRO A 1 319 ? 70.926 -27.687 30.156 1.00 46.22 319 PRO A C 1
ATOM 2412 O O . PRO A 1 319 ? 71.990 -27.503 29.575 1.00 46.22 319 PRO A O 1
ATOM 2415 N N . ASN A 1 320 ? 70.331 -26.686 30.822 1.00 27.77 320 ASN A N 1
ATOM 2416 C CA . ASN A 1 320 ? 70.999 -25.966 31.924 1.00 27.77 320 ASN A CA 1
ATOM 2417 C C . ASN A 1 320 ? 70.125 -24.856 32.530 1.00 27.77 320 ASN A C 1
ATOM 2419 O O . ASN A 1 320 ? 69.657 -23.941 31.857 1.00 27.77 320 ASN A O 1
ATOM 2423 N N . THR A 1 321 ? 69.965 -24.968 33.843 1.00 27.88 321 THR A N 1
ATOM 2424 C CA . THR A 1 321 ? 69.441 -24.008 34.819 1.00 27.88 321 THR A CA 1
ATOM 2425 C C . THR A 1 321 ? 70.530 -23.047 35.296 1.00 27.88 321 THR A C 1
ATOM 2427 O O . THR A 1 321 ? 71.666 -23.472 35.491 1.00 27.88 321 THR A O 1
ATOM 2430 N N . MET A 1 322 ? 70.157 -21.807 35.623 1.00 25.69 322 MET A N 1
ATOM 2431 C CA . MET A 1 322 ? 70.784 -21.030 36.701 1.00 25.69 322 MET A CA 1
ATOM 2432 C C . MET A 1 322 ? 69.725 -20.158 37.389 1.00 25.69 322 MET A C 1
ATOM 2434 O O . MET A 1 322 ? 69.054 -19.361 36.737 1.00 25.69 322 MET A O 1
ATOM 2438 N N . GLU A 1 323 ? 69.599 -20.337 38.703 1.00 26.36 323 GLU A N 1
ATOM 2439 C CA . GLU A 1 323 ? 68.917 -19.451 39.653 1.00 26.36 323 GLU A CA 1
ATOM 2440 C C . GLU A 1 323 ? 69.936 -18.514 40.312 1.00 26.36 323 GLU A C 1
ATOM 2442 O O . GLU A 1 323 ? 71.093 -18.903 40.476 1.00 26.36 323 GLU A O 1
ATOM 2447 N N . ILE A 1 324 ? 69.491 -17.329 40.754 1.00 29.06 324 ILE A N 1
ATOM 2448 C CA . ILE A 1 324 ? 70.137 -16.551 41.824 1.00 29.06 324 ILE A CA 1
ATOM 2449 C C . ILE A 1 324 ? 69.052 -15.897 42.714 1.00 29.06 324 ILE A C 1
ATOM 2451 O O . ILE A 1 324 ? 68.140 -15.242 42.205 1.00 29.06 324 ILE A O 1
ATOM 2455 N N . ASP A 1 325 ? 69.211 -16.104 44.029 1.00 26.88 325 ASP A N 1
ATOM 2456 C CA . ASP A 1 325 ? 68.561 -15.518 45.226 1.00 26.88 325 ASP A CA 1
ATOM 2457 C C . ASP A 1 325 ? 68.562 -13.965 45.250 1.00 26.88 325 ASP A C 1
ATOM 2459 O O . ASP A 1 325 ? 69.334 -13.334 44.538 1.00 26.88 325 ASP A O 1
ATOM 2463 N N . GLY A 1 326 ? 67.813 -13.184 46.040 1.00 28.62 326 GLY A N 1
ATOM 2464 C CA . GLY A 1 326 ? 67.013 -13.351 47.260 1.00 28.62 326 GLY A CA 1
ATOM 2465 C C . GLY A 1 326 ? 67.200 -12.079 48.125 1.00 28.62 326 GLY A C 1
ATOM 2466 O O . GLY A 1 326 ? 68.313 -11.562 48.168 1.00 28.62 326 GLY A O 1
ATOM 2467 N N . ASN A 1 327 ? 66.151 -11.534 48.773 1.00 28.42 327 ASN A N 1
ATOM 2468 C CA . ASN A 1 327 ? 66.259 -10.866 50.092 1.00 28.42 327 ASN A CA 1
ATOM 2469 C C . ASN A 1 327 ? 64.897 -10.514 50.739 1.00 28.42 327 ASN A C 1
ATOM 2471 O O . ASN A 1 327 ? 63.946 -10.132 50.059 1.00 28.42 327 ASN A O 1
ATOM 2475 N N . GLU A 1 328 ? 64.855 -10.622 52.070 1.00 29.33 328 GLU A N 1
ATOM 2476 C CA . GLU A 1 328 ? 63.697 -10.636 52.982 1.00 29.33 328 GLU A CA 1
ATOM 2477 C C . GLU A 1 328 ? 63.429 -9.289 53.703 1.00 29.33 328 GLU A C 1
ATOM 2479 O O . GLU A 1 328 ? 64.361 -8.512 53.907 1.00 29.33 328 GLU A O 1
ATOM 2484 N N . ASN A 1 329 ? 62.181 -9.038 54.164 1.00 29.86 329 ASN A N 1
ATOM 2485 C CA . ASN A 1 329 ? 61.834 -8.871 55.604 1.00 29.86 329 ASN A CA 1
ATOM 2486 C C . ASN A 1 329 ? 60.376 -8.404 55.906 1.00 29.86 329 ASN A C 1
ATOM 2488 O O . ASN A 1 329 ? 59.968 -7.331 55.476 1.00 29.86 329 ASN A O 1
ATOM 2492 N N . HIS A 1 330 ? 59.670 -9.231 56.713 1.00 30.72 330 HIS A N 1
ATOM 2493 C CA . HIS A 1 330 ? 58.704 -9.026 57.838 1.00 30.72 330 HIS A CA 1
ATOM 2494 C C . HIS A 1 330 ? 57.657 -7.864 57.848 1.00 30.72 330 HIS A C 1
ATOM 2496 O O . HIS A 1 330 ? 57.989 -6.735 57.529 1.00 30.72 330 HIS A O 1
ATOM 2502 N N . ASN A 1 331 ? 56.386 -7.987 58.310 1.00 27.34 331 ASN A N 1
ATOM 2503 C CA . ASN A 1 331 ? 55.800 -8.812 59.392 1.00 27.34 331 ASN A CA 1
ATOM 2504 C C . ASN A 1 331 ? 54.229 -8.885 59.389 1.00 27.34 331 ASN A C 1
ATOM 2506 O O . ASN A 1 331 ? 53.583 -7.872 59.147 1.00 27.34 331 ASN A O 1
ATOM 2510 N N . SER A 1 332 ? 53.696 -10.085 59.716 1.00 28.28 332 SER A N 1
ATOM 2511 C CA . SER A 1 332 ? 52.469 -10.531 60.464 1.00 28.28 332 SER A CA 1
ATOM 2512 C C . SER A 1 332 ? 51.075 -9.836 60.405 1.00 28.28 332 SER A C 1
ATOM 2514 O O . SER A 1 332 ? 50.971 -8.623 60.379 1.00 28.28 332 SER A O 1
ATOM 2516 N N . ASN A 1 333 ? 49.912 -10.486 60.635 1.00 27.20 333 ASN A N 1
ATOM 2517 C CA . ASN A 1 333 ? 49.312 -11.805 60.320 1.00 27.20 333 ASN A CA 1
ATOM 2518 C C . ASN A 1 333 ? 47.828 -11.784 60.805 1.00 27.20 333 ASN A C 1
ATOM 2520 O O . ASN A 1 333 ? 47.605 -11.468 61.971 1.00 27.20 333 ASN A O 1
ATOM 2524 N N . SER A 1 334 ? 46.825 -12.153 59.986 1.00 26.56 334 SER A N 1
ATOM 2525 C CA . SER A 1 334 ? 45.635 -12.941 60.418 1.00 26.56 334 SER A CA 1
ATOM 2526 C C . SER A 1 334 ? 44.699 -13.349 59.252 1.00 26.56 334 SER A C 1
ATOM 2528 O O . SER A 1 334 ? 43.952 -12.537 58.724 1.00 26.56 334 SER A O 1
ATOM 2530 N N . LEU A 1 335 ? 44.792 -14.646 58.898 1.00 27.88 335 LEU A N 1
ATOM 2531 C CA . LEU A 1 335 ? 43.747 -15.657 58.581 1.00 27.88 335 LEU A CA 1
ATOM 2532 C C . LEU A 1 335 ? 42.617 -15.327 57.568 1.00 27.88 335 LEU A C 1
ATOM 2534 O O . LEU A 1 335 ? 41.881 -14.374 57.761 1.00 27.88 335 LEU A O 1
ATOM 2538 N N . SER A 1 336 ? 42.233 -16.138 56.570 1.00 27.78 336 SER A N 1
ATOM 2539 C CA . SER A 1 336 ? 42.773 -17.307 55.842 1.00 27.78 336 SER A CA 1
ATOM 2540 C C . SER A 1 336 ? 41.705 -17.734 54.806 1.00 27.78 336 SER A C 1
ATOM 2542 O O . SER A 1 336 ? 40.578 -18.003 55.217 1.00 27.78 336 SER A O 1
ATOM 2544 N N . ASN A 1 337 ? 42.020 -17.828 53.504 1.00 27.22 337 ASN A N 1
ATOM 2545 C CA . ASN A 1 337 ? 41.972 -19.082 52.719 1.00 27.22 337 ASN A CA 1
ATOM 2546 C C . ASN A 1 337 ? 42.024 -18.887 51.186 1.00 27.22 337 ASN A C 1
ATOM 2548 O O . ASN A 1 337 ? 41.182 -18.237 50.576 1.00 27.22 337 ASN A O 1
ATOM 2552 N N . SER A 1 338 ? 43.036 -19.557 50.619 1.00 27.38 338 SER A N 1
ATOM 2553 C CA . SER A 1 338 ? 43.202 -20.095 49.260 1.00 27.38 338 SER A CA 1
ATOM 2554 C C . SER A 1 338 ? 43.075 -19.164 48.045 1.00 27.38 338 SER A C 1
ATOM 2556 O O . SER A 1 338 ? 42.025 -19.078 47.416 1.00 27.38 338 SER A O 1
ATOM 2558 N N . SER A 1 339 ? 44.213 -18.617 47.603 1.00 28.02 339 SER A N 1
ATOM 2559 C CA . SER A 1 339 ? 44.454 -18.310 46.186 1.00 28.02 339 SER A CA 1
ATOM 2560 C C . SER A 1 339 ? 45.682 -19.086 45.701 1.00 28.02 339 SER A C 1
ATOM 2562 O O . SER A 1 339 ? 46.826 -18.770 46.024 1.00 28.02 339 SER A O 1
ATOM 2564 N N . SER A 1 340 ? 45.449 -20.153 44.939 1.00 29.45 340 SER A N 1
ATOM 2565 C CA . SER A 1 340 ? 46.493 -20.777 44.132 1.00 29.45 340 SER A CA 1
ATOM 2566 C C . SER A 1 340 ? 46.844 -19.818 42.995 1.00 29.45 340 SER A C 1
ATOM 2568 O O . SER A 1 340 ? 46.013 -19.552 42.128 1.00 29.45 340 SER A O 1
ATOM 2570 N N . LYS A 1 341 ? 48.072 -19.292 43.012 1.00 31.53 341 LYS A N 1
ATOM 2571 C CA . LYS A 1 341 ? 48.681 -18.568 41.892 1.00 31.53 341 LYS A CA 1
ATOM 2572 C C . LYS A 1 341 ? 48.710 -19.489 40.667 1.00 31.53 341 LYS A C 1
ATOM 2574 O O . LYS A 1 341 ? 49.569 -20.362 40.582 1.00 31.53 341 LYS A O 1
ATOM 2579 N N . SER A 1 342 ? 47.784 -19.308 39.728 1.00 30.81 342 SER A N 1
ATOM 2580 C CA . SER A 1 342 ? 47.939 -19.863 38.385 1.00 30.81 342 SER A CA 1
ATOM 2581 C C . SER A 1 342 ? 48.887 -18.964 37.601 1.00 30.81 342 SER A C 1
ATOM 2583 O O . SER A 1 342 ? 48.704 -17.745 37.561 1.00 30.81 342 SER A O 1
ATOM 2585 N N . ALA A 1 343 ? 49.899 -19.574 36.992 1.00 29.03 343 ALA A N 1
ATOM 2586 C CA . ALA A 1 343 ? 50.784 -18.943 36.028 1.00 29.03 343 ALA A CA 1
ATOM 2587 C C . ALA A 1 343 ? 49.984 -18.110 35.012 1.00 29.03 343 ALA A C 1
ATOM 2589 O O . ALA A 1 343 ? 48.952 -18.562 34.513 1.00 29.03 343 ALA A O 1
ATOM 2590 N N . ILE A 1 344 ? 50.457 -16.900 34.702 1.00 33.97 344 ILE A N 1
ATOM 2591 C CA . ILE A 1 344 ? 49.925 -16.109 33.589 1.00 33.97 344 ILE A CA 1
ATOM 2592 C C . ILE A 1 344 ? 50.341 -16.835 32.310 1.00 33.97 344 ILE A C 1
ATOM 2594 O O . ILE A 1 344 ? 51.423 -16.626 31.766 1.00 33.97 344 ILE A O 1
ATOM 2598 N N . GLN A 1 345 ? 49.488 -17.748 31.864 1.00 35.09 345 GLN A N 1
ATOM 2599 C CA . GLN A 1 345 ? 49.578 -18.358 30.555 1.00 35.09 345 GLN A CA 1
ATOM 2600 C C . GLN A 1 345 ? 49.054 -17.308 29.574 1.00 35.09 345 GLN A C 1
ATOM 2602 O O . GLN A 1 345 ? 47.861 -17.016 29.547 1.00 35.09 345 GLN A O 1
ATOM 2607 N N . GLY A 1 346 ? 49.967 -16.659 28.848 1.00 39.50 346 GLY A N 1
ATOM 2608 C CA . GLY A 1 346 ? 49.636 -15.658 27.837 1.00 39.50 346 GLY A CA 1
ATOM 2609 C C . GLY A 1 346 ? 48.791 -16.276 26.726 1.00 39.50 346 GLY A C 1
ATOM 2610 O O . GLY A 1 346 ? 49.327 -16.818 25.766 1.00 39.50 346 GLY A O 1
ATOM 2611 N N . GLY A 1 347 ? 47.472 -16.208 26.882 1.00 45.41 347 GLY A N 1
ATOM 2612 C CA . GLY A 1 347 ? 46.477 -16.580 25.888 1.00 45.41 347 GLY A CA 1
ATOM 2613 C C . GLY A 1 347 ? 45.509 -15.419 25.699 1.00 45.41 347 GLY A C 1
ATOM 2614 O O . GLY A 1 347 ? 45.059 -14.814 26.672 1.00 45.41 347 GLY A O 1
ATOM 2615 N N . VAL A 1 348 ? 45.205 -15.078 24.447 1.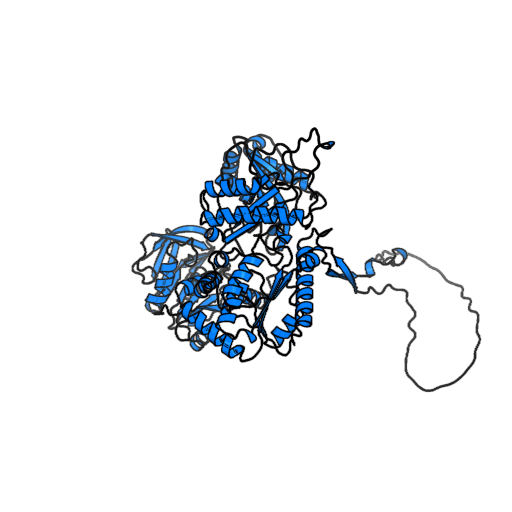00 44.94 348 VAL A N 1
ATOM 2616 C CA . VAL A 1 348 ? 44.185 -14.073 24.131 1.00 44.94 348 VAL A CA 1
ATOM 2617 C C . VAL A 1 348 ? 42.826 -14.666 24.500 1.00 44.94 348 VAL A C 1
ATOM 2619 O O . VAL A 1 348 ? 42.306 -15.528 23.796 1.00 44.94 348 VAL A O 1
ATOM 2622 N N . ILE A 1 349 ? 42.256 -14.230 25.622 1.00 52.12 349 ILE A N 1
ATOM 2623 C CA . ILE A 1 349 ? 40.860 -14.521 25.954 1.00 52.12 349 ILE A CA 1
ATOM 2624 C C . ILE A 1 349 ? 40.014 -13.667 25.007 1.00 52.12 349 ILE A C 1
ATOM 2626 O O . ILE A 1 349 ? 39.994 -12.442 25.124 1.00 52.12 349 ILE A O 1
ATOM 2630 N N . GLY A 1 350 ? 39.358 -14.302 24.033 1.00 51.44 350 GLY A N 1
ATOM 2631 C CA . GLY A 1 350 ? 38.432 -13.618 23.135 1.00 51.44 350 GLY A CA 1
ATOM 2632 C C . GLY A 1 350 ? 37.281 -13.013 23.934 1.00 51.44 350 GLY A C 1
ATOM 2633 O O . GLY A 1 350 ? 36.443 -13.735 24.471 1.00 51.44 350 GLY A O 1
ATOM 2634 N N . HIS A 1 351 ? 37.238 -11.686 24.028 1.00 58.25 351 HIS A N 1
ATOM 2635 C CA . HIS A 1 351 ? 36.107 -10.968 24.599 1.00 58.25 351 HIS A CA 1
ATOM 2636 C C . HIS A 1 351 ? 35.161 -10.539 23.474 1.00 58.25 351 HIS A C 1
ATOM 2638 O O . HIS A 1 351 ? 35.583 -9.940 22.482 1.00 58.25 351 HIS A O 1
ATOM 2644 N N . LYS A 1 352 ? 33.864 -10.821 23.637 1.00 59.50 352 LYS A N 1
ATOM 2645 C CA . LYS A 1 352 ? 32.816 -10.162 22.852 1.00 59.50 352 LYS A CA 1
ATOM 2646 C C . LYS A 1 352 ? 32.640 -8.748 23.399 1.00 59.50 352 LYS A C 1
ATOM 2648 O O . LYS A 1 352 ? 32.088 -8.570 24.482 1.00 59.50 352 LYS A O 1
ATOM 2653 N N . GLU A 1 353 ? 33.138 -7.761 22.667 1.00 70.94 353 GLU A N 1
ATOM 2654 C CA . GLU A 1 353 ? 32.986 -6.342 22.986 1.00 70.94 353 GLU A CA 1
ATOM 2655 C C . GLU A 1 353 ? 31.845 -5.759 22.146 1.00 70.94 353 GLU A C 1
ATOM 2657 O O . GLU A 1 353 ? 31.762 -6.029 20.952 1.00 70.94 353 GLU A O 1
ATOM 2662 N N . VAL A 1 354 ? 30.962 -4.948 22.729 1.00 72.38 354 VAL A N 1
ATOM 2663 C CA . VAL A 1 354 ? 29.962 -4.199 21.952 1.00 72.38 354 VAL A CA 1
ATOM 2664 C C . VAL A 1 354 ? 30.520 -2.813 21.651 1.00 72.38 354 VAL A C 1
ATOM 2666 O O . VAL A 1 354 ? 30.718 -2.012 22.562 1.00 72.38 354 VAL A O 1
ATOM 2669 N N . ARG A 1 355 ? 30.762 -2.517 20.372 1.00 73.19 355 ARG A N 1
ATOM 2670 C CA . ARG A 1 355 ? 31.220 -1.200 19.916 1.00 73.19 355 ARG A CA 1
ATOM 2671 C C . ARG A 1 355 ? 30.052 -0.353 19.435 1.00 73.19 355 ARG A C 1
ATOM 2673 O O . ARG A 1 355 ? 29.201 -0.840 18.697 1.00 73.19 355 ARG A O 1
ATOM 2680 N N . ASN A 1 356 ? 30.062 0.922 19.820 1.00 78.69 356 ASN A N 1
ATOM 2681 C CA . ASN A 1 356 ? 29.107 1.925 19.355 1.00 78.69 356 ASN A CA 1
ATOM 2682 C C . ASN A 1 356 ? 29.693 2.669 18.149 1.00 78.69 356 ASN A C 1
ATOM 2684 O O . ASN A 1 356 ? 30.631 3.449 18.307 1.00 78.69 356 ASN A O 1
ATOM 2688 N N . ILE A 1 357 ? 29.151 2.438 16.955 1.00 80.56 357 ILE A N 1
ATOM 2689 C CA . ILE A 1 357 ? 29.588 3.106 15.721 1.00 80.56 357 ILE A CA 1
ATOM 2690 C C . ILE A 1 357 ? 28.588 4.216 15.385 1.00 80.56 357 ILE A C 1
ATOM 2692 O O . ILE A 1 357 ? 27.416 3.895 15.183 1.00 80.56 357 ILE A O 1
ATOM 2696 N N . PRO A 1 358 ? 28.994 5.498 15.329 1.00 84.62 358 PRO A N 1
ATOM 2697 C CA . PRO A 1 358 ? 28.092 6.584 14.966 1.00 84.62 358 PRO A CA 1
ATOM 2698 C C . PRO A 1 358 ? 27.697 6.514 13.485 1.00 84.62 358 PRO A C 1
ATOM 2700 O O . PRO A 1 358 ? 28.526 6.245 12.620 1.00 84.62 358 PRO A O 1
ATOM 2703 N N . ILE A 1 359 ? 26.431 6.805 13.205 1.00 86.62 359 ILE A N 1
ATOM 2704 C CA . ILE A 1 359 ? 25.828 6.867 11.874 1.00 86.62 359 ILE A CA 1
ATOM 2705 C C . ILE A 1 359 ? 25.172 8.238 11.727 1.00 86.62 359 ILE A C 1
ATOM 2707 O O . ILE A 1 359 ? 24.417 8.661 12.605 1.00 86.62 359 ILE A O 1
ATOM 2711 N N . GLY A 1 360 ? 25.422 8.914 10.610 1.00 86.94 360 GLY A N 1
ATOM 2712 C CA . GLY A 1 360 ? 24.920 10.256 10.318 1.00 86.94 360 GLY A CA 1
ATOM 2713 C C . GLY A 1 360 ? 26.050 11.276 10.124 1.00 86.94 360 GLY A C 1
ATOM 2714 O O . GLY A 1 360 ? 27.223 10.911 10.190 1.00 86.94 360 GLY A O 1
ATOM 2715 N N . PRO A 1 361 ? 25.729 12.555 9.862 1.00 92.81 361 PRO A N 1
ATOM 2716 C CA . PRO A 1 361 ? 24.387 13.134 9.779 1.00 92.81 361 PRO A CA 1
ATOM 2717 C C . PRO A 1 361 ? 23.550 12.589 8.614 1.00 92.81 361 PRO A C 1
ATOM 2719 O O . PRO A 1 361 ? 24.091 12.287 7.546 1.00 92.81 361 PRO A O 1
ATOM 2722 N N . LEU A 1 362 ? 22.228 12.519 8.798 1.00 93.88 362 LEU A N 1
ATOM 2723 C CA . LEU A 1 362 ? 21.278 12.005 7.800 1.00 93.88 362 LEU A CA 1
ATOM 2724 C C . LEU A 1 362 ? 21.387 12.694 6.424 1.00 93.88 362 LEU A C 1
ATOM 2726 O O . LEU A 1 362 ? 21.233 12.048 5.391 1.00 93.88 362 LEU A O 1
ATOM 2730 N N . ASN A 1 363 ? 21.672 13.996 6.390 1.00 93.62 363 ASN A N 1
ATOM 2731 C CA . ASN A 1 363 ? 21.753 14.797 5.164 1.00 93.62 363 ASN A CA 1
ATOM 2732 C C . ASN A 1 363 ? 23.107 14.740 4.422 1.00 93.62 363 ASN A C 1
ATOM 2734 O O . ASN A 1 363 ? 23.250 15.395 3.380 1.00 93.62 363 ASN A O 1
ATOM 2738 N N . LEU A 1 364 ? 24.102 14.004 4.939 1.00 88.50 364 LEU A N 1
ATOM 2739 C CA . LEU A 1 364 ? 25.464 13.988 4.388 1.00 88.50 364 LEU A CA 1
ATOM 2740 C C . LEU A 1 364 ? 25.872 12.671 3.739 1.00 88.50 364 LEU A C 1
ATOM 2742 O O . LEU A 1 364 ? 26.081 12.673 2.536 1.00 88.50 364 LEU A O 1
ATOM 2746 N N . HIS A 1 365 ? 26.060 11.599 4.511 1.00 85.38 365 HIS A N 1
ATOM 2747 C CA . HIS A 1 365 ? 26.702 10.362 4.024 1.00 85.38 365 HIS A CA 1
ATOM 2748 C C . HIS A 1 365 ? 25.782 9.141 4.065 1.00 85.38 365 HIS A C 1
ATOM 2750 O O . HIS A 1 365 ? 26.158 8.062 3.616 1.00 85.38 365 HIS A O 1
ATOM 2756 N N . VAL A 1 366 ? 24.569 9.304 4.592 1.00 93.19 366 VAL A N 1
ATOM 2757 C CA . VAL A 1 366 ? 23.642 8.194 4.795 1.00 93.19 366 VAL A CA 1
ATOM 2758 C C . VAL A 1 366 ? 22.951 7.858 3.479 1.00 93.19 366 VAL A C 1
ATOM 2760 O O . VAL A 1 366 ? 22.085 8.591 2.997 1.00 93.19 366 VAL A O 1
ATOM 2763 N N . VAL A 1 367 ? 23.349 6.729 2.900 1.00 94.06 367 VAL A N 1
ATOM 2764 C CA . VAL A 1 367 ? 22.734 6.154 1.695 1.00 94.06 367 VAL A CA 1
ATOM 2765 C C . VAL A 1 367 ? 21.888 4.924 2.016 1.00 94.06 367 VAL A C 1
ATOM 2767 O O . VAL A 1 367 ? 20.890 4.688 1.341 1.00 94.06 367 VAL A O 1
ATOM 2770 N N . SER A 1 368 ? 22.245 4.180 3.070 1.00 92.00 368 SER A N 1
ATOM 2771 C CA . SER A 1 368 ? 21.561 2.954 3.484 1.00 92.00 368 SER A CA 1
ATOM 2772 C C . SER A 1 368 ? 20.147 3.251 3.996 1.00 92.00 368 SER A C 1
ATOM 2774 O O . SER A 1 368 ? 19.989 4.009 4.956 1.00 92.00 368 SER A O 1
ATOM 2776 N N . PRO A 1 369 ? 19.100 2.642 3.416 1.00 90.75 369 PRO A N 1
ATOM 2777 C CA . PRO A 1 369 ? 17.731 2.820 3.888 1.00 90.75 369 PRO A CA 1
ATOM 2778 C C . PRO A 1 369 ? 17.499 2.419 5.344 1.00 90.75 369 PRO A C 1
ATOM 2780 O O . PRO A 1 369 ? 16.784 3.112 6.069 1.00 90.75 369 PRO A O 1
ATOM 2783 N N . GLU A 1 370 ? 18.141 1.344 5.800 1.00 87.06 370 GLU A N 1
ATOM 2784 C CA . GLU A 1 370 ? 18.017 0.880 7.186 1.00 87.06 370 GLU A CA 1
ATOM 2785 C C . GLU A 1 370 ? 18.632 1.897 8.165 1.00 87.06 370 GLU A C 1
ATOM 2787 O O . GLU A 1 370 ? 18.038 2.202 9.201 1.00 87.06 370 GLU A O 1
ATOM 2792 N N . GLU A 1 371 ? 19.751 2.526 7.793 1.00 90.44 371 GLU A N 1
ATOM 2793 C CA . GLU A 1 371 ? 20.351 3.625 8.561 1.00 90.44 371 GLU A CA 1
ATOM 2794 C C . GLU A 1 371 ? 19.444 4.861 8.589 1.00 90.44 371 GLU A C 1
ATOM 2796 O O . GLU A 1 371 ? 19.233 5.444 9.656 1.00 90.44 371 GLU A O 1
ATOM 2801 N N . LYS A 1 372 ? 18.851 5.243 7.443 1.00 92.44 372 LYS A N 1
ATOM 2802 C CA . LYS A 1 372 ? 17.877 6.351 7.378 1.00 92.44 372 LYS A CA 1
ATOM 2803 C C . LYS A 1 372 ? 16.729 6.108 8.361 1.00 92.44 372 LYS A C 1
ATOM 2805 O O . LYS A 1 372 ? 16.378 6.994 9.141 1.00 92.44 372 LYS A O 1
ATOM 2810 N N . ARG A 1 373 ? 16.152 4.901 8.339 1.00 88.69 373 ARG A N 1
ATOM 2811 C CA . ARG A 1 373 ? 15.036 4.498 9.208 1.00 88.69 373 ARG A CA 1
ATOM 2812 C C . ARG A 1 373 ? 15.410 4.567 10.680 1.00 88.69 373 ARG A C 1
ATOM 2814 O O . ARG A 1 373 ? 14.638 5.116 11.469 1.00 88.69 373 ARG A O 1
ATOM 2821 N N . GLN A 1 374 ? 16.583 4.053 11.033 1.00 84.75 374 GLN A N 1
ATOM 2822 C CA . GLN A 1 374 ? 17.061 4.062 12.407 1.00 84.75 374 GLN A CA 1
ATOM 2823 C C . GLN A 1 374 ? 17.285 5.488 12.915 1.00 84.75 374 GLN A C 1
ATOM 2825 O O . GLN A 1 374 ? 16.722 5.854 13.945 1.00 84.75 374 GLN A O 1
ATOM 2830 N N . ILE A 1 375 ? 18.018 6.321 12.165 1.00 89.69 375 ILE A N 1
ATOM 2831 C CA . ILE A 1 375 ? 18.274 7.717 12.545 1.00 89.69 375 ILE A CA 1
ATOM 2832 C C . ILE A 1 375 ? 16.957 8.470 12.737 1.00 89.69 375 ILE A C 1
ATOM 2834 O O . ILE A 1 375 ? 16.777 9.135 13.756 1.00 89.69 375 ILE A O 1
ATOM 2838 N N . ILE A 1 376 ? 16.023 8.355 11.789 1.00 90.25 376 ILE A N 1
ATOM 2839 C CA . ILE A 1 376 ? 14.730 9.044 11.870 1.00 90.25 376 ILE A CA 1
ATOM 2840 C C . ILE A 1 376 ? 13.947 8.579 13.097 1.00 90.25 376 ILE A C 1
ATOM 2842 O O . ILE A 1 376 ? 13.437 9.415 13.840 1.00 90.25 376 ILE A O 1
ATOM 2846 N N . GLY A 1 377 ? 13.856 7.273 13.350 1.00 84.94 377 GLY A N 1
ATOM 2847 C CA . GLY A 1 377 ? 13.124 6.785 14.515 1.00 84.94 377 GLY A CA 1
ATOM 2848 C C . GLY A 1 377 ? 13.761 7.212 15.844 1.00 84.94 377 GLY A C 1
ATOM 2849 O O . GLY A 1 377 ? 13.048 7.671 16.734 1.00 84.94 377 GLY A O 1
ATOM 2850 N N . ASP A 1 378 ? 15.090 7.179 15.956 1.00 84.12 378 ASP A N 1
ATOM 2851 C CA . ASP A 1 378 ? 15.804 7.586 17.174 1.00 84.12 378 ASP A CA 1
ATOM 2852 C C . ASP A 1 378 ? 15.726 9.095 17.428 1.00 84.12 378 ASP A C 1
ATOM 2854 O O . ASP A 1 378 ? 15.632 9.550 18.571 1.00 84.12 378 ASP A O 1
ATOM 2858 N N . ILE A 1 379 ? 15.785 9.907 16.370 1.00 90.25 379 ILE A N 1
ATOM 2859 C CA . ILE A 1 379 ? 15.588 11.356 16.480 1.00 90.25 379 ILE A CA 1
ATOM 2860 C C . ILE A 1 379 ? 14.138 11.664 16.849 1.00 90.25 379 ILE A C 1
ATOM 2862 O O . ILE A 1 379 ? 13.914 12.491 17.729 1.00 90.25 379 ILE A O 1
ATOM 2866 N N . PHE A 1 380 ? 13.160 10.974 16.256 1.00 88.56 380 PHE A N 1
ATOM 2867 C CA . PHE A 1 380 ? 11.750 11.146 16.603 1.00 88.56 380 PHE A CA 1
ATOM 2868 C C . PHE A 1 380 ? 11.495 10.882 18.086 1.00 88.56 380 PHE A C 1
ATOM 2870 O O . PHE A 1 380 ? 10.871 11.707 18.753 1.00 88.56 380 PHE A O 1
ATOM 2877 N N . VAL A 1 381 ? 12.026 9.777 18.619 1.00 81.88 381 VAL A N 1
ATOM 2878 C CA . VAL A 1 381 ? 11.907 9.448 20.045 1.00 81.88 381 VAL A CA 1
ATOM 2879 C C . VAL A 1 381 ? 12.544 10.530 20.917 1.00 81.88 381 VAL A C 1
ATOM 2881 O O . VAL A 1 381 ? 11.900 10.996 21.854 1.00 81.88 381 VAL A O 1
ATOM 2884 N N . ARG A 1 382 ? 13.759 10.994 20.592 1.00 86.75 382 ARG A N 1
ATOM 2885 C CA . ARG A 1 382 ? 14.428 12.067 21.351 1.00 86.75 382 ARG A CA 1
ATOM 2886 C C . ARG A 1 382 ? 13.643 13.376 21.342 1.00 86.75 382 ARG A C 1
ATOM 2888 O O . ARG A 1 382 ? 13.432 13.967 22.397 1.00 86.75 382 ARG A O 1
ATOM 2895 N N . VAL A 1 383 ? 13.172 13.808 20.170 1.00 89.56 383 VAL A N 1
ATOM 2896 C CA . VAL A 1 383 ? 12.354 15.024 20.032 1.00 89.56 383 VAL A CA 1
ATOM 2897 C C . VAL A 1 383 ? 11.067 14.892 20.848 1.00 89.56 383 VAL A C 1
ATOM 2899 O O . VAL A 1 383 ? 10.693 15.828 21.554 1.00 89.56 383 VAL A O 1
ATOM 2902 N N . ALA A 1 384 ? 10.404 13.734 20.797 1.00 83.75 384 ALA A N 1
ATOM 2903 C CA . ALA A 1 384 ? 9.200 13.479 21.579 1.00 83.75 384 ALA A CA 1
ATOM 2904 C C . ALA A 1 384 ? 9.478 13.542 23.092 1.00 83.75 384 ALA A C 1
ATOM 2906 O O . ALA A 1 384 ? 8.775 14.250 23.810 1.00 83.75 384 ALA A O 1
ATOM 2907 N N . GLU A 1 385 ? 10.534 12.882 23.574 1.00 81.81 385 GLU A N 1
ATOM 2908 C CA . GLU A 1 385 ? 10.909 12.878 24.993 1.00 81.81 385 GLU A CA 1
ATOM 2909 C C . GLU A 1 385 ? 11.257 14.269 25.530 1.00 81.81 385 GLU A C 1
ATOM 2911 O O . GLU A 1 385 ? 10.829 14.638 26.626 1.00 81.81 385 GLU A O 1
ATOM 2916 N N . GLU A 1 386 ? 12.010 15.059 24.769 1.00 87.69 386 GLU A N 1
ATOM 2917 C CA . GLU A 1 386 ? 12.324 16.444 25.125 1.00 87.69 386 GLU A CA 1
ATOM 2918 C C . GLU A 1 386 ? 11.062 17.303 25.179 1.00 87.69 386 GLU A C 1
ATOM 2920 O O . GLU A 1 386 ? 10.837 18.017 26.156 1.00 87.69 386 GLU A O 1
ATOM 2925 N N . THR A 1 387 ? 10.178 17.147 24.193 1.00 86.06 387 THR A N 1
ATOM 2926 C CA . THR A 1 387 ? 8.893 17.848 24.160 1.00 86.06 387 THR A CA 1
ATOM 2927 C C . THR A 1 387 ? 8.050 17.540 25.395 1.00 86.06 387 THR A C 1
ATOM 2929 O O . THR A 1 387 ? 7.424 18.437 25.965 1.00 86.06 387 THR A O 1
ATOM 2932 N N . TRP A 1 388 ? 8.009 16.278 25.825 1.00 81.38 388 TRP A N 1
ATOM 2933 C CA . TRP A 1 388 ? 7.252 15.878 27.011 1.00 81.38 388 TRP A CA 1
ATOM 2934 C C . TRP A 1 388 ? 7.825 16.496 28.286 1.00 81.38 388 TRP A C 1
ATOM 2936 O O . TRP A 1 388 ? 7.057 16.963 29.130 1.00 81.38 388 TRP A O 1
ATOM 2946 N N . LYS A 1 389 ? 9.158 16.560 28.400 1.00 83.50 389 LYS A N 1
ATOM 2947 C CA . LYS A 1 389 ? 9.845 17.228 29.516 1.00 83.50 389 LYS A CA 1
ATOM 2948 C C . LYS A 1 389 ? 9.545 18.726 29.546 1.00 83.50 389 LYS A C 1
ATOM 2950 O O . LYS A 1 389 ? 9.213 19.250 30.605 1.00 83.50 389 LYS A O 1
ATOM 2955 N N . GLU A 1 390 ? 9.598 19.402 28.400 1.00 86.88 390 GLU A N 1
ATOM 2956 C CA . GLU A 1 390 ? 9.253 20.827 28.284 1.00 86.88 390 GLU A CA 1
ATOM 2957 C C . GLU A 1 390 ? 7.806 21.109 28.692 1.00 86.88 390 GLU A C 1
ATOM 2959 O O . GLU A 1 390 ? 7.522 22.087 29.382 1.00 86.88 390 GLU A O 1
ATOM 2964 N N . LEU A 1 391 ? 6.887 20.230 28.291 1.00 83.38 391 LEU A N 1
ATOM 2965 C CA . LEU A 1 391 ? 5.476 20.305 28.662 1.00 83.38 391 LEU A CA 1
ATOM 2966 C C . LEU A 1 391 ? 5.204 19.879 30.110 1.00 83.38 391 LEU A C 1
ATOM 2968 O O . LEU A 1 391 ? 4.052 19.926 30.542 1.00 83.38 391 LEU A O 1
ATOM 2972 N N . LYS A 1 392 ? 6.240 19.471 30.858 1.00 84.00 392 LYS A N 1
ATOM 2973 C CA . LYS A 1 392 ? 6.143 18.950 32.228 1.00 84.00 392 LYS A CA 1
ATOM 2974 C C . LYS A 1 392 ? 5.093 17.840 32.338 1.00 84.00 392 LYS A C 1
ATOM 2976 O O . LYS A 1 392 ? 4.363 17.758 33.324 1.00 84.00 392 LYS A O 1
ATOM 2981 N N . LEU A 1 393 ? 4.996 16.999 31.305 1.00 76.50 393 LEU A N 1
ATOM 2982 C CA . LEU A 1 393 ? 4.085 15.862 31.303 1.00 76.50 393 LEU A CA 1
ATOM 2983 C C . LEU A 1 393 ? 4.654 14.787 32.220 1.00 76.50 393 LEU A C 1
ATOM 2985 O O . LEU A 1 393 ? 5.716 14.233 31.941 1.00 76.50 393 LEU A O 1
ATOM 2989 N N . ASN A 1 394 ? 3.942 14.482 33.301 1.00 74.94 394 ASN A N 1
ATOM 2990 C CA . ASN A 1 394 ? 4.277 13.363 34.165 1.00 74.94 394 ASN A CA 1
ATOM 2991 C C . ASN A 1 394 ? 3.780 12.055 33.516 1.00 74.94 394 ASN A C 1
ATOM 2993 O O . ASN A 1 394 ? 2.564 11.887 33.378 1.00 74.94 394 ASN A O 1
ATOM 2997 N N . PRO A 1 395 ? 4.664 11.110 33.130 1.00 69.19 395 PRO A N 1
ATOM 2998 C CA . PRO A 1 395 ? 4.253 9.814 32.580 1.00 69.19 395 PRO A CA 1
ATOM 2999 C C . PRO A 1 395 ? 3.330 9.011 33.491 1.00 69.19 395 PRO A C 1
ATOM 3001 O O . PRO A 1 395 ? 2.565 8.168 33.017 1.00 69.19 395 PRO A O 1
ATOM 3004 N N . ASP A 1 396 ? 3.375 9.294 34.792 1.00 73.81 396 ASP A N 1
ATOM 3005 C CA . ASP A 1 396 ? 2.517 8.655 35.776 1.00 73.81 396 ASP A CA 1
ATOM 3006 C C . ASP A 1 396 ? 1.102 9.271 35.830 1.00 73.81 396 ASP A C 1
ATOM 3008 O O . ASP A 1 396 ? 0.216 8.683 36.453 1.00 73.81 396 ASP A O 1
ATOM 3012 N N . GLU A 1 397 ? 0.822 10.341 35.079 1.00 78.44 397 GLU A N 1
ATOM 3013 C CA . GLU A 1 397 ? -0.473 11.047 35.066 1.00 78.44 397 GLU A CA 1
ATOM 3014 C C . GLU A 1 397 ? -1.206 11.028 33.714 1.00 78.44 397 GLU A C 1
ATOM 3016 O O . GLU A 1 397 ? -2.417 11.266 33.683 1.00 78.44 397 GLU A O 1
ATOM 3021 N N . PHE A 1 398 ? -0.515 10.744 32.602 1.00 82.81 398 PHE A N 1
ATOM 3022 C CA . PHE A 1 398 ? -1.132 10.740 31.270 1.00 82.81 398 PHE A CA 1
ATOM 3023 C C . PHE A 1 398 ? -1.310 9.339 30.669 1.00 82.81 398 PHE A C 1
ATOM 3025 O O . PHE A 1 398 ? -0.619 8.380 31.016 1.00 82.81 398 PHE A O 1
ATOM 3032 N N . LEU A 1 399 ? -2.249 9.248 29.728 1.00 86.31 399 LEU A N 1
ATOM 3033 C CA . LEU A 1 399 ? -2.457 8.114 28.829 1.00 86.31 399 LEU A CA 1
ATOM 3034 C C . LEU A 1 399 ? -1.933 8.469 27.438 1.00 86.31 399 LEU A C 1
ATOM 3036 O O . LEU A 1 399 ? -2.093 9.603 26.991 1.00 86.31 399 LEU A O 1
ATOM 3040 N N . LEU A 1 400 ? -1.313 7.518 26.747 1.00 85.25 400 LEU A N 1
ATOM 3041 C CA . LEU A 1 400 ? -0.880 7.700 25.364 1.00 85.25 400 LEU A CA 1
ATOM 3042 C C . LEU A 1 400 ? -1.941 7.134 24.426 1.00 85.25 400 LEU A C 1
ATOM 3044 O O . LEU A 1 400 ? -2.313 5.974 24.551 1.00 85.25 400 LEU A O 1
ATOM 3048 N N . CYS A 1 401 ? -2.401 7.931 23.470 1.00 85.19 401 CYS A N 1
ATOM 3049 C CA . CYS A 1 401 ? -3.336 7.481 22.450 1.00 85.19 401 CYS A CA 1
ATOM 3050 C C . CYS A 1 401 ? -2.611 7.249 21.121 1.00 85.19 401 CYS A C 1
ATOM 3052 O O . CYS A 1 401 ? -1.867 8.119 20.654 1.00 85.19 401 CYS A O 1
ATOM 3054 N N . GLN A 1 402 ? -2.831 6.086 20.506 1.00 78.94 402 GLN A N 1
ATOM 3055 C CA . GLN A 1 402 ? -2.226 5.700 19.232 1.00 78.94 402 GLN A CA 1
ATOM 3056 C C . GLN A 1 402 ? -3.298 5.340 18.200 1.00 78.94 402 GLN A C 1
ATOM 3058 O O . GLN A 1 402 ? -4.370 4.840 18.524 1.00 78.94 402 GLN A O 1
ATOM 3063 N N . GLY A 1 403 ? -3.013 5.618 16.928 1.00 74.19 403 GLY A N 1
ATOM 3064 C CA . GLY A 1 403 ? -3.889 5.276 15.803 1.00 74.19 403 GLY A CA 1
ATOM 3065 C C . GLY A 1 403 ? -3.682 3.858 15.263 1.00 74.19 403 GLY A C 1
ATOM 3066 O O . GLY A 1 403 ? -3.900 3.659 14.074 1.00 74.19 403 GLY A O 1
ATOM 3067 N N . THR A 1 404 ? -3.198 2.916 16.079 1.00 75.12 404 THR A N 1
ATOM 3068 C CA . THR A 1 404 ? -2.931 1.527 15.669 1.00 75.12 404 THR A CA 1
ATOM 3069 C C . THR A 1 404 ? -4.207 0.871 15.139 1.00 75.12 404 THR A C 1
ATOM 3071 O O . THR A 1 404 ? -5.264 0.998 15.762 1.00 75.12 404 THR A O 1
ATOM 3074 N N . LEU A 1 405 ? -4.122 0.193 13.991 1.00 68.88 405 LEU A N 1
ATOM 3075 C CA . LEU A 1 405 ? -5.271 -0.451 13.352 1.00 68.88 405 LEU A CA 1
ATOM 3076 C C . LEU A 1 405 ? -5.351 -1.945 13.684 1.00 68.88 405 LEU A C 1
ATOM 3078 O O . LEU A 1 405 ? -4.361 -2.581 14.050 1.00 68.88 405 LEU A O 1
ATOM 3082 N N . ARG A 1 406 ? -6.525 -2.542 13.443 1.00 61.12 406 ARG A N 1
ATOM 3083 C CA . ARG A 1 406 ? -6.765 -3.989 13.588 1.00 61.12 406 ARG A CA 1
ATOM 3084 C C . ARG A 1 406 ? -5.737 -4.872 12.863 1.00 61.12 406 ARG A C 1
ATOM 3086 O O . ARG A 1 406 ? -5.259 -5.830 13.474 1.00 61.12 406 ARG A O 1
ATOM 3093 N N . PRO A 1 407 ? -5.343 -4.593 11.601 1.00 53.47 407 PRO A N 1
ATOM 3094 C CA . PRO A 1 407 ? -4.352 -5.417 10.910 1.00 53.47 407 PRO A CA 1
ATOM 3095 C C . PRO A 1 407 ? -2.977 -5.422 11.589 1.00 53.47 407 PRO A C 1
ATOM 3097 O O . PRO A 1 407 ? -2.323 -6.464 11.574 1.00 53.47 407 PRO A O 1
ATOM 3100 N N . ASP A 1 408 ? -2.573 -4.311 12.217 1.00 60.28 408 ASP A N 1
ATOM 3101 C CA . ASP A 1 408 ? -1.282 -4.192 12.909 1.00 60.28 408 ASP A CA 1
ATOM 3102 C C . ASP A 1 408 ? -1.240 -5.087 14.164 1.00 60.28 408 ASP A C 1
ATOM 3104 O O . ASP A 1 408 ? -0.225 -5.723 14.465 1.00 60.28 408 ASP A O 1
ATOM 3108 N N . LEU A 1 409 ? -2.371 -5.190 14.873 1.00 57.88 409 LEU A N 1
ATOM 3109 C CA . LEU A 1 409 ? -2.527 -6.068 16.036 1.00 57.88 409 LEU A CA 1
ATOM 3110 C C . LEU A 1 409 ? -2.542 -7.545 15.639 1.00 57.88 409 LEU A C 1
ATOM 3112 O O . LEU A 1 409 ? -1.883 -8.358 16.285 1.00 57.88 409 LEU A O 1
ATOM 3116 N N . ILE A 1 410 ? -3.242 -7.887 14.552 1.00 49.50 410 ILE A N 1
ATOM 3117 C CA . ILE A 1 410 ? -3.269 -9.258 14.025 1.00 49.50 410 ILE A CA 1
ATOM 3118 C C . ILE A 1 410 ? -1.863 -9.692 13.589 1.00 49.50 410 ILE A C 1
ATOM 3120 O O . ILE A 1 410 ? -1.461 -10.809 13.890 1.00 49.50 410 ILE A O 1
ATOM 3124 N N . GLU A 1 411 ? -1.091 -8.828 12.920 1.00 47.69 411 GLU A N 1
ATOM 3125 C CA . GLU A 1 411 ? 0.299 -9.140 12.539 1.00 47.69 411 GLU A CA 1
ATOM 3126 C C . GLU A 1 411 ? 1.200 -9.351 13.758 1.00 47.69 411 GLU A C 1
ATOM 3128 O O . GLU A 1 411 ? 1.989 -10.296 13.789 1.00 47.69 411 GLU A O 1
ATOM 3133 N N . SER A 1 412 ? 1.027 -8.531 14.795 1.00 44.00 412 SER A N 1
ATOM 3134 C CA . SER A 1 412 ? 1.761 -8.668 16.058 1.00 44.00 412 SER A CA 1
ATOM 3135 C C . SER A 1 412 ? 1.404 -9.966 16.804 1.00 44.00 412 SER A C 1
ATOM 3137 O O . SER A 1 412 ? 2.281 -10.621 17.375 1.00 44.00 412 SER A O 1
ATOM 3139 N N . ALA A 1 413 ? 0.130 -10.375 16.763 1.00 37.97 413 ALA A N 1
ATOM 3140 C CA . ALA A 1 413 ? -0.356 -11.631 17.335 1.00 37.97 413 ALA A CA 1
ATOM 3141 C C . ALA A 1 413 ? 0.084 -12.862 16.515 1.00 37.97 413 ALA A C 1
ATOM 3143 O O . ALA A 1 413 ? 0.464 -13.882 17.080 1.00 37.97 413 ALA A O 1
ATOM 3144 N N . ALA A 1 414 ? 0.108 -12.768 15.183 1.00 35.00 414 ALA A N 1
ATOM 3145 C CA . ALA A 1 414 ? 0.562 -13.851 14.310 1.00 35.00 414 ALA A CA 1
ATOM 3146 C C . ALA A 1 414 ? 2.058 -14.151 14.509 1.00 35.00 414 ALA A C 1
ATOM 3148 O O . ALA A 1 414 ? 2.439 -15.311 14.645 1.00 35.00 414 ALA A O 1
ATOM 3149 N N . LEU A 1 415 ? 2.903 -13.120 14.645 1.00 33.72 415 LEU A N 1
ATOM 3150 C CA . LEU A 1 415 ? 4.336 -13.270 14.949 1.00 33.72 415 LEU A CA 1
ATOM 3151 C C . LEU A 1 415 ? 4.608 -13.974 16.288 1.00 33.72 415 LEU A C 1
ATOM 3153 O O . LEU A 1 415 ? 5.630 -14.640 16.437 1.00 33.72 415 LEU A O 1
ATOM 3157 N N . SER A 1 416 ? 3.702 -13.853 17.262 1.00 31.31 416 SER A N 1
ATOM 3158 C CA . SER A 1 416 ? 3.820 -14.543 18.553 1.00 31.31 416 SER A CA 1
ATOM 3159 C C . SER A 1 416 ? 3.359 -16.007 18.499 1.00 31.31 416 SER A C 1
ATOM 3161 O O . SER A 1 416 ? 3.712 -16.785 19.384 1.00 31.31 416 SER A O 1
ATOM 3163 N N . VAL A 1 417 ? 2.634 -16.404 17.447 1.00 30.80 417 VAL A N 1
ATOM 3164 C CA . VAL A 1 417 ? 2.052 -17.746 17.280 1.00 30.80 417 VAL A CA 1
ATOM 3165 C C . VAL A 1 417 ? 2.811 -18.586 16.239 1.00 30.80 417 VAL A C 1
ATOM 3167 O O . VAL A 1 417 ? 2.980 -19.790 16.430 1.00 30.80 417 VAL A O 1
ATOM 3170 N N . THR A 1 418 ? 3.354 -17.986 15.174 1.00 29.64 418 THR A N 1
ATOM 3171 C CA . THR A 1 418 ? 4.109 -18.707 14.132 1.00 29.64 418 THR A CA 1
ATOM 3172 C C . THR A 1 418 ? 5.622 -18.513 14.257 1.00 29.64 418 THR A C 1
ATOM 3174 O O . THR A 1 418 ? 6.158 -17.477 13.880 1.00 29.64 418 THR A O 1
ATOM 3177 N N . LYS A 1 419 ? 6.341 -19.564 14.684 1.00 28.48 419 LYS A N 1
ATOM 3178 C CA . LYS A 1 419 ? 7.821 -19.620 14.788 1.00 28.48 419 LYS A CA 1
ATOM 3179 C C . LYS A 1 419 ? 8.595 -19.489 13.455 1.00 28.48 419 LYS A C 1
ATOM 3181 O O . LYS A 1 419 ? 9.815 -19.591 13.475 1.00 28.48 419 LYS A O 1
ATOM 3186 N N . ARG A 1 420 ? 7.921 -19.344 12.305 1.00 26.12 420 ARG A N 1
ATOM 3187 C CA . ARG A 1 420 ? 8.522 -19.429 10.953 1.00 26.12 420 ARG A CA 1
ATOM 3188 C C . ARG A 1 420 ? 8.595 -18.110 10.175 1.00 26.12 420 ARG A C 1
ATOM 3190 O O . ARG A 1 420 ? 9.180 -18.107 9.102 1.00 26.12 420 ARG A O 1
ATOM 3197 N N . ALA A 1 421 ? 8.027 -17.016 10.675 1.00 25.73 421 ALA A N 1
ATOM 3198 C CA . ALA A 1 421 ? 8.116 -15.723 10.000 1.00 25.73 421 ALA A CA 1
ATOM 3199 C C . ALA A 1 421 ? 9.308 -14.934 10.558 1.00 25.73 421 ALA A C 1
ATOM 3201 O O . ALA A 1 421 ? 9.193 -14.274 11.592 1.00 25.73 421 ALA A O 1
ATOM 3202 N N . ASP A 1 422 ? 10.457 -15.027 9.887 1.00 25.84 422 ASP A N 1
ATOM 3203 C CA . ASP A 1 422 ? 11.586 -14.144 10.171 1.00 25.84 422 ASP A CA 1
ATOM 3204 C C . ASP A 1 422 ? 11.173 -12.676 9.975 1.00 25.84 422 ASP A C 1
ATOM 3206 O O . ASP A 1 422 ? 10.299 -12.326 9.182 1.00 25.84 422 ASP A O 1
ATOM 3210 N N . VAL A 1 423 ? 11.765 -11.799 10.780 1.00 29.09 423 VAL A N 1
ATOM 3211 C CA . VAL A 1 423 ? 11.319 -10.424 11.019 1.00 29.09 423 VAL A CA 1
ATOM 3212 C C . VAL A 1 423 ? 11.447 -9.557 9.747 1.00 29.09 423 VAL A C 1
ATOM 3214 O O . VAL A 1 423 ? 12.463 -8.913 9.508 1.00 29.09 423 VAL A O 1
ATOM 3217 N N . ILE A 1 424 ? 10.381 -9.487 8.937 1.00 31.30 424 ILE A N 1
ATOM 3218 C CA . ILE A 1 424 ? 10.286 -8.687 7.687 1.00 31.30 424 ILE A CA 1
ATOM 3219 C C . ILE A 1 424 ? 10.335 -7.158 7.946 1.00 31.30 424 ILE A C 1
ATOM 3221 O O . ILE A 1 424 ? 10.536 -6.343 7.031 1.00 31.30 424 ILE A O 1
ATOM 3225 N N . LYS A 1 425 ? 10.182 -6.734 9.205 1.00 30.98 425 LYS A N 1
ATOM 3226 C CA . LYS A 1 425 ? 10.395 -5.361 9.683 1.00 30.98 425 LYS A CA 1
ATOM 3227 C C . LYS A 1 425 ? 11.070 -5.420 11.047 1.00 30.98 425 LYS A C 1
ATOM 3229 O O . LYS A 1 425 ? 10.448 -5.857 12.007 1.00 30.98 425 LYS A O 1
ATOM 3234 N N . THR A 1 426 ? 12.314 -4.962 11.149 1.00 28.22 426 THR A N 1
ATOM 3235 C CA . THR A 1 426 ? 12.994 -4.771 12.434 1.00 28.22 426 THR A CA 1
ATOM 3236 C C . THR A 1 426 ? 12.134 -3.877 13.334 1.00 28.22 426 THR A C 1
ATOM 3238 O O . THR A 1 426 ? 12.004 -2.674 13.111 1.00 28.22 426 THR A O 1
ATOM 3241 N N . HIS A 1 427 ? 11.487 -4.473 14.341 1.00 31.69 427 HIS A N 1
ATOM 3242 C CA . HIS A 1 427 ? 10.739 -3.747 15.367 1.00 31.69 427 HIS A CA 1
ATOM 3243 C C . HIS A 1 427 ? 11.723 -3.064 16.316 1.00 31.69 427 HIS A C 1
ATOM 3245 O O . HIS A 1 427 ? 11.967 -3.506 17.440 1.00 31.69 427 HIS A O 1
ATOM 3251 N N . HIS A 1 428 ? 12.297 -1.961 15.860 1.00 39.22 428 HIS A N 1
ATOM 3252 C CA . HIS A 1 428 ? 13.112 -1.093 16.687 1.00 39.22 428 HIS A CA 1
ATOM 3253 C C . HIS A 1 428 ? 12.509 0.310 16.646 1.00 39.22 428 HIS A C 1
ATOM 3255 O O . HIS A 1 428 ? 12.114 0.785 15.585 1.00 39.22 428 HIS A O 1
ATOM 3261 N N . ASN A 1 429 ? 12.406 0.926 17.831 1.00 41.47 429 ASN A N 1
ATOM 3262 C CA . ASN A 1 429 ? 11.941 2.299 18.110 1.00 41.47 429 ASN A CA 1
ATOM 3263 C C . ASN A 1 429 ? 10.554 2.449 18.749 1.00 41.47 429 ASN A C 1
ATOM 3265 O O . ASN A 1 429 ? 9.929 3.502 18.657 1.00 41.47 429 ASN A O 1
ATOM 3269 N N . VAL A 1 430 ? 10.100 1.453 19.515 1.00 48.91 430 VAL A N 1
ATOM 3270 C CA . VAL A 1 430 ? 9.181 1.754 20.624 1.00 48.91 430 VAL A CA 1
ATOM 3271 C C . VAL A 1 430 ? 10.040 2.328 21.747 1.00 48.91 430 VAL A C 1
ATOM 3273 O O . VAL A 1 430 ? 10.861 1.594 22.307 1.00 48.91 430 VAL A O 1
ATOM 3276 N N . SER A 1 431 ? 9.910 3.629 22.033 1.00 54.16 431 SER A N 1
ATOM 3277 C CA . SER A 1 431 ? 10.682 4.265 23.107 1.00 54.16 431 SER A CA 1
ATOM 3278 C C . SER A 1 431 ? 10.513 3.484 24.412 1.00 54.16 431 SER A C 1
ATOM 3280 O O . SER A 1 431 ? 9.463 2.877 24.654 1.00 54.16 431 SER A O 1
ATOM 3282 N N . ASN A 1 432 ? 11.529 3.498 25.279 1.00 59.09 432 ASN A N 1
ATOM 3283 C CA . ASN A 1 432 ? 11.431 2.858 26.596 1.00 59.09 432 ASN A CA 1
ATOM 3284 C C . ASN A 1 432 ? 10.200 3.357 27.368 1.00 59.09 432 ASN A C 1
ATOM 3286 O O . ASN A 1 432 ? 9.595 2.599 28.124 1.00 59.09 432 ASN A O 1
ATOM 3290 N N . LEU A 1 433 ? 9.777 4.601 27.112 1.00 61.62 433 LEU A N 1
ATOM 3291 C CA . LEU A 1 433 ? 8.550 5.148 27.661 1.00 61.62 433 LEU A CA 1
ATOM 3292 C C . LEU A 1 433 ? 7.288 4.499 27.088 1.00 61.62 433 LEU A C 1
ATOM 3294 O O . LEU A 1 433 ? 6.418 4.139 27.867 1.00 61.62 433 LEU A O 1
ATOM 3298 N N . VAL A 1 434 ? 7.170 4.316 25.769 1.00 65.31 434 VAL A N 1
ATOM 3299 C CA . VAL A 1 434 ? 5.992 3.655 25.179 1.00 65.31 434 VAL A CA 1
ATOM 3300 C C . VAL A 1 434 ? 5.908 2.199 25.645 1.00 65.31 434 VAL A C 1
ATOM 3302 O O . VAL A 1 434 ? 4.824 1.743 26.000 1.00 65.31 434 VAL A O 1
ATOM 3305 N N . LYS A 1 435 ? 7.045 1.496 25.767 1.00 66.81 435 LYS A N 1
ATOM 3306 C CA . LYS A 1 435 ? 7.085 0.153 26.376 1.00 66.81 435 LYS A CA 1
ATOM 3307 C C . LYS A 1 435 ? 6.603 0.179 27.827 1.00 66.81 435 LYS A C 1
ATOM 3309 O O . LYS A 1 435 ? 5.753 -0.625 28.194 1.00 66.81 435 LYS A O 1
ATOM 3314 N N . LYS A 1 436 ? 7.093 1.128 28.634 1.00 69.56 436 LYS A N 1
ATOM 3315 C CA . LYS A 1 436 ? 6.663 1.313 30.028 1.00 69.56 436 LYS A CA 1
ATOM 3316 C C . LYS A 1 436 ? 5.165 1.630 30.119 1.00 69.56 436 LYS A C 1
ATOM 3318 O O . LYS A 1 436 ? 4.465 1.021 30.915 1.00 69.56 436 LYS A O 1
ATOM 3323 N N . LEU A 1 437 ? 4.655 2.552 29.303 1.00 71.00 437 LEU A N 1
ATOM 3324 C CA . LEU A 1 437 ? 3.237 2.926 29.282 1.00 71.00 437 LEU A CA 1
ATOM 3325 C C . LEU A 1 437 ? 2.353 1.752 28.855 1.00 71.00 437 LEU A C 1
ATOM 3327 O O . LEU A 1 437 ? 1.320 1.522 29.475 1.00 71.00 437 LEU A O 1
ATOM 3331 N N . SER A 1 438 ? 2.777 0.985 27.851 1.00 71.81 438 SER A N 1
ATOM 3332 C CA . SER A 1 438 ? 2.086 -0.228 27.409 1.00 71.81 438 SER A CA 1
ATOM 3333 C C . SER A 1 438 ? 2.037 -1.280 28.525 1.00 71.81 438 SER A C 1
ATOM 3335 O O . SER A 1 438 ? 0.955 -1.748 28.868 1.00 71.81 438 SER A O 1
ATOM 3337 N N . GLN A 1 439 ? 3.168 -1.559 29.187 1.00 73.38 439 GLN A N 1
ATOM 3338 C CA . GLN A 1 439 ? 3.241 -2.478 30.336 1.00 73.38 439 GLN A CA 1
ATOM 3339 C C . GLN A 1 439 ? 2.368 -2.040 31.519 1.00 73.38 439 GLN A C 1
ATOM 3341 O O . GLN A 1 439 ? 1.856 -2.877 32.256 1.00 73.38 439 GLN A O 1
ATOM 3346 N N . LEU A 1 440 ? 2.184 -0.732 31.700 1.00 76.75 440 LEU A N 1
ATOM 3347 C CA . LEU A 1 440 ? 1.321 -0.163 32.733 1.00 76.75 440 LEU A CA 1
ATOM 3348 C C . LEU A 1 440 ? -0.159 -0.073 32.313 1.00 76.75 440 LEU A C 1
ATOM 3350 O O . LEU A 1 440 ? -0.957 0.477 33.071 1.00 76.75 440 LEU A O 1
ATOM 3354 N N . GLY A 1 441 ? -0.532 -0.554 31.120 1.00 78.94 441 GLY A N 1
ATOM 3355 C CA . GLY A 1 441 ? -1.906 -0.481 30.607 1.00 78.94 441 GLY A CA 1
ATOM 3356 C C . GLY A 1 441 ? -2.377 0.949 30.318 1.00 78.94 441 GLY A C 1
ATOM 3357 O O . GLY A 1 441 ? -3.549 1.271 30.498 1.00 78.94 441 GLY A O 1
ATOM 3358 N N . ARG A 1 442 ? -1.457 1.841 29.930 1.00 82.38 442 ARG A N 1
ATOM 3359 C CA . ARG A 1 442 ? -1.696 3.285 29.732 1.00 82.38 442 ARG A CA 1
ATOM 3360 C C . ARG A 1 442 ? -1.706 3.715 28.266 1.00 82.38 442 ARG A C 1
ATOM 3362 O O . ARG A 1 442 ? -1.633 4.910 27.978 1.00 82.38 442 ARG A O 1
ATOM 3369 N N . VAL A 1 443 ? -1.767 2.755 27.350 1.00 83.81 443 VAL A N 1
ATOM 3370 C CA . VAL A 1 443 ? -1.907 2.998 25.912 1.00 83.81 443 VAL A CA 1
ATOM 3371 C C . VAL A 1 443 ? -3.360 2.753 25.516 1.00 83.81 443 VAL A C 1
ATOM 3373 O O . VAL A 1 443 ? -3.949 1.754 25.919 1.00 83.81 443 VAL A O 1
ATOM 3376 N N . ILE A 1 444 ? -3.940 3.682 24.758 1.00 85.25 444 ILE A N 1
ATOM 3377 C CA . ILE A 1 444 ? -5.299 3.597 24.220 1.00 85.25 444 ILE A CA 1
ATOM 3378 C C . ILE A 1 444 ? -5.211 3.532 22.700 1.00 85.25 444 ILE A C 1
ATOM 3380 O O . ILE A 1 444 ? -4.569 4.377 22.075 1.00 85.25 444 ILE A O 1
ATOM 3384 N N . GLU A 1 445 ? -5.899 2.563 22.107 1.00 86.19 445 GLU A N 1
ATOM 3385 C CA . GLU A 1 445 ? -5.879 2.309 20.666 1.00 86.19 445 GLU A CA 1
ATOM 3386 C C . GLU A 1 445 ? -7.322 2.252 20.140 1.00 86.19 445 GLU A C 1
ATOM 3388 O O . GLU A 1 445 ? -7.864 1.174 19.913 1.00 86.19 445 GLU A O 1
ATOM 3393 N N . PRO A 1 446 ? -8.004 3.402 19.971 1.00 87.19 446 PRO A N 1
ATOM 3394 C CA . PRO A 1 446 ? -9.426 3.429 19.611 1.00 87.19 446 PRO A CA 1
ATOM 3395 C C . PRO A 1 446 ? -9.711 2.836 18.223 1.00 87.19 446 PRO A C 1
ATOM 3397 O O . PRO A 1 446 ? -10.837 2.439 17.940 1.00 87.19 446 PRO A O 1
ATOM 3400 N N . LEU A 1 447 ? -8.700 2.770 17.353 1.00 87.38 447 LEU A N 1
ATOM 3401 C CA . LEU A 1 447 ? -8.824 2.228 16.000 1.00 87.38 447 LEU A CA 1
ATOM 3402 C C . LEU A 1 447 ? -8.483 0.729 15.903 1.00 87.38 447 LEU A C 1
ATOM 3404 O O . LEU A 1 447 ? -8.572 0.159 14.816 1.00 87.38 447 LEU A O 1
ATOM 3408 N N . ALA A 1 448 ? -8.160 0.081 17.030 1.00 82.75 448 ALA A N 1
ATOM 3409 C CA . ALA A 1 448 ? -7.772 -1.329 17.112 1.00 82.75 448 ALA A CA 1
ATOM 3410 C C . ALA A 1 448 ? -8.811 -2.298 16.525 1.00 82.75 448 ALA A C 1
ATOM 3412 O O . ALA A 1 448 ? -8.455 -3.375 16.059 1.00 82.75 448 ALA A O 1
ATOM 3413 N N . ASP A 1 449 ? -10.089 -1.915 16.512 1.00 81.81 449 ASP A N 1
ATOM 3414 C CA . ASP A 1 449 ? -11.188 -2.736 15.996 1.00 81.81 449 ASP A CA 1
ATOM 3415 C C . ASP A 1 449 ? -11.634 -2.363 14.577 1.00 81.81 449 ASP A C 1
ATOM 3417 O O . ASP A 1 449 ? -12.612 -2.933 14.084 1.00 81.81 449 ASP A O 1
ATOM 3421 N N . PHE A 1 450 ? -10.949 -1.424 13.916 1.00 83.81 450 PHE A N 1
ATOM 3422 C CA . PHE A 1 450 ? -11.351 -0.883 12.618 1.00 83.81 450 PHE A CA 1
ATOM 3423 C C . PHE A 1 450 ? -10.374 -1.229 11.489 1.00 83.81 450 PHE A C 1
ATOM 3425 O O . PHE A 1 450 ? -9.151 -1.233 11.656 1.00 83.81 450 PHE A O 1
ATOM 3432 N N . HIS A 1 451 ? -10.937 -1.479 10.306 1.00 81.69 451 HIS A N 1
ATOM 3433 C CA . HIS A 1 451 ? -10.205 -1.588 9.041 1.00 81.69 451 HIS A CA 1
ATOM 3434 C C . HIS A 1 451 ? -9.975 -0.215 8.400 1.00 81.69 451 HIS A C 1
ATOM 3436 O O . HIS A 1 451 ? -10.601 0.781 8.752 1.00 81.69 451 HIS A O 1
ATOM 3442 N N . LYS A 1 452 ? -9.060 -0.133 7.429 1.00 79.75 452 LYS A N 1
ATOM 3443 C CA . LYS A 1 452 ? -8.625 1.149 6.844 1.00 79.75 452 LYS A CA 1
ATOM 3444 C C . LYS A 1 452 ? -9.750 1.930 6.150 1.00 79.75 452 LYS A C 1
ATOM 3446 O O . LYS A 1 452 ? -9.790 3.155 6.208 1.00 79.75 452 LYS A O 1
ATOM 3451 N N . ASP A 1 453 ? -10.638 1.237 5.454 1.00 80.62 453 ASP A N 1
ATOM 3452 C CA . ASP A 1 453 ? -11.838 1.787 4.817 1.00 80.62 453 ASP A CA 1
ATOM 3453 C C . ASP A 1 453 ? -12.898 2.231 5.833 1.00 80.62 453 ASP A C 1
ATOM 3455 O O . ASP A 1 453 ? -13.521 3.284 5.662 1.00 80.62 453 ASP A O 1
ATOM 3459 N N . GLU A 1 454 ? -13.041 1.496 6.932 1.00 87.75 454 GLU A N 1
ATOM 3460 C CA . GLU A 1 454 ? -13.861 1.905 8.072 1.00 87.75 454 GLU A CA 1
ATOM 3461 C C . GLU A 1 454 ? -13.313 3.189 8.705 1.00 87.75 454 GLU A C 1
ATOM 3463 O O . GLU A 1 454 ? -14.070 4.133 8.904 1.00 87.75 454 GLU A O 1
ATOM 3468 N N . VAL A 1 455 ? -11.994 3.299 8.913 1.00 89.88 455 VAL A N 1
ATOM 3469 C CA . VAL A 1 455 ? -11.346 4.528 9.415 1.00 89.88 455 VAL A CA 1
ATOM 3470 C C . VAL A 1 455 ? -11.602 5.725 8.499 1.00 89.88 455 VAL A C 1
ATOM 3472 O O . VAL A 1 455 ? -11.846 6.831 8.984 1.00 89.88 455 VAL A O 1
ATOM 3475 N N . ARG A 1 456 ? -11.623 5.527 7.175 1.00 90.06 456 ARG A N 1
ATOM 3476 C CA . ARG A 1 456 ? -12.027 6.588 6.236 1.00 90.06 456 ARG A CA 1
ATOM 3477 C C . ARG A 1 456 ? -13.474 7.018 6.453 1.00 90.06 456 ARG A C 1
ATOM 3479 O O . ARG A 1 456 ? -13.763 8.211 6.485 1.00 90.06 456 ARG A O 1
ATOM 3486 N N . SER A 1 457 ? -14.370 6.053 6.627 1.00 90.75 457 SER A N 1
ATOM 3487 C CA . SER A 1 457 ? -15.789 6.310 6.888 1.00 90.75 457 SER A CA 1
ATOM 3488 C C . SER A 1 457 ? -15.988 7.048 8.217 1.00 90.75 457 SER A C 1
ATOM 3490 O O . SER A 1 457 ? -16.705 8.046 8.253 1.00 90.75 457 SER A O 1
ATOM 3492 N N . LEU A 1 458 ? -15.259 6.657 9.269 1.00 93.50 458 LEU A N 1
ATOM 3493 C CA . LEU A 1 458 ? -15.208 7.383 10.541 1.00 93.50 458 LEU A CA 1
ATOM 3494 C C . LEU A 1 458 ? -14.730 8.824 10.352 1.00 93.50 458 LEU A C 1
ATOM 3496 O O . LEU A 1 458 ? -15.332 9.744 10.896 1.00 93.50 458 LEU A O 1
ATOM 3500 N N . GLY A 1 459 ? -13.684 9.043 9.550 1.00 93.44 459 GLY A N 1
ATOM 3501 C CA . GLY A 1 459 ? -13.189 10.385 9.252 1.00 93.44 459 GLY A CA 1
ATOM 3502 C C . GLY A 1 459 ? -14.261 11.296 8.649 1.00 93.44 459 GLY A C 1
ATOM 3503 O O . GLY A 1 459 ? -14.390 12.443 9.077 1.00 93.44 459 GLY A O 1
ATOM 3504 N N . ARG A 1 460 ? -15.087 10.775 7.730 1.00 94.31 460 ARG A N 1
ATOM 3505 C CA . ARG A 1 460 ? -16.227 11.515 7.155 1.00 94.31 460 ARG A CA 1
ATOM 3506 C C . ARG A 1 460 ? -17.293 11.833 8.194 1.00 94.31 460 ARG A C 1
ATOM 3508 O O . ARG A 1 460 ? -17.741 12.974 8.273 1.00 94.31 460 ARG A O 1
ATOM 3515 N N . LEU A 1 461 ? -17.666 10.851 9.017 1.00 94.38 461 LEU A N 1
ATOM 3516 C CA . LEU A 1 461 ? -18.630 11.041 10.108 1.00 94.38 461 LEU A CA 1
ATOM 3517 C C . LEU A 1 461 ? -18.150 12.092 11.121 1.00 94.38 461 LEU A C 1
ATOM 3519 O O . LEU A 1 461 ? -18.942 12.877 11.640 1.00 94.38 461 LEU A O 1
ATOM 3523 N N . LEU A 1 462 ? -16.837 12.160 11.343 1.00 93.94 462 LEU A N 1
ATOM 3524 C CA . LEU A 1 462 ? -16.168 13.149 12.189 1.00 93.94 462 LEU A CA 1
ATOM 3525 C C . LEU A 1 462 ? -15.906 14.488 11.477 1.00 93.94 462 LEU A C 1
ATOM 3527 O O . LEU A 1 462 ? -15.242 15.355 12.042 1.00 93.94 462 LEU A O 1
ATOM 3531 N N . LYS A 1 463 ? -16.455 14.681 10.269 1.00 92.88 463 LYS A N 1
ATOM 3532 C CA . LYS A 1 463 ? -16.364 15.909 9.462 1.00 92.88 463 LYS A CA 1
ATOM 3533 C C . LYS A 1 463 ? -14.934 16.301 9.072 1.00 92.88 463 LYS A C 1
ATOM 3535 O O . LYS A 1 463 ? -14.658 17.480 8.848 1.00 92.88 463 LYS A O 1
ATOM 3540 N N . LEU A 1 464 ? -14.022 15.334 8.969 1.00 93.62 464 LEU A N 1
ATOM 3541 C CA . LEU A 1 464 ? -12.704 15.589 8.395 1.00 93.62 464 LEU A CA 1
ATOM 3542 C C . LEU A 1 464 ? -12.825 15.835 6.877 1.00 93.62 464 LEU A C 1
ATOM 3544 O O . LEU A 1 464 ? -13.630 15.177 6.217 1.00 93.62 464 LEU A O 1
ATOM 3548 N N . PRO A 1 465 ? -12.021 16.748 6.301 1.00 91.81 465 PRO A N 1
ATOM 3549 C CA . PRO A 1 465 ? -12.009 17.007 4.862 1.00 91.81 465 PRO A CA 1
ATOM 3550 C C . PRO A 1 465 ? -11.735 15.754 4.017 1.00 91.81 465 PRO A C 1
ATOM 3552 O O . PRO A 1 465 ? -10.859 14.952 4.354 1.00 91.81 465 PRO A O 1
ATOM 3555 N N . GLU A 1 466 ? -12.400 15.633 2.861 1.00 87.38 466 GLU A N 1
ATOM 3556 C CA . GLU A 1 466 ? -12.184 14.519 1.916 1.00 87.38 466 GLU A CA 1
ATOM 3557 C C . GLU A 1 466 ? -10.722 14.408 1.456 1.00 87.38 466 GLU A C 1
ATOM 3559 O O . GLU A 1 466 ? -10.223 13.306 1.236 1.00 87.38 466 GLU A O 1
ATOM 3564 N N . GLU A 1 467 ? -10.002 15.529 1.371 1.00 85.00 467 GLU A N 1
ATOM 3565 C CA . GLU A 1 467 ? -8.576 15.560 1.025 1.00 85.00 467 GLU A CA 1
ATOM 3566 C C . GLU A 1 467 ? -7.686 14.851 2.054 1.00 85.00 467 GLU A C 1
ATOM 3568 O O . GLU A 1 467 ? -6.615 14.369 1.696 1.00 85.00 467 GLU A O 1
ATOM 3573 N N . ILE A 1 468 ? -8.109 14.779 3.321 1.00 88.44 468 ILE A N 1
ATOM 3574 C CA . ILE A 1 468 ? -7.409 14.053 4.392 1.00 88.44 468 ILE A CA 1
ATOM 3575 C C . ILE A 1 468 ? -7.862 12.594 4.418 1.00 88.44 468 ILE A C 1
ATOM 3577 O O . ILE A 1 468 ? -7.036 11.684 4.509 1.00 88.44 468 ILE A O 1
ATOM 3581 N N . VAL A 1 469 ? -9.171 12.365 4.304 1.00 89.81 469 VAL A N 1
ATOM 3582 C CA . VAL A 1 469 ? -9.771 11.025 4.344 1.00 89.81 469 VAL A CA 1
ATOM 3583 C C . VAL A 1 469 ? -9.299 10.156 3.172 1.00 89.81 469 VAL A C 1
ATOM 3585 O O . VAL A 1 469 ? -9.039 8.964 3.333 1.00 89.81 469 VAL A O 1
ATOM 3588 N N . ASN A 1 470 ? -9.128 10.734 1.985 1.00 87.06 470 ASN A N 1
ATOM 3589 C CA . ASN A 1 470 ? -8.687 9.988 0.805 1.00 87.06 470 ASN A CA 1
ATOM 3590 C C . ASN A 1 470 ? -7.160 9.959 0.638 1.00 87.06 470 ASN A C 1
ATOM 3592 O O . ASN A 1 470 ? -6.672 9.506 -0.398 1.00 87.06 470 ASN A O 1
ATOM 3596 N N . ARG A 1 471 ? -6.378 10.400 1.638 1.00 88.19 471 ARG A N 1
ATOM 3597 C CA . ARG A 1 471 ? -4.916 10.302 1.555 1.00 88.19 471 ARG A CA 1
ATOM 3598 C C . ARG A 1 471 ? -4.480 8.856 1.414 1.00 88.19 471 ARG A C 1
ATOM 3600 O O . ARG A 1 471 ? -4.916 7.954 2.140 1.00 88.19 471 ARG A O 1
ATOM 3607 N N . HIS A 1 472 ? -3.548 8.651 0.494 1.00 89.69 472 HIS A N 1
ATOM 3608 C CA . HIS A 1 472 ? -2.794 7.412 0.443 1.00 89.69 472 HIS A CA 1
ATOM 3609 C C . HIS A 1 472 ? -1.910 7.285 1.681 1.00 89.69 472 HIS A C 1
ATOM 3611 O O . HIS A 1 472 ? -1.385 8.304 2.153 1.00 89.69 472 HIS A O 1
ATOM 3617 N N . PRO A 1 473 ? -1.681 6.051 2.167 1.00 85.56 473 PRO A N 1
ATOM 3618 C CA . PRO A 1 473 ? -0.700 5.795 3.208 1.00 85.56 473 PRO A CA 1
ATOM 3619 C C . PRO A 1 473 ? 0.635 6.484 2.907 1.00 85.56 473 PRO A C 1
ATOM 3621 O O . PRO A 1 473 ? 1.092 6.546 1.757 1.00 85.56 473 PRO A O 1
ATOM 3624 N N . PHE A 1 474 ? 1.246 7.025 3.955 1.00 86.06 474 PHE A N 1
ATOM 3625 C CA . PHE A 1 474 ? 2.536 7.691 3.885 1.00 86.06 474 PHE A CA 1
ATOM 3626 C C . PHE A 1 474 ? 3.453 7.091 4.954 1.00 86.06 474 PHE A C 1
ATOM 3628 O O . PHE A 1 474 ? 3.031 6.970 6.108 1.00 86.06 474 PHE A O 1
ATOM 3635 N N . PRO A 1 475 ? 4.663 6.639 4.587 1.00 84.75 475 PRO A N 1
ATOM 3636 C CA . PRO A 1 475 ? 5.571 6.006 5.534 1.00 84.75 475 PRO A CA 1
ATOM 3637 C C . PRO A 1 475 ? 6.020 7.004 6.610 1.00 84.75 475 PRO A C 1
ATOM 3639 O O . PRO A 1 475 ? 6.189 8.183 6.325 1.00 84.75 475 PRO A O 1
ATOM 3642 N N . GLY A 1 476 ? 6.285 6.531 7.834 1.00 82.62 476 GLY A N 1
ATOM 3643 C CA . GLY A 1 476 ? 6.798 7.377 8.927 1.00 82.62 476 GLY A CA 1
ATOM 3644 C C . GLY A 1 476 ? 8.084 8.151 8.577 1.00 82.62 476 GLY A C 1
ATOM 3645 O O . GLY A 1 476 ? 8.143 9.353 8.825 1.00 82.62 476 GLY A O 1
ATOM 3646 N N . PRO A 1 477 ? 9.087 7.521 7.929 1.00 87.38 477 PRO A N 1
ATOM 3647 C CA . PRO A 1 477 ? 10.247 8.226 7.372 1.00 87.38 477 PRO A CA 1
ATOM 3648 C C . PRO A 1 477 ? 9.939 9.199 6.221 1.00 87.38 477 PRO A C 1
ATOM 3650 O O . PRO A 1 477 ? 10.817 9.954 5.803 1.00 87.38 477 PRO A O 1
ATOM 3653 N N . GLY A 1 478 ? 8.717 9.193 5.695 1.00 92.50 478 GLY A N 1
ATOM 3654 C CA . GLY A 1 478 ? 8.253 10.097 4.654 1.00 92.50 478 GLY A CA 1
ATOM 3655 C C . GLY A 1 478 ? 9.072 10.028 3.366 1.00 92.50 478 GLY A C 1
ATOM 3656 O O . GLY A 1 478 ? 9.439 8.952 2.893 1.00 92.50 478 GLY A O 1
ATOM 3657 N N . LEU A 1 479 ? 9.380 11.194 2.800 1.00 96.88 479 LEU A N 1
ATOM 3658 C CA . LEU A 1 479 ? 10.148 11.340 1.561 1.00 96.88 479 LEU A CA 1
ATOM 3659 C C . LEU A 1 479 ? 11.590 10.811 1.654 1.00 96.88 479 LEU A C 1
ATOM 3661 O O . LEU A 1 479 ? 12.208 10.582 0.617 1.00 96.88 479 LEU A O 1
ATOM 3665 N N . SER A 1 480 ? 12.138 10.575 2.853 1.00 96.50 480 SER A N 1
ATOM 3666 C CA . SER A 1 480 ? 13.523 10.094 3.015 1.00 96.50 480 SER A CA 1
ATOM 3667 C C . SER A 1 480 ? 13.773 8.720 2.378 1.00 96.50 480 SER A C 1
ATOM 3669 O O . SER A 1 480 ? 14.873 8.461 1.887 1.00 96.50 480 SER A O 1
ATOM 3671 N N . ILE A 1 481 ? 12.740 7.874 2.333 1.00 95.50 481 ILE A N 1
ATOM 3672 C CA . ILE A 1 481 ? 12.742 6.555 1.679 1.00 95.50 481 ILE A CA 1
ATOM 3673 C C . ILE A 1 481 ? 12.099 6.593 0.279 1.00 95.50 481 ILE A C 1
ATOM 3675 O O . ILE A 1 481 ? 11.697 5.580 -0.292 1.00 95.50 481 ILE A O 1
ATOM 3679 N N . ARG A 1 482 ? 11.915 7.794 -0.266 1.00 98.06 482 ARG A N 1
ATOM 3680 C CA . ARG A 1 482 ? 11.496 8.017 -1.652 1.00 98.06 482 ARG A CA 1
ATOM 3681 C C . ARG A 1 482 ? 12.567 8.760 -2.443 1.00 98.06 482 ARG A C 1
ATOM 3683 O O . ARG A 1 482 ? 12.348 9.126 -3.590 1.00 98.06 482 ARG A O 1
ATOM 3690 N N . ILE A 1 483 ? 13.733 8.980 -1.844 1.00 98.50 483 ILE A N 1
ATOM 3691 C CA . ILE A 1 483 ? 14.897 9.578 -2.486 1.00 98.50 483 ILE A CA 1
ATOM 3692 C C . ILE A 1 483 ? 16.001 8.535 -2.425 1.00 98.50 483 ILE A C 1
ATOM 3694 O O . ILE A 1 483 ? 16.591 8.323 -1.363 1.00 98.50 483 ILE A O 1
ATOM 3698 N N . ILE A 1 484 ? 16.311 7.924 -3.569 1.00 98.12 484 ILE A N 1
ATOM 3699 C CA . ILE A 1 484 ? 17.461 7.028 -3.668 1.00 98.12 484 ILE A CA 1
ATOM 3700 C C . ILE A 1 484 ? 18.720 7.878 -3.490 1.00 98.12 484 ILE A C 1
ATOM 3702 O O . ILE A 1 484 ? 19.066 8.709 -4.335 1.00 98.12 484 ILE A O 1
ATOM 3706 N N . CYS A 1 485 ? 19.386 7.694 -2.354 1.00 97.50 485 CYS A N 1
ATOM 3707 C CA . CYS A 1 485 ? 20.634 8.373 -2.044 1.00 97.50 485 CYS A CA 1
ATOM 3708 C C . CYS A 1 485 ? 21.796 7.516 -2.530 1.00 97.50 485 CYS A C 1
ATOM 3710 O O . CYS A 1 485 ? 21.821 6.311 -2.300 1.00 97.50 485 CYS A O 1
ATOM 3712 N N . ALA A 1 486 ? 22.755 8.139 -3.203 1.00 95.88 486 ALA A N 1
ATOM 3713 C CA . ALA A 1 486 ? 23.919 7.446 -3.725 1.00 95.88 486 ALA A CA 1
ATOM 3714 C C . ALA A 1 486 ? 25.082 8.425 -3.912 1.00 95.88 486 ALA A C 1
ATOM 3716 O O . ALA A 1 486 ? 24.891 9.557 -4.371 1.00 95.88 486 ALA A O 1
ATOM 3717 N N . SER A 1 487 ? 26.279 7.969 -3.551 1.00 94.19 487 SER A N 1
ATOM 3718 C CA . SER A 1 487 ? 27.555 8.662 -3.753 1.00 94.19 487 SER A CA 1
ATOM 3719 C C . SER A 1 487 ? 28.352 8.084 -4.921 1.00 94.19 487 SER A C 1
ATOM 3721 O O . SER A 1 487 ? 29.128 8.801 -5.541 1.00 94.19 487 SER A O 1
ATOM 3723 N N . GLU A 1 488 ? 28.121 6.810 -5.239 1.00 94.69 488 GLU A N 1
ATOM 3724 C CA . GLU A 1 488 ? 28.797 6.054 -6.290 1.00 94.69 488 GLU A CA 1
ATOM 3725 C C . GLU A 1 488 ? 27.784 5.208 -7.080 1.00 94.69 488 GLU A C 1
ATOM 3727 O O . GLU A 1 488 ? 26.737 4.836 -6.532 1.00 94.69 488 GLU A O 1
ATOM 3732 N N . PRO A 1 489 ? 28.062 4.906 -8.362 1.00 95.44 489 PRO A N 1
ATOM 3733 C CA . PRO A 1 489 ? 27.237 3.996 -9.146 1.00 95.44 489 PRO A CA 1
ATOM 3734 C C . PRO A 1 489 ? 27.287 2.581 -8.558 1.00 95.44 489 PRO A C 1
ATOM 3736 O O . PRO A 1 489 ? 28.351 2.059 -8.231 1.00 95.44 489 PRO A O 1
ATOM 3739 N N . TYR A 1 490 ? 26.129 1.932 -8.448 1.00 95.44 490 TYR A N 1
ATOM 3740 C CA . TYR A 1 490 ? 26.055 0.540 -8.020 1.00 95.44 490 TYR A CA 1
ATOM 3741 C C . TYR A 1 490 ? 26.270 -0.405 -9.203 1.00 95.44 490 TYR A C 1
ATOM 3743 O O . TYR A 1 490 ? 25.353 -0.625 -9.994 1.00 95.44 490 TYR A O 1
ATOM 3751 N N . CYS A 1 491 ? 27.475 -0.965 -9.295 1.00 93.56 491 CYS A N 1
ATOM 3752 C CA . CYS A 1 491 ? 27.873 -1.927 -10.320 1.00 93.56 491 CYS A CA 1
ATOM 3753 C C . CYS A 1 491 ? 28.700 -3.049 -9.674 1.00 93.56 491 CYS A C 1
ATOM 3755 O O . CYS A 1 491 ? 29.896 -2.883 -9.441 1.00 93.56 491 CYS A O 1
ATOM 3757 N N . GLU A 1 492 ? 28.078 -4.188 -9.375 1.00 93.00 492 GLU A N 1
ATOM 3758 C CA . GLU A 1 492 ? 28.778 -5.377 -8.875 1.00 93.00 492 GLU A CA 1
ATOM 3759 C C . GLU A 1 492 ? 29.393 -6.190 -10.026 1.00 93.00 492 GLU A C 1
ATOM 3761 O O . GLU A 1 492 ? 29.257 -5.874 -11.211 1.00 93.00 492 GLU A O 1
ATOM 3766 N N . ARG A 1 493 ? 30.072 -7.288 -9.674 1.00 94.25 493 ARG A N 1
ATOM 3767 C CA . ARG A 1 493 ? 30.728 -8.197 -10.632 1.00 94.25 493 ARG A CA 1
ATOM 3768 C C . ARG A 1 493 ? 29.786 -8.745 -11.712 1.00 94.25 493 ARG A C 1
ATOM 3770 O O . ARG A 1 493 ? 30.236 -9.039 -12.814 1.00 94.25 493 ARG A O 1
ATOM 3777 N N . ASP A 1 494 ? 28.500 -8.875 -11.405 1.00 92.94 494 ASP A N 1
ATOM 3778 C CA . ASP A 1 494 ? 27.458 -9.391 -12.297 1.00 92.94 494 ASP A CA 1
ATOM 3779 C C . ASP A 1 494 ? 26.843 -8.320 -13.224 1.00 92.94 494 ASP A C 1
ATOM 3781 O O . ASP A 1 494 ? 26.067 -8.655 -14.126 1.00 92.94 494 ASP A O 1
ATOM 3785 N N . PHE A 1 495 ? 27.191 -7.038 -13.059 1.00 94.50 495 PHE A N 1
ATOM 3786 C CA . PHE A 1 495 ? 26.607 -5.929 -13.820 1.00 94.50 495 PHE A CA 1
ATOM 3787 C C . PHE A 1 495 ? 26.784 -6.065 -15.348 1.00 94.50 495 PHE A C 1
ATOM 3789 O O . PHE A 1 495 ? 25.800 -5.874 -16.075 1.00 94.50 495 PHE A O 1
ATOM 3796 N N . PRO A 1 496 ? 27.969 -6.433 -15.891 1.00 94.81 496 PRO A N 1
ATOM 3797 C CA . PRO A 1 496 ? 28.151 -6.575 -17.340 1.00 94.81 496 PRO A CA 1
ATOM 3798 C C . PRO A 1 496 ? 27.359 -7.745 -17.941 1.00 94.81 496 PRO A C 1
ATOM 3800 O O . PRO A 1 496 ? 26.782 -7.610 -19.026 1.00 94.81 496 PRO A O 1
ATOM 3803 N N . GLU A 1 497 ? 27.296 -8.879 -17.234 1.00 94.12 497 GLU A N 1
ATOM 3804 C CA . GLU A 1 497 ? 26.510 -10.047 -17.657 1.00 94.12 497 GLU A CA 1
ATOM 3805 C C . GLU A 1 497 ? 25.019 -9.697 -17.674 1.00 94.12 497 GLU A C 1
ATOM 3807 O O . GLU A 1 497 ? 24.343 -9.894 -18.683 1.00 94.12 497 GLU A O 1
ATOM 3812 N N . THR A 1 498 ? 24.529 -9.085 -16.595 1.00 95.25 498 THR A N 1
ATOM 3813 C CA . THR A 1 498 ? 23.129 -8.663 -16.446 1.00 95.25 498 THR A CA 1
ATOM 3814 C C . THR A 1 498 ? 22.737 -7.648 -17.514 1.00 95.25 498 THR A C 1
ATOM 3816 O O . THR A 1 498 ? 21.689 -7.776 -18.143 1.00 95.25 498 THR A O 1
ATOM 3819 N N . THR A 1 499 ? 23.616 -6.681 -17.793 1.00 95.31 499 THR A N 1
ATOM 3820 C CA . THR A 1 499 ? 23.432 -5.704 -18.874 1.00 95.31 499 THR A CA 1
ATOM 3821 C C . THR A 1 499 ? 23.328 -6.379 -20.239 1.00 95.31 499 THR A C 1
ATOM 3823 O O . THR A 1 499 ? 22.499 -5.989 -21.061 1.00 95.31 499 THR A O 1
ATOM 3826 N N . SER A 1 500 ? 24.148 -7.399 -20.491 1.00 94.25 500 SER A N 1
ATOM 3827 C CA . SER A 1 500 ? 24.105 -8.159 -21.744 1.00 94.25 500 SER A CA 1
ATOM 3828 C C . SER A 1 500 ? 22.818 -8.980 -21.855 1.00 94.25 500 SER A C 1
ATOM 3830 O O . SER A 1 500 ? 22.181 -8.976 -22.908 1.00 94.25 500 SER A O 1
ATOM 3832 N N . LEU A 1 501 ? 22.386 -9.613 -20.760 1.00 94.38 501 LEU A N 1
ATOM 3833 C CA . LEU A 1 501 ? 21.144 -10.382 -20.693 1.00 94.38 501 LEU A CA 1
ATOM 3834 C C . LEU A 1 501 ? 19.916 -9.515 -20.973 1.00 94.38 501 LEU A C 1
ATOM 3836 O O . LEU A 1 501 ? 19.156 -9.842 -21.880 1.00 94.38 501 LEU A O 1
ATOM 3840 N N . VAL A 1 502 ? 19.736 -8.381 -20.284 1.00 95.88 502 VAL A N 1
ATOM 3841 C CA . VAL A 1 502 ? 18.548 -7.532 -20.508 1.00 95.88 502 VAL A CA 1
ATOM 3842 C C . VAL A 1 502 ? 18.497 -6.960 -21.924 1.00 95.88 502 VAL A C 1
ATOM 3844 O O . VAL A 1 502 ? 17.420 -6.888 -22.514 1.00 95.88 502 VAL A O 1
ATOM 3847 N N . LYS A 1 503 ? 19.655 -6.628 -22.514 1.00 94.75 503 LYS A N 1
ATOM 3848 C CA . LYS A 1 503 ? 19.742 -6.199 -23.918 1.00 94.75 503 LYS A CA 1
ATOM 3849 C C . LYS A 1 503 ? 19.315 -7.307 -24.874 1.00 94.75 503 LYS A C 1
ATOM 3851 O O . LYS A 1 503 ? 18.601 -7.031 -25.834 1.00 94.75 503 LYS A O 1
ATOM 3856 N N . MET A 1 504 ? 19.717 -8.551 -24.613 1.00 93.88 504 MET A N 1
ATOM 3857 C CA . MET A 1 504 ? 19.263 -9.681 -25.421 1.00 93.88 504 MET A CA 1
ATOM 3858 C C . MET A 1 504 ? 17.779 -9.979 -25.234 1.00 93.88 504 MET A C 1
ATOM 3860 O O . MET A 1 504 ? 17.126 -10.296 -26.220 1.00 93.88 504 MET A O 1
ATOM 3864 N N . ILE A 1 505 ? 17.230 -9.837 -24.023 1.00 95.12 505 ILE A N 1
ATOM 3865 C CA . ILE A 1 505 ? 15.789 -9.999 -23.783 1.00 95.12 505 ILE A CA 1
ATOM 3866 C C . ILE A 1 505 ? 15.004 -8.947 -24.584 1.00 95.12 505 ILE A C 1
ATOM 3868 O O . ILE A 1 505 ? 14.059 -9.301 -25.276 1.00 95.12 505 ILE A O 1
ATOM 3872 N N . ALA A 1 506 ? 15.417 -7.674 -24.571 1.00 94.88 506 ALA A N 1
ATOM 3873 C CA . ALA A 1 506 ? 14.758 -6.615 -25.350 1.00 94.88 506 ALA A CA 1
ATOM 3874 C C . ALA A 1 506 ? 14.969 -6.722 -26.874 1.00 94.88 506 ALA A C 1
ATOM 3876 O O . ALA A 1 506 ? 14.197 -6.153 -27.639 1.00 94.88 506 ALA A O 1
ATOM 3877 N N . GLY A 1 507 ? 16.005 -7.439 -27.317 1.00 93.69 507 GLY A N 1
ATOM 3878 C CA . GLY A 1 507 ? 16.328 -7.675 -28.727 1.00 93.69 507 GLY A CA 1
ATOM 3879 C C . GLY A 1 507 ? 16.122 -9.122 -29.181 1.00 93.69 507 GLY A C 1
ATOM 3880 O O . GLY A 1 507 ? 16.767 -9.534 -30.150 1.00 93.69 507 GLY A O 1
ATOM 3881 N N . TYR A 1 508 ? 15.289 -9.898 -28.482 1.00 94.25 508 TYR A N 1
ATOM 3882 C CA . TYR A 1 508 ? 15.260 -11.362 -28.561 1.00 94.25 508 TYR A CA 1
ATOM 3883 C C . TYR A 1 508 ? 15.056 -11.907 -29.983 1.00 94.25 508 TYR A C 1
ATOM 3885 O O . TYR A 1 508 ? 15.809 -12.781 -30.411 1.00 94.25 508 TYR A O 1
ATOM 3893 N N . GLU A 1 509 ? 14.122 -11.363 -30.767 1.00 93.00 509 GLU A N 1
ATOM 3894 C CA . GLU A 1 509 ? 13.893 -11.802 -32.155 1.00 93.00 509 GLU A CA 1
ATOM 3895 C C . GLU A 1 509 ? 15.126 -11.599 -33.054 1.00 93.00 509 GLU A C 1
ATOM 3897 O O . GLU A 1 509 ? 15.483 -12.463 -33.856 1.00 93.00 509 GLU A O 1
ATOM 3902 N N . SER A 1 510 ? 15.828 -10.475 -32.906 1.00 89.62 510 SER A N 1
ATOM 3903 C CA . SER A 1 510 ? 17.035 -10.201 -33.696 1.00 89.62 510 SER A CA 1
ATOM 3904 C C . SER A 1 510 ? 18.237 -11.044 -33.249 1.00 89.62 510 SER A C 1
ATOM 3906 O O . SER A 1 510 ? 19.027 -11.493 -34.081 1.00 89.62 510 SER A O 1
ATOM 3908 N N . MET A 1 511 ? 18.365 -11.279 -31.939 1.00 86.00 511 MET A N 1
ATOM 3909 C CA . MET A 1 511 ? 19.522 -11.934 -31.323 1.00 86.00 511 MET A CA 1
ATOM 3910 C C . MET A 1 511 ? 19.415 -13.459 -31.342 1.00 86.00 511 MET A C 1
ATOM 3912 O O . MET A 1 511 ? 20.433 -14.131 -31.463 1.00 86.00 511 MET A O 1
ATOM 3916 N N . SER A 1 512 ? 18.202 -14.015 -31.298 1.00 83.75 512 SER A N 1
ATOM 3917 C CA . SER A 1 512 ? 17.963 -15.466 -31.361 1.00 83.75 512 SER A CA 1
ATOM 3918 C C . SER A 1 512 ? 18.376 -16.100 -32.693 1.00 83.75 512 SER A C 1
ATOM 3920 O O . SER A 1 512 ? 18.614 -17.303 -32.763 1.00 83.75 512 SER A O 1
ATOM 3922 N N . LYS A 1 513 ? 18.534 -15.288 -33.746 1.00 84.25 513 LYS A N 1
ATOM 3923 C CA . LYS A 1 513 ? 19.063 -15.706 -35.057 1.00 84.25 513 LYS A CA 1
ATOM 3924 C C . LYS A 1 513 ? 20.566 -15.996 -35.030 1.00 84.25 513 LYS A C 1
ATOM 3926 O O . LYS A 1 513 ? 21.095 -16.553 -35.989 1.00 84.25 513 LYS A O 1
ATOM 3931 N N . LYS A 1 514 ? 21.264 -15.607 -33.959 1.00 81.25 514 LYS A N 1
ATOM 3932 C CA . LYS A 1 514 ? 22.699 -15.825 -33.758 1.00 81.25 514 LYS A CA 1
ATOM 3933 C C . LYS A 1 514 ? 22.914 -16.760 -32.570 1.00 81.25 514 LYS A C 1
ATOM 3935 O O . LYS A 1 514 ? 22.231 -16.666 -31.554 1.00 81.25 514 LYS A O 1
ATOM 3940 N N . MET A 1 515 ? 23.891 -17.657 -32.682 1.00 71.31 515 MET A N 1
ATOM 3941 C CA . MET A 1 515 ? 24.221 -18.577 -31.595 1.00 71.31 515 MET A CA 1
ATOM 3942 C C . MET A 1 515 ? 24.942 -17.823 -30.469 1.00 71.31 515 MET A C 1
ATOM 3944 O O . MET A 1 515 ? 26.052 -17.330 -30.659 1.00 71.31 515 MET A O 1
ATOM 3948 N N . HIS A 1 516 ? 24.312 -17.740 -29.295 1.00 76.88 516 HIS A N 1
ATOM 3949 C CA . HIS A 1 516 ? 24.852 -17.073 -28.108 1.00 76.88 516 HIS A CA 1
ATOM 3950 C C . HIS A 1 516 ? 24.637 -17.941 -26.863 1.00 76.88 516 HIS A C 1
ATOM 3952 O O . HIS A 1 516 ? 23.524 -18.385 -26.609 1.00 76.88 516 HIS A O 1
ATOM 3958 N N . ALA A 1 517 ? 25.675 -18.137 -26.042 1.00 79.00 517 ALA A N 1
ATOM 3959 C CA . ALA A 1 517 ? 25.578 -18.952 -24.822 1.00 79.00 517 ALA A CA 1
ATOM 3960 C C . ALA A 1 517 ? 24.519 -18.425 -23.831 1.00 79.00 517 ALA A C 1
ATOM 3962 O O . ALA A 1 517 ? 23.787 -19.196 -23.219 1.00 79.00 517 ALA A O 1
ATOM 3963 N N . LEU A 1 518 ? 24.381 -17.100 -23.730 1.00 82.88 518 LEU A N 1
ATOM 3964 C CA . LEU A 1 518 ? 23.387 -16.449 -22.875 1.00 82.88 518 LEU A CA 1
ATOM 3965 C C . LEU A 1 518 ? 21.934 -16.651 -23.367 1.00 82.88 518 LEU A C 1
ATOM 3967 O O . LEU A 1 518 ? 21.004 -16.472 -22.586 1.00 82.88 518 LEU A O 1
ATOM 3971 N N . LEU A 1 519 ? 21.718 -17.024 -24.638 1.00 86.44 519 LEU A N 1
ATOM 3972 C CA . LEU A 1 519 ? 20.379 -17.307 -25.171 1.00 86.44 519 LEU A CA 1
ATOM 3973 C C . LEU A 1 519 ? 19.798 -18.575 -24.535 1.00 86.44 519 LEU A C 1
ATOM 3975 O O . LEU A 1 519 ? 18.601 -18.624 -24.266 1.00 86.44 519 LEU A O 1
ATOM 3979 N N . ASN A 1 520 ? 20.649 -19.562 -24.236 1.00 85.19 520 ASN A N 1
ATOM 3980 C CA . ASN A 1 520 ? 20.236 -20.783 -23.545 1.00 85.19 520 ASN A CA 1
ATOM 3981 C C . ASN A 1 520 ? 19.689 -20.455 -22.151 1.00 85.19 520 ASN A C 1
ATOM 3983 O O . ASN A 1 520 ? 18.594 -20.888 -21.822 1.00 85.19 520 ASN A O 1
ATOM 3987 N N . LYS A 1 521 ? 20.373 -19.577 -21.401 1.00 85.62 521 LYS A N 1
ATOM 3988 C CA . LYS A 1 521 ? 19.924 -19.105 -20.078 1.00 85.62 521 LYS A CA 1
ATOM 3989 C C . LYS A 1 521 ? 18.543 -18.441 -20.128 1.00 85.62 521 LYS A C 1
ATOM 3991 O O . LYS A 1 521 ? 17.737 -18.636 -19.227 1.00 85.62 521 LYS A O 1
ATOM 3996 N N . ILE A 1 522 ? 18.261 -17.668 -21.181 1.00 88.06 522 ILE A N 1
ATOM 3997 C CA . ILE A 1 522 ? 16.928 -17.086 -21.399 1.00 88.06 522 ILE A CA 1
ATOM 3998 C C . ILE A 1 522 ? 15.916 -18.203 -21.668 1.00 88.06 522 ILE A C 1
ATOM 4000 O O . ILE A 1 522 ? 14.914 -18.289 -20.970 1.00 88.06 522 ILE A O 1
ATOM 4004 N N . ASN A 1 523 ? 16.186 -19.069 -22.647 1.00 88.31 523 ASN A N 1
ATOM 4005 C CA . ASN A 1 523 ? 15.251 -20.102 -23.100 1.00 88.31 523 ASN A CA 1
ATOM 4006 C C . ASN A 1 523 ? 14.939 -21.163 -22.035 1.00 88.31 523 ASN A C 1
ATOM 4008 O O . ASN A 1 523 ? 13.839 -21.703 -22.038 1.00 88.31 523 ASN A O 1
ATOM 4012 N N . GLU A 1 524 ? 15.876 -21.456 -21.134 1.00 87.81 524 GLU A N 1
ATOM 4013 C CA . GLU A 1 524 ? 15.676 -22.373 -20.004 1.00 87.81 524 GLU A CA 1
ATOM 4014 C C . GLU A 1 524 ? 14.746 -21.786 -18.928 1.00 87.81 524 GLU A C 1
ATOM 4016 O O . GLU A 1 524 ? 14.064 -22.533 -18.231 1.00 87.81 524 GLU A O 1
ATOM 4021 N N . ALA A 1 525 ? 14.680 -20.456 -18.807 1.00 83.75 525 ALA A N 1
ATOM 4022 C CA . ALA A 1 525 ? 13.898 -19.764 -17.780 1.00 83.75 525 ALA A CA 1
ATOM 4023 C C . ALA A 1 525 ? 12.447 -19.438 -18.198 1.00 83.75 525 ALA A C 1
ATOM 4025 O O . ALA A 1 525 ? 11.630 -19.051 -17.352 1.00 83.75 525 ALA A O 1
ATOM 4026 N N . ILE A 1 526 ? 12.110 -19.566 -19.489 1.00 84.56 526 ILE A N 1
ATOM 4027 C CA . ILE A 1 526 ? 10.792 -19.203 -20.037 1.00 84.56 526 ILE A CA 1
ATOM 4028 C C . ILE A 1 526 ? 10.228 -20.288 -20.961 1.00 84.56 526 ILE A C 1
ATOM 4030 O O . ILE A 1 526 ? 10.942 -20.928 -21.732 1.00 84.56 526 ILE A O 1
ATOM 4034 N N . SER A 1 527 ? 8.910 -20.470 -20.916 1.00 87.75 527 SER A N 1
ATOM 4035 C CA . SER A 1 527 ? 8.194 -21.479 -21.703 1.00 87.75 527 SER A CA 1
ATOM 4036 C C . SER A 1 527 ? 8.205 -21.177 -23.212 1.00 87.75 527 SER A C 1
ATOM 4038 O O . SER A 1 527 ? 8.336 -20.018 -23.610 1.00 87.75 527 SER A O 1
ATOM 4040 N N . PRO A 1 528 ? 7.978 -22.173 -24.092 1.00 89.12 528 PRO A N 1
ATOM 4041 C CA . PRO A 1 528 ? 7.899 -21.944 -25.539 1.00 89.12 528 PRO A CA 1
ATOM 4042 C C . PRO A 1 528 ? 6.847 -20.902 -25.956 1.00 89.12 528 PRO A C 1
ATOM 4044 O O . PRO A 1 528 ? 7.064 -20.149 -26.905 1.00 89.12 528 PRO A O 1
ATOM 4047 N N . ALA A 1 529 ? 5.725 -20.818 -25.232 1.00 88.75 529 ALA A N 1
ATOM 4048 C CA . ALA A 1 529 ? 4.695 -19.807 -25.466 1.00 88.75 529 ALA A CA 1
ATOM 4049 C C . ALA A 1 529 ? 5.192 -18.394 -25.112 1.00 88.75 529 ALA A C 1
ATOM 4051 O O . ALA A 1 529 ? 5.006 -17.455 -25.886 1.00 88.75 529 ALA A O 1
ATOM 4052 N N . GLU A 1 530 ? 5.890 -18.246 -23.983 1.00 90.06 530 GLU A N 1
ATOM 4053 C CA . GLU A 1 530 ? 6.522 -16.981 -23.588 1.00 90.06 530 GLU A CA 1
ATOM 4054 C C . GLU A 1 530 ? 7.644 -16.585 -24.557 1.00 90.06 530 GLU A C 1
ATOM 4056 O O . GLU A 1 530 ? 7.775 -15.409 -24.881 1.00 90.06 530 GLU A O 1
ATOM 4061 N N . GLN A 1 531 ? 8.407 -17.546 -25.089 1.00 93.25 531 GLN A N 1
ATOM 4062 C CA . GLN A 1 531 ? 9.401 -17.286 -26.137 1.00 93.25 531 GLN A CA 1
ATOM 4063 C C . GLN A 1 531 ? 8.745 -16.753 -27.413 1.00 93.25 531 GLN A C 1
ATOM 4065 O O . GLN A 1 531 ? 9.265 -15.820 -28.021 1.00 93.25 531 GLN A O 1
ATOM 4070 N N . ALA A 1 532 ? 7.612 -17.323 -27.835 1.00 93.88 532 ALA A N 1
ATOM 4071 C CA . ALA A 1 532 ? 6.872 -16.838 -28.999 1.00 93.88 532 ALA A CA 1
ATOM 4072 C C . ALA A 1 532 ? 6.362 -15.404 -28.783 1.00 93.88 532 ALA A C 1
ATOM 4074 O O . ALA A 1 532 ? 6.566 -14.547 -29.643 1.00 93.88 532 ALA A O 1
ATOM 4075 N N . ARG A 1 533 ? 5.792 -15.118 -27.604 1.00 93.81 533 ARG A N 1
ATOM 4076 C CA . ARG A 1 533 ? 5.357 -13.764 -27.235 1.00 93.81 533 ARG A CA 1
ATOM 4077 C C . ARG A 1 533 ? 6.528 -12.782 -27.181 1.00 93.81 533 ARG A C 1
ATOM 4079 O O . ARG A 1 533 ? 6.420 -11.673 -27.691 1.00 93.81 533 ARG A O 1
ATOM 4086 N N . LEU A 1 534 ? 7.673 -13.187 -26.633 1.00 94.25 534 LEU A N 1
ATOM 4087 C CA . LEU A 1 534 ? 8.871 -12.349 -26.579 1.00 94.25 534 LEU A CA 1
ATOM 4088 C C . LEU A 1 534 ? 9.414 -12.024 -27.983 1.00 94.25 534 LEU A C 1
ATOM 4090 O O . LEU A 1 534 ? 9.862 -10.901 -28.218 1.00 94.25 534 LEU A O 1
ATOM 4094 N N . ARG A 1 535 ? 9.339 -12.963 -28.940 1.00 95.12 535 ARG A N 1
ATOM 4095 C CA . ARG A 1 535 ? 9.674 -12.684 -30.352 1.00 95.12 535 ARG A CA 1
ATOM 4096 C C . ARG A 1 535 ? 8.747 -11.642 -30.952 1.00 95.12 535 ARG A C 1
ATOM 4098 O O . ARG A 1 535 ? 9.231 -10.708 -31.573 1.00 95.12 535 ARG A O 1
ATOM 4105 N N . GLU A 1 536 ? 7.442 -11.778 -30.733 1.00 95.50 536 GLU A N 1
ATOM 4106 C CA . GLU A 1 536 ? 6.444 -10.825 -31.224 1.00 95.50 536 GLU A CA 1
ATOM 4107 C C . GLU A 1 536 ? 6.715 -9.408 -30.699 1.00 95.50 536 GLU A C 1
ATOM 4109 O O . GLU A 1 536 ? 6.823 -8.469 -31.485 1.00 95.50 536 GLU A O 1
ATOM 4114 N N . ILE A 1 537 ? 6.919 -9.274 -29.385 1.00 94.94 537 ILE A N 1
ATOM 4115 C CA . ILE A 1 537 ? 7.179 -7.989 -28.716 1.00 94.94 537 ILE A CA 1
ATOM 4116 C C . ILE A 1 537 ? 8.452 -7.317 -29.242 1.00 94.94 537 ILE A C 1
ATOM 4118 O O . ILE A 1 537 ? 8.524 -6.094 -29.332 1.00 94.94 537 ILE A O 1
ATOM 4122 N N . THR A 1 538 ? 9.475 -8.107 -29.571 1.00 95.38 538 THR A N 1
ATOM 4123 C CA . THR A 1 538 ? 10.805 -7.599 -29.948 1.00 95.38 538 THR A CA 1
ATOM 4124 C C . THR A 1 538 ? 11.049 -7.575 -31.458 1.00 95.38 538 THR A C 1
ATOM 4126 O O . THR A 1 538 ? 12.144 -7.210 -31.894 1.00 95.38 538 THR A O 1
ATOM 4129 N N . ALA A 1 539 ? 10.048 -7.934 -32.269 1.00 93.12 539 ALA A N 1
ATOM 4130 C CA . ALA A 1 539 ? 10.203 -8.154 -33.705 1.00 93.12 539 ALA A CA 1
ATOM 4131 C C . ALA A 1 539 ? 10.642 -6.910 -34.484 1.00 93.12 539 ALA A C 1
ATOM 4133 O O . ALA A 1 539 ? 11.389 -7.013 -35.458 1.00 93.12 539 ALA A O 1
ATOM 4134 N N . ASP A 1 540 ? 10.191 -5.734 -34.057 1.00 90.38 540 ASP A N 1
ATOM 4135 C CA . ASP A 1 540 ? 10.475 -4.466 -34.727 1.00 90.38 540 ASP A CA 1
ATOM 4136 C C . ASP A 1 540 ? 11.765 -3.779 -34.244 1.00 90.38 540 ASP A C 1
ATOM 4138 O O . ASP A 1 540 ? 12.163 -2.760 -34.809 1.00 90.38 540 ASP A O 1
ATOM 4142 N N . GLY A 1 541 ? 12.416 -4.316 -33.206 1.00 89.31 541 GLY A N 1
ATOM 4143 C CA . GLY A 1 541 ? 13.633 -3.756 -32.619 1.00 89.31 541 GLY A CA 1
ATOM 4144 C C . GLY A 1 541 ? 13.469 -2.378 -31.963 1.00 89.31 541 GLY A C 1
ATOM 4145 O O . GLY A 1 541 ? 14.477 -1.718 -31.697 1.00 89.31 541 GLY A O 1
ATOM 4146 N N . ALA A 1 542 ? 12.238 -1.926 -31.698 1.00 91.94 542 ALA A N 1
ATOM 4147 C CA . ALA A 1 542 ? 11.969 -0.597 -31.150 1.00 91.94 542 ALA A CA 1
ATOM 4148 C C . ALA A 1 542 ? 12.274 -0.486 -29.648 1.00 91.94 542 ALA A C 1
ATOM 4150 O O . ALA A 1 542 ? 12.402 0.624 -29.130 1.00 91.94 542 ALA A O 1
ATOM 4151 N N . LEU A 1 543 ? 12.357 -1.610 -28.930 1.00 94.75 543 LEU A N 1
ATOM 4152 C CA . LEU A 1 543 ? 12.587 -1.644 -27.487 1.00 94.75 543 LEU A CA 1
ATOM 4153 C C . LEU A 1 543 ? 14.089 -1.584 -27.152 1.00 94.75 543 LEU A C 1
ATOM 4155 O O . LEU A 1 543 ? 14.940 -2.165 -27.828 1.00 94.75 543 LEU A O 1
ATOM 4159 N N . ALA A 1 544 ? 14.430 -0.884 -26.075 1.00 95.81 544 ALA A N 1
ATOM 4160 C CA . ALA A 1 544 ? 15.737 -0.952 -25.427 1.00 95.81 544 ALA A CA 1
ATOM 4161 C C . ALA A 1 544 ? 15.571 -1.236 -23.936 1.00 95.81 544 ALA A C 1
ATOM 4163 O O . ALA A 1 544 ? 14.617 -0.764 -23.319 1.00 95.81 544 ALA A O 1
ATOM 4164 N N . ALA A 1 545 ? 16.530 -1.966 -23.365 1.00 96.88 545 ALA A N 1
ATOM 4165 C CA . ALA A 1 545 ? 16.611 -2.251 -21.939 1.00 96.88 545 ALA A CA 1
ATOM 4166 C C . ALA A 1 545 ? 18.007 -1.923 -21.401 1.00 96.88 545 ALA A C 1
ATOM 4168 O O . ALA A 1 545 ? 19.021 -2.296 -21.998 1.00 96.88 545 ALA A O 1
ATOM 4169 N N . HIS A 1 546 ? 18.052 -1.249 -20.253 1.00 97.12 546 HIS A N 1
ATOM 4170 C CA . HIS A 1 546 ? 19.282 -0.834 -19.584 1.00 97.12 546 HIS A CA 1
ATOM 4171 C C . HIS A 1 546 ? 19.214 -1.160 -18.097 1.00 97.12 546 HIS A C 1
ATOM 4173 O O . HIS A 1 546 ? 18.205 -0.895 -17.449 1.00 97.12 546 HIS A O 1
ATOM 4179 N N . VAL A 1 547 ? 20.296 -1.701 -17.540 1.00 97.62 547 VAL A N 1
ATOM 4180 C CA . VAL A 1 547 ? 20.453 -1.796 -16.085 1.00 97.62 547 VAL A CA 1
ATOM 4181 C C . VAL A 1 547 ? 20.873 -0.421 -15.574 1.00 97.62 547 VAL A C 1
ATOM 4183 O O . VAL A 1 547 ? 21.809 0.177 -16.105 1.00 97.62 547 VAL A O 1
ATOM 4186 N N . LEU A 1 548 ? 20.157 0.105 -14.584 1.00 97.56 548 LEU A N 1
ATOM 4187 C CA . LEU A 1 548 ? 20.499 1.365 -13.935 1.00 97.56 548 LEU A CA 1
ATOM 4188 C C . LEU A 1 548 ? 21.491 1.103 -12.792 1.00 97.56 548 LEU A C 1
ATOM 4190 O O . LEU A 1 548 ? 21.275 0.163 -12.023 1.00 97.56 548 LEU A O 1
ATOM 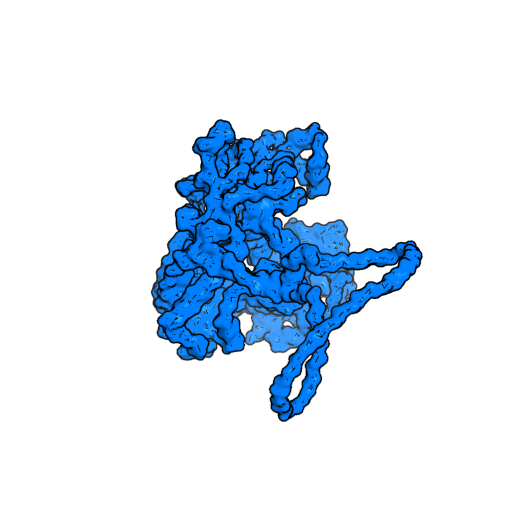4194 N N . PRO A 1 549 ? 22.530 1.943 -12.620 1.00 96.44 549 PRO A N 1
ATOM 4195 C CA . PRO A 1 549 ? 23.556 1.766 -11.592 1.00 96.44 549 PRO A CA 1
ATOM 4196 C C . PRO A 1 549 ? 23.077 2.241 -10.206 1.00 96.44 549 PRO A C 1
ATOM 4198 O O . PRO A 1 549 ? 23.715 3.062 -9.548 1.00 96.44 549 PRO A O 1
ATOM 4201 N N . ILE A 1 550 ? 21.910 1.762 -9.773 1.00 96.75 550 ILE A N 1
ATOM 4202 C CA . ILE A 1 550 ? 21.275 2.066 -8.485 1.00 96.75 550 ILE A CA 1
ATOM 4203 C C . ILE A 1 550 ? 20.688 0.796 -7.874 1.00 96.75 550 ILE A C 1
ATOM 4205 O O . ILE A 1 550 ? 20.423 -0.184 -8.570 1.00 96.75 550 ILE A O 1
ATOM 4209 N N . ARG A 1 551 ? 20.452 0.840 -6.562 1.00 94.19 551 ARG A N 1
ATOM 4210 C CA . ARG A 1 551 ? 19.768 -0.222 -5.820 1.00 94.19 551 ARG A CA 1
ATOM 4211 C C . ARG A 1 551 ? 18.320 0.169 -5.578 1.00 94.19 551 ARG A C 1
ATOM 4213 O O . ARG A 1 551 ? 18.022 1.339 -5.355 1.00 94.19 551 ARG A O 1
ATOM 4220 N N . SER A 1 552 ? 17.441 -0.822 -5.566 1.00 95.56 552 SER A N 1
ATOM 4221 C CA . SER A 1 552 ? 16.102 -0.683 -5.008 1.00 95.56 552 SER A CA 1
ATOM 4222 C C . SER A 1 552 ? 15.730 -1.915 -4.197 1.00 95.56 552 SER A C 1
ATOM 4224 O O . SER A 1 552 ? 16.147 -3.034 -4.516 1.00 95.56 552 SER A O 1
ATOM 4226 N N . VAL A 1 553 ? 14.942 -1.705 -3.144 1.00 92.31 553 VAL A N 1
ATOM 4227 C CA . VAL A 1 553 ? 14.437 -2.796 -2.313 1.00 92.31 553 VAL A CA 1
ATOM 4228 C C . VAL A 1 553 ? 13.442 -3.683 -3.078 1.00 92.31 553 VAL A C 1
ATOM 4230 O O . VAL A 1 553 ? 12.595 -3.207 -3.844 1.00 92.31 553 VAL A O 1
ATOM 4233 N N . GLY A 1 554 ? 13.541 -4.984 -2.832 1.00 81.62 554 GLY A N 1
ATOM 4234 C CA . GLY A 1 554 ? 12.640 -6.039 -3.276 1.00 81.62 554 GLY A CA 1
ATOM 4235 C C . GLY A 1 554 ? 12.388 -7.053 -2.158 1.00 81.62 554 GLY A C 1
ATOM 4236 O O . GLY A 1 554 ? 12.970 -6.964 -1.074 1.00 81.62 554 GLY A O 1
ATOM 4237 N N . VAL A 1 555 ? 11.490 -7.999 -2.414 1.00 65.38 555 VAL A N 1
ATOM 4238 C CA . VAL A 1 555 ? 11.219 -9.159 -1.557 1.00 65.38 555 VAL A CA 1
ATOM 4239 C C . VAL A 1 555 ? 11.242 -10.398 -2.440 1.00 65.38 555 VAL A C 1
ATOM 4241 O O . VAL A 1 555 ? 10.459 -10.507 -3.385 1.00 65.38 555 VAL A O 1
ATOM 4244 N N . GLN A 1 556 ? 12.154 -11.315 -2.133 1.00 60.47 556 GLN A N 1
ATOM 4245 C CA . GLN A 1 556 ? 12.297 -12.594 -2.821 1.00 60.47 556 GLN A CA 1
ATOM 4246 C C . GLN A 1 556 ? 12.270 -13.706 -1.771 1.00 60.47 556 GLN A C 1
ATOM 4248 O O . GLN A 1 556 ? 13.123 -13.746 -0.885 1.00 60.47 556 GLN A O 1
ATOM 4253 N N . GLY A 1 557 ? 11.262 -14.578 -1.850 1.00 58.84 557 GLY A N 1
ATOM 4254 C CA . GLY A 1 557 ? 10.935 -15.484 -0.746 1.00 58.84 557 GLY A CA 1
ATOM 4255 C C . GLY A 1 557 ? 10.562 -14.691 0.509 1.00 58.84 557 GLY A C 1
ATOM 4256 O O . GLY A 1 557 ? 9.811 -13.719 0.422 1.00 58.84 557 GLY A O 1
ATOM 4257 N N . ASP A 1 558 ? 11.149 -15.065 1.644 1.00 48.62 558 ASP A N 1
ATOM 4258 C CA . ASP A 1 558 ? 10.866 -14.456 2.952 1.00 48.62 558 ASP A CA 1
ATOM 4259 C C . ASP A 1 558 ? 11.823 -13.302 3.312 1.00 48.62 558 ASP A C 1
ATOM 4261 O O . ASP A 1 558 ? 11.694 -12.675 4.365 1.00 48.62 558 ASP A O 1
ATOM 4265 N N . CYS A 1 559 ? 12.774 -12.972 2.428 1.00 48.28 559 CYS A N 1
ATOM 4266 C CA . CYS A 1 559 ? 13.835 -12.003 2.698 1.00 48.28 559 CYS A CA 1
ATOM 4267 C C . CYS A 1 559 ? 13.706 -10.725 1.858 1.00 48.28 559 CYS A C 1
ATOM 4269 O O . CYS A 1 559 ? 13.334 -10.745 0.680 1.00 48.28 559 CYS A O 1
ATOM 4271 N N . ARG A 1 560 ? 14.102 -9.591 2.451 1.00 68.81 560 ARG A N 1
ATOM 4272 C CA . ARG A 1 560 ? 14.358 -8.355 1.698 1.00 68.81 560 ARG A CA 1
ATOM 4273 C C . ARG A 1 560 ? 15.650 -8.484 0.896 1.00 68.81 560 ARG A C 1
ATOM 4275 O O . ARG A 1 560 ? 16.653 -8.969 1.411 1.00 68.81 560 ARG A O 1
ATOM 4282 N N . SER A 1 561 ? 15.643 -7.965 -0.325 1.00 78.94 561 SER A N 1
ATOM 4283 C CA . SER A 1 561 ? 16.830 -7.834 -1.173 1.00 78.94 561 SER A CA 1
ATOM 4284 C C . SER A 1 561 ? 17.016 -6.379 -1.607 1.00 78.94 561 SER A C 1
ATOM 4286 O O . SER A 1 561 ? 16.044 -5.645 -1.763 1.00 78.94 561 SER A O 1
ATOM 4288 N N . TYR A 1 562 ? 18.258 -5.956 -1.844 1.00 89.00 562 TYR A N 1
ATOM 4289 C CA . TYR A 1 562 ? 18.575 -4.676 -2.485 1.00 89.00 562 TYR A CA 1
ATOM 4290 C C . TYR A 1 562 ? 19.372 -4.967 -3.751 1.00 89.00 562 TYR A C 1
ATOM 4292 O O . TYR A 1 562 ? 20.498 -5.450 -3.670 1.00 89.00 562 TYR A O 1
ATOM 4300 N N . SER A 1 563 ? 18.772 -4.721 -4.913 1.00 92.62 563 SER A N 1
ATOM 4301 C CA . SER A 1 563 ? 19.341 -5.134 -6.198 1.00 92.62 563 SER A CA 1
ATOM 4302 C C . SER A 1 563 ? 18.961 -4.179 -7.329 1.00 92.62 563 SER A C 1
ATOM 4304 O O . SER A 1 563 ? 18.388 -3.115 -7.075 1.00 92.62 563 SER A O 1
ATOM 4306 N N . TYR A 1 564 ? 19.326 -4.521 -8.565 1.00 97.06 564 TYR A N 1
ATOM 4307 C CA . TYR A 1 564 ? 19.269 -3.601 -9.697 1.00 97.06 564 TYR A CA 1
ATOM 4308 C C . TYR A 1 564 ? 17.849 -3.224 -10.130 1.00 97.06 564 TYR A C 1
ATOM 4310 O O . TYR A 1 564 ? 16.860 -3.916 -9.865 1.00 97.06 564 TYR A O 1
ATOM 4318 N N . VAL A 1 565 ? 17.785 -2.129 -10.886 1.00 98.06 565 VAL A N 1
ATOM 4319 C CA . VAL A 1 565 ? 16.600 -1.661 -11.609 1.00 98.06 565 VAL A CA 1
ATOM 4320 C C . VAL A 1 565 ?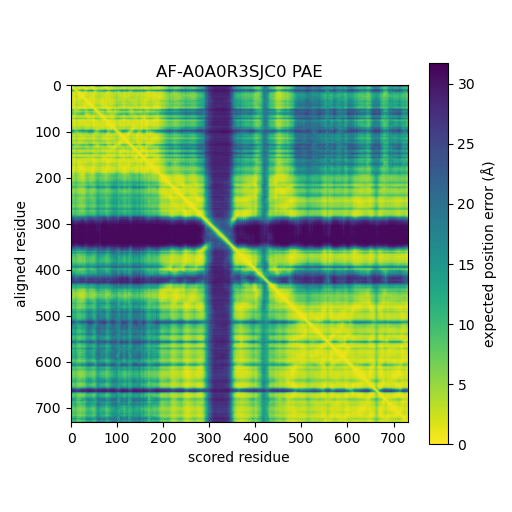 16.875 -1.746 -13.109 1.00 98.06 565 VAL A C 1
ATOM 4322 O O . VAL A 1 565 ? 17.916 -1.288 -13.576 1.00 98.06 565 VAL A O 1
ATOM 4325 N N . CYS A 1 566 ? 15.937 -2.288 -13.881 1.00 98.25 566 CYS A N 1
ATOM 4326 C CA . CYS A 1 566 ? 15.977 -2.294 -15.340 1.00 98.25 566 CYS A CA 1
ATOM 4327 C C . CYS A 1 566 ? 15.045 -1.221 -15.911 1.00 98.25 566 CYS A C 1
ATOM 4329 O O . CYS A 1 566 ? 13.857 -1.203 -15.601 1.00 98.25 566 CYS A O 1
ATOM 4331 N N . ALA A 1 567 ? 15.566 -0.337 -16.758 1.00 98.38 567 ALA A N 1
ATOM 4332 C CA . ALA A 1 567 ? 14.788 0.654 -17.487 1.00 98.38 567 ALA A CA 1
ATOM 4333 C C . ALA A 1 567 ? 14.550 0.212 -18.933 1.00 98.38 567 ALA A C 1
ATOM 4335 O O . ALA A 1 567 ? 15.498 -0.049 -19.676 1.00 98.38 567 ALA A O 1
ATOM 4336 N N . LEU A 1 568 ? 13.281 0.183 -19.327 1.00 98.38 568 LEU A N 1
ATOM 4337 C CA . LEU A 1 568 ? 12.805 -0.001 -20.690 1.00 98.38 568 LEU A CA 1
ATOM 4338 C C . LEU A 1 568 ? 12.539 1.359 -21.340 1.00 98.38 568 LEU A C 1
ATOM 4340 O O . LEU A 1 568 ? 12.082 2.289 -20.679 1.00 98.38 568 LEU A O 1
ATOM 4344 N N . SER A 1 569 ? 12.788 1.479 -22.639 1.00 97.88 569 SER A N 1
ATOM 4345 C CA . SER A 1 569 ? 12.425 2.660 -23.437 1.00 97.88 569 SER A CA 1
ATOM 4346 C C . SER A 1 569 ? 12.143 2.259 -24.882 1.00 97.88 569 SER A C 1
ATOM 4348 O O . SER A 1 569 ? 12.603 1.203 -25.324 1.00 97.88 569 SER A O 1
ATOM 4350 N N . SER A 1 570 ? 11.386 3.075 -25.617 1.00 96.19 570 SER A N 1
ATOM 4351 C CA . SER A 1 570 ? 11.031 2.781 -27.006 1.00 96.19 570 SER A CA 1
ATOM 4352 C C . SER A 1 570 ? 10.926 4.040 -27.863 1.00 96.19 570 SER A C 1
ATOM 4354 O O . SER A 1 570 ? 10.607 5.113 -27.360 1.00 96.19 570 SER A O 1
ATOM 4356 N N . ASP A 1 571 ? 11.159 3.888 -29.168 1.00 91.06 571 ASP A N 1
ATOM 4357 C CA . ASP A 1 571 ? 10.884 4.921 -30.180 1.00 91.06 571 ASP A CA 1
ATOM 4358 C C . ASP A 1 571 ? 9.390 5.016 -30.542 1.00 91.06 571 ASP A C 1
ATOM 4360 O O . ASP A 1 571 ? 8.962 5.936 -31.241 1.00 91.06 571 ASP A O 1
ATOM 4364 N N . LYS A 1 572 ? 8.576 4.062 -30.076 1.00 92.94 572 LYS A N 1
ATOM 4365 C CA . LYS A 1 572 ? 7.127 4.021 -30.292 1.00 92.94 572 LYS A CA 1
ATOM 4366 C C . LYS A 1 572 ? 6.370 4.419 -29.028 1.00 92.94 572 LYS A C 1
ATOM 4368 O O . LYS A 1 572 ? 6.916 4.473 -27.928 1.00 92.94 572 LYS A O 1
ATOM 4373 N N . LYS A 1 573 ? 5.067 4.674 -29.187 1.00 92.12 573 LYS A N 1
ATOM 4374 C CA . LYS A 1 573 ? 4.163 4.796 -28.036 1.00 92.12 573 LYS A CA 1
ATOM 4375 C C . LYS A 1 573 ? 4.221 3.506 -27.203 1.00 92.12 573 LYS A C 1
ATOM 4377 O O . LYS A 1 573 ? 4.302 2.432 -27.799 1.00 92.12 573 LYS A O 1
ATOM 4382 N N . PRO A 1 574 ? 4.159 3.602 -25.864 1.00 94.25 574 PRO A N 1
ATOM 4383 C CA . PRO A 1 574 ? 4.245 2.435 -25.001 1.00 94.25 574 PRO A CA 1
ATOM 4384 C C . PRO A 1 574 ? 3.077 1.484 -25.267 1.00 94.25 574 PRO A C 1
ATOM 4386 O O . PRO A 1 574 ? 1.915 1.856 -25.093 1.00 94.25 574 PRO A O 1
ATOM 4389 N N . ASP A 1 575 ? 3.397 0.254 -25.658 1.00 95.31 575 ASP A N 1
ATOM 4390 C CA . ASP A 1 575 ? 2.466 -0.865 -25.575 1.00 95.31 575 ASP A CA 1
ATOM 4391 C C . ASP A 1 575 ? 2.538 -1.449 -24.162 1.00 95.31 575 ASP A C 1
ATOM 4393 O O . ASP A 1 575 ? 3.469 -2.175 -23.807 1.00 95.31 575 ASP A O 1
ATOM 4397 N N . TRP A 1 576 ? 1.571 -1.072 -23.329 1.00 96.25 576 TRP A N 1
ATOM 4398 C CA . TRP A 1 576 ? 1.569 -1.421 -21.914 1.00 96.25 576 TRP A CA 1
ATOM 4399 C C . TRP A 1 576 ? 1.489 -2.926 -21.673 1.00 96.25 576 TRP A C 1
ATOM 4401 O O . TRP A 1 576 ? 2.154 -3.399 -20.757 1.00 96.25 576 TRP A O 1
ATOM 4411 N N . ASP A 1 577 ? 0.748 -3.682 -22.488 1.00 94.25 577 ASP A N 1
ATOM 4412 C CA . ASP A 1 577 ? 0.656 -5.140 -22.332 1.00 94.25 577 ASP A CA 1
ATOM 4413 C C . ASP A 1 577 ? 2.033 -5.791 -22.506 1.00 94.25 577 ASP A C 1
ATOM 4415 O O . ASP A 1 577 ? 2.523 -6.500 -21.622 1.00 94.25 577 ASP A O 1
ATOM 4419 N N . SER A 1 578 ? 2.718 -5.425 -23.589 1.00 95.94 578 SER A N 1
ATOM 4420 C CA . SER A 1 578 ? 4.088 -5.850 -23.865 1.00 95.94 578 SER A CA 1
ATOM 4421 C C . SER A 1 578 ? 5.065 -5.425 -22.763 1.00 95.94 578 SER A C 1
ATOM 4423 O O . SER A 1 578 ? 5.901 -6.217 -22.330 1.00 95.94 578 SER A O 1
ATOM 4425 N N . LEU A 1 579 ? 4.956 -4.197 -22.249 1.00 97.88 579 LEU A N 1
ATOM 4426 C CA . LEU A 1 579 ? 5.817 -3.704 -21.169 1.00 97.88 579 LEU A CA 1
ATOM 4427 C C . LEU A 1 579 ? 5.605 -4.460 -19.847 1.00 97.88 579 LEU A C 1
ATOM 4429 O O . LEU A 1 579 ? 6.584 -4.789 -19.176 1.00 97.88 579 LEU A O 1
ATOM 4433 N N . PHE A 1 580 ? 4.361 -4.774 -19.474 1.00 94.94 580 PHE A N 1
ATOM 4434 C CA . PHE A 1 580 ? 4.076 -5.577 -18.279 1.00 94.94 580 PHE A CA 1
ATOM 4435 C C . PHE A 1 580 ? 4.530 -7.029 -18.440 1.00 94.94 580 PHE A C 1
ATOM 4437 O O . PHE A 1 580 ? 5.060 -7.603 -17.487 1.00 94.94 580 PHE A O 1
ATOM 4444 N N . PHE A 1 581 ? 4.411 -7.602 -19.641 1.00 95.06 581 PHE A N 1
ATOM 4445 C CA . PHE A 1 581 ? 4.997 -8.907 -19.946 1.00 95.06 581 PHE A CA 1
ATOM 4446 C C . PHE A 1 581 ? 6.518 -8.897 -19.725 1.00 95.06 581 PHE A C 1
ATOM 4448 O O . PHE A 1 581 ? 7.052 -9.746 -19.010 1.00 95.06 581 PHE A O 1
ATOM 4455 N N . MET A 1 582 ? 7.221 -7.886 -20.247 1.00 97.31 582 MET A N 1
ATOM 4456 C CA . MET A 1 582 ? 8.665 -7.724 -20.031 1.00 97.31 582 MET A CA 1
ATOM 4457 C C . MET A 1 582 ? 9.009 -7.567 -18.544 1.00 97.31 582 MET A C 1
ATOM 4459 O O . MET A 1 582 ? 9.965 -8.176 -18.062 1.00 97.31 582 MET A O 1
ATOM 4463 N N . ALA A 1 583 ? 8.216 -6.791 -17.801 1.00 95.31 583 ALA A N 1
ATOM 4464 C CA . ALA A 1 583 ? 8.398 -6.585 -16.366 1.00 95.31 583 ALA A CA 1
ATOM 4465 C C . ALA A 1 583 ? 8.197 -7.858 -15.530 1.00 95.31 583 ALA A C 1
ATOM 4467 O O . ALA A 1 583 ? 8.788 -7.981 -14.458 1.00 95.31 583 ALA A O 1
ATOM 4468 N N . HIS A 1 584 ? 7.402 -8.809 -16.022 1.00 88.56 584 HIS A N 1
ATOM 4469 C CA . HIS A 1 584 ? 7.234 -10.123 -15.408 1.00 88.56 584 HIS A CA 1
ATOM 4470 C C . HIS A 1 584 ? 8.398 -11.073 -15.734 1.00 88.56 584 HIS A C 1
ATOM 4472 O O . HIS A 1 584 ? 8.878 -11.795 -14.860 1.00 88.56 584 HIS A O 1
ATOM 4478 N N . ILE A 1 585 ? 8.872 -11.066 -16.982 1.00 91.31 585 ILE A N 1
ATOM 4479 C CA . ILE A 1 585 ? 9.886 -12.009 -17.468 1.00 91.31 585 ILE A CA 1
ATOM 4480 C C . ILE A 1 585 ? 11.306 -11.632 -17.029 1.00 91.31 585 ILE A C 1
ATOM 4482 O O . ILE A 1 585 ? 12.070 -12.507 -16.625 1.00 91.31 585 ILE A O 1
ATOM 4486 N N . ILE A 1 586 ? 11.676 -10.348 -17.069 1.00 95.75 586 ILE A N 1
ATOM 4487 C CA . ILE A 1 586 ? 13.052 -9.920 -16.771 1.00 95.75 586 ILE A CA 1
ATOM 4488 C C . ILE A 1 586 ? 13.507 -10.364 -15.367 1.00 95.75 586 ILE A C 1
ATOM 4490 O O . ILE A 1 586 ? 14.563 -10.987 -15.293 1.00 95.75 586 ILE A O 1
ATOM 4494 N N . PRO A 1 587 ? 12.756 -10.137 -14.269 1.00 89.75 587 PRO A N 1
ATOM 4495 C CA . PRO A 1 587 ? 13.176 -10.583 -12.937 1.00 89.75 587 PRO A CA 1
ATOM 4496 C C . PRO A 1 587 ? 13.203 -12.108 -12.761 1.00 89.75 587 PRO A C 1
ATOM 4498 O O . PRO A 1 587 ? 13.953 -12.611 -11.930 1.00 89.75 587 PRO A O 1
ATOM 4501 N N . ARG A 1 588 ? 12.405 -12.853 -13.543 1.00 84.94 588 ARG A N 1
ATOM 4502 C CA . ARG A 1 588 ? 12.426 -14.328 -13.557 1.00 84.94 588 ARG A CA 1
ATOM 4503 C C . ARG A 1 588 ? 13.691 -14.882 -14.210 1.00 84.94 588 ARG A C 1
ATOM 4505 O O . ARG A 1 588 ? 14.170 -15.929 -13.802 1.00 84.94 588 ARG A O 1
ATOM 4512 N N . ILE A 1 589 ? 14.226 -14.198 -15.221 1.00 88.44 589 ILE A N 1
ATOM 4513 C CA . ILE A 1 589 ? 15.487 -14.583 -15.876 1.00 88.44 589 ILE A CA 1
ATOM 4514 C C . ILE A 1 589 ? 16.688 -14.048 -15.081 1.00 88.44 589 ILE A C 1
ATOM 4516 O O . ILE A 1 589 ? 17.694 -14.734 -14.895 1.00 88.44 589 ILE A O 1
ATOM 4520 N N . CYS A 1 590 ? 16.585 -12.807 -14.610 1.00 92.00 590 CYS A N 1
ATOM 4521 C CA . CYS A 1 590 ? 17.628 -12.072 -13.908 1.00 92.00 590 CYS A CA 1
ATOM 4522 C C . CYS A 1 590 ? 17.182 -11.806 -12.465 1.00 92.00 590 CYS A C 1
ATOM 4524 O O . CYS A 1 590 ? 16.643 -10.745 -12.156 1.00 92.00 590 CYS A O 1
ATOM 4526 N N . HIS A 1 591 ? 17.440 -12.759 -11.568 1.00 85.50 591 HIS A N 1
ATOM 4527 C CA . HIS A 1 591 ? 17.032 -12.676 -10.158 1.00 85.50 591 HIS A CA 1
ATOM 4528 C C . HIS A 1 591 ? 17.687 -11.506 -9.398 1.00 85.50 591 HIS A C 1
ATOM 4530 O O . HIS A 1 591 ? 17.202 -11.092 -8.351 1.00 85.50 591 HIS A O 1
ATOM 4536 N N . ASN A 1 592 ? 18.768 -10.938 -9.928 1.00 91.75 592 ASN A N 1
ATOM 4537 C CA . ASN A 1 592 ? 19.412 -9.722 -9.429 1.00 91.75 592 ASN A CA 1
ATOM 4538 C C . ASN A 1 592 ? 18.757 -8.423 -9.951 1.00 91.75 592 ASN A C 1
ATOM 4540 O O . ASN A 1 592 ? 19.317 -7.338 -9.823 1.00 91.75 592 ASN A O 1
ATOM 4544 N N . ILE A 1 593 ? 17.570 -8.495 -10.557 1.00 94.69 593 ILE A N 1
ATOM 4545 C CA . ILE A 1 593 ? 16.767 -7.327 -10.925 1.00 94.69 593 ILE A CA 1
ATOM 4546 C C . ILE A 1 593 ? 15.507 -7.323 -10.069 1.00 94.69 593 ILE A C 1
ATOM 4548 O O . ILE A 1 593 ? 14.621 -8.158 -10.226 1.00 94.69 593 ILE A O 1
ATOM 4552 N N . ASN A 1 594 ? 15.404 -6.334 -9.185 1.00 93.25 594 ASN A N 1
ATOM 4553 C CA . ASN A 1 594 ? 14.242 -6.182 -8.314 1.00 93.25 594 ASN A CA 1
ATOM 4554 C C . ASN A 1 594 ? 13.092 -5.449 -8.999 1.00 93.25 594 ASN A C 1
ATOM 4556 O O . ASN A 1 594 ? 11.939 -5.640 -8.614 1.00 93.25 594 ASN A O 1
ATOM 4560 N N . ARG A 1 595 ? 13.391 -4.574 -9.968 1.00 97.56 595 ARG A N 1
ATOM 4561 C CA . ARG A 1 595 ? 12.390 -3.716 -10.613 1.00 97.56 595 ARG A CA 1
ATOM 4562 C C . ARG A 1 595 ? 12.623 -3.544 -12.098 1.00 97.56 595 ARG A C 1
ATOM 4564 O O . ARG A 1 595 ? 13.760 -3.436 -12.547 1.00 97.56 595 ARG A O 1
ATOM 4571 N N . VAL A 1 596 ? 11.524 -3.416 -12.827 1.00 98.56 596 VAL A N 1
ATOM 4572 C CA . VAL A 1 596 ? 11.478 -3.009 -14.226 1.00 98.56 596 VAL A CA 1
ATOM 4573 C C . VAL A 1 596 ? 10.604 -1.764 -14.345 1.00 98.56 596 VAL A C 1
ATOM 4575 O O . VAL A 1 596 ? 9.484 -1.718 -13.838 1.00 98.56 596 VAL A O 1
ATOM 4578 N N . VAL A 1 597 ? 11.123 -0.738 -15.008 1.00 98.69 597 VAL A N 1
ATOM 4579 C CA . VAL A 1 597 ? 10.453 0.551 -15.198 1.00 98.69 597 VAL A CA 1
ATOM 4580 C C . VAL A 1 597 ? 10.437 0.936 -16.669 1.00 98.69 597 VAL A C 1
ATOM 4582 O O . VAL A 1 597 ? 11.350 0.582 -17.406 1.00 98.69 597 VAL A O 1
ATOM 4585 N N . TYR A 1 598 ? 9.438 1.697 -17.102 1.00 98.69 598 TYR A N 1
ATOM 4586 C CA . TYR A 1 598 ? 9.422 2.335 -18.416 1.00 98.69 598 TYR A CA 1
ATOM 4587 C C . TYR A 1 598 ? 9.856 3.794 -18.303 1.00 98.69 598 TYR A C 1
ATOM 4589 O O . TYR A 1 598 ? 9.276 4.535 -17.517 1.00 98.69 598 TYR A O 1
ATOM 4597 N N . ALA A 1 599 ? 10.849 4.225 -19.076 1.00 98.38 599 ALA A N 1
ATOM 4598 C CA . ALA A 1 599 ? 11.291 5.612 -19.138 1.00 98.38 599 ALA A CA 1
ATOM 4599 C C . ALA A 1 599 ? 10.611 6.342 -20.301 1.00 98.38 599 ALA A C 1
ATOM 4601 O O . ALA A 1 599 ? 10.818 5.993 -21.464 1.00 98.38 599 ALA A O 1
ATOM 4602 N N . PHE A 1 600 ? 9.828 7.378 -19.993 1.00 98.06 600 PHE A N 1
ATOM 4603 C CA . PHE A 1 600 ? 9.188 8.209 -21.012 1.00 98.06 600 PHE A CA 1
ATOM 4604 C C . PHE A 1 600 ? 10.227 9.035 -21.788 1.00 98.06 600 PHE A C 1
ATOM 4606 O O . PHE A 1 600 ? 11.303 9.356 -21.276 1.00 98.06 600 PHE A O 1
ATOM 4613 N N . GLY A 1 601 ? 9.887 9.384 -23.030 1.00 94.81 601 GLY A N 1
ATOM 4614 C CA . GLY A 1 601 ? 10.774 10.063 -23.978 1.00 94.81 601 GLY A CA 1
ATOM 4615 C C . GLY A 1 601 ? 11.301 9.124 -25.071 1.00 94.81 601 GLY A C 1
ATOM 4616 O O . GLY A 1 601 ? 10.839 7.988 -25.165 1.00 94.81 601 GLY A O 1
ATOM 4617 N N . PRO A 1 602 ? 12.250 9.589 -25.904 1.00 93.19 602 PRO A N 1
ATOM 4618 C CA . PRO A 1 602 ? 12.860 8.782 -26.962 1.00 93.19 602 PRO A CA 1
ATOM 4619 C C . PRO A 1 602 ? 13.576 7.545 -26.416 1.00 93.19 602 PRO A C 1
ATOM 4621 O O . PRO A 1 602 ? 13.946 7.504 -25.234 1.00 93.19 602 PRO A O 1
ATOM 4624 N N . ARG A 1 603 ? 13.849 6.563 -27.280 1.00 94.88 603 ARG A N 1
ATOM 4625 C CA . ARG A 1 603 ? 14.657 5.396 -26.916 1.00 94.88 603 ARG A CA 1
ATOM 4626 C C . ARG A 1 603 ? 16.009 5.825 -26.346 1.00 94.88 603 ARG A C 1
ATOM 4628 O O . ARG A 1 603 ? 16.698 6.682 -26.896 1.00 94.88 603 ARG A O 1
ATOM 4635 N N . ILE A 1 604 ? 16.389 5.224 -25.224 1.00 93.94 604 ILE A N 1
ATOM 4636 C CA . ILE A 1 604 ? 17.673 5.484 -24.576 1.00 93.94 604 ILE A CA 1
ATOM 4637 C C . ILE A 1 604 ? 18.768 4.849 -25.440 1.00 93.94 604 ILE A C 1
ATOM 4639 O O . ILE A 1 604 ? 18.827 3.632 -25.592 1.00 93.94 604 ILE A O 1
ATOM 4643 N N . ALA A 1 605 ? 19.627 5.678 -26.034 1.00 86.44 605 ALA A N 1
ATOM 4644 C CA . ALA A 1 605 ? 20.710 5.203 -26.895 1.00 86.44 605 ALA A CA 1
ATOM 4645 C C . ALA A 1 605 ? 21.924 4.719 -26.084 1.00 86.44 605 ALA A C 1
ATOM 4647 O O . ALA A 1 605 ? 22.505 3.670 -26.369 1.00 86.44 605 ALA A O 1
ATOM 4648 N N . THR A 1 606 ? 22.286 5.465 -25.037 1.00 84.94 606 THR A N 1
ATOM 4649 C CA . THR A 1 606 ? 23.487 5.215 -24.231 1.00 84.94 606 THR A CA 1
ATOM 4650 C C . THR A 1 606 ? 23.103 4.745 -22.835 1.00 84.94 606 THR A C 1
ATOM 4652 O O . THR A 1 606 ? 22.237 5.322 -22.183 1.00 84.94 606 THR A O 1
ATOM 4655 N N . SER A 1 607 ? 23.777 3.699 -22.350 1.00 83.75 607 SER A N 1
ATOM 4656 C CA . SER A 1 607 ? 23.608 3.242 -20.966 1.00 83.75 607 SER A CA 1
ATOM 4657 C C . SER A 1 607 ? 24.194 4.263 -19.990 1.00 83.75 607 SER A C 1
ATOM 4659 O O . SER A 1 607 ? 25.247 4.839 -20.253 1.00 83.75 607 SER A O 1
ATOM 4661 N N . VAL A 1 608 ? 23.528 4.466 -18.857 1.00 87.38 608 VAL A N 1
ATOM 4662 C CA . VAL A 1 608 ? 24.008 5.375 -17.814 1.00 87.38 608 VAL A CA 1
ATOM 4663 C C . VAL A 1 608 ? 25.069 4.665 -16.974 1.00 87.38 608 VAL A C 1
ATOM 4665 O O . VAL A 1 608 ? 24.774 3.649 -16.351 1.00 87.38 608 VAL A O 1
ATOM 4668 N N . SER A 1 609 ? 26.291 5.195 -16.957 1.00 84.62 609 SER A N 1
ATOM 4669 C CA . SER A 1 609 ? 27.416 4.673 -16.163 1.00 84.62 609 SER A CA 1
ATOM 4670 C C . SER A 1 609 ? 27.703 5.483 -14.895 1.00 84.62 609 SER A C 1
ATOM 4672 O O . SER A 1 609 ? 28.257 4.949 -13.940 1.00 84.62 609 SER A O 1
ATOM 4674 N N . GLU A 1 610 ? 27.318 6.759 -14.870 1.00 88.94 610 GLU A N 1
ATOM 4675 C CA . GLU A 1 610 ? 27.522 7.656 -13.729 1.00 88.94 610 GLU A CA 1
ATOM 4676 C C . GLU A 1 610 ? 26.188 8.069 -13.117 1.00 88.94 610 GLU A C 1
ATOM 4678 O O . GLU A 1 610 ? 25.172 8.168 -13.809 1.00 88.94 610 GLU A O 1
ATOM 4683 N N . ILE A 1 611 ? 26.223 8.396 -11.831 1.00 94.75 611 ILE A N 1
ATOM 4684 C CA . ILE A 1 611 ? 25.072 8.889 -11.082 1.00 94.75 611 ILE A CA 1
ATOM 4685 C C . ILE A 1 611 ? 25.245 10.361 -10.698 1.00 94.75 611 ILE A C 1
ATOM 4687 O O . ILE A 1 611 ? 26.355 10.877 -10.581 1.00 94.75 611 ILE A O 1
ATOM 4691 N N . THR A 1 612 ? 24.133 11.030 -10.421 1.00 96.38 612 THR A N 1
ATOM 4692 C CA . THR A 1 612 ? 24.128 12.339 -9.765 1.00 96.38 612 THR A CA 1
ATOM 4693 C C . THR A 1 612 ? 24.224 12.129 -8.259 1.00 96.38 612 THR A C 1
ATOM 4695 O O . THR A 1 612 ? 23.274 11.627 -7.656 1.00 96.38 612 THR A O 1
ATOM 4698 N N . VAL A 1 613 ? 25.326 12.540 -7.626 1.00 96.25 613 VAL A N 1
ATOM 4699 C CA . VAL A 1 613 ? 25.501 12.409 -6.166 1.00 96.25 613 VAL A CA 1
ATOM 4700 C C . VAL A 1 613 ? 24.298 13.006 -5.436 1.00 96.25 613 VAL A C 1
ATOM 4702 O O . VAL A 1 613 ? 23.940 14.172 -5.629 1.00 96.25 613 VAL A O 1
ATOM 4705 N N . THR A 1 614 ? 23.629 12.190 -4.626 1.00 97.31 614 THR A N 1
ATOM 4706 C CA . THR A 1 614 ? 22.334 12.532 -4.033 1.00 97.31 614 THR A CA 1
ATOM 4707 C C . THR A 1 614 ? 22.276 12.112 -2.578 1.00 97.31 614 THR A C 1
ATOM 4709 O O . THR A 1 614 ? 22.462 10.945 -2.254 1.00 97.31 614 THR A O 1
ATOM 4712 N N . TYR A 1 615 ? 21.939 13.075 -1.725 1.00 97.31 615 TYR A N 1
ATOM 4713 C CA . TYR A 1 615 ? 21.710 12.906 -0.294 1.00 97.31 615 TYR A CA 1
ATOM 4714 C C . TYR A 1 615 ? 20.430 13.639 0.108 1.00 97.31 615 TYR A C 1
ATOM 4716 O O . TYR A 1 615 ? 19.891 14.433 -0.671 1.00 97.31 615 TYR A O 1
ATOM 4724 N N . LEU A 1 616 ? 19.967 13.409 1.334 1.00 96.75 616 LEU A N 1
ATOM 4725 C CA . LEU A 1 616 ? 18.769 14.027 1.905 1.00 96.75 616 LEU A CA 1
ATOM 4726 C C . LEU A 1 616 ? 18.999 15.501 2.286 1.00 96.75 616 LEU A C 1
ATOM 4728 O O . LEU A 1 616 ? 18.967 15.871 3.456 1.00 96.75 616 LEU A O 1
ATOM 4732 N N . ARG A 1 617 ? 19.259 16.349 1.287 1.00 94.69 617 ARG A N 1
ATOM 4733 C CA . ARG A 1 617 ? 19.447 17.802 1.429 1.00 94.69 617 ARG A CA 1
ATOM 4734 C C . ARG A 1 617 ? 18.198 18.557 0.990 1.00 94.69 617 ARG A C 1
ATOM 4736 O O . ARG A 1 617 ? 17.524 18.117 0.062 1.00 94.69 617 ARG A O 1
ATOM 4743 N N . GLU A 1 618 ? 17.953 19.728 1.575 1.00 94.06 618 GLU A N 1
ATOM 4744 C CA . GLU A 1 618 ? 16.723 20.501 1.333 1.00 94.06 618 GLU A CA 1
ATOM 4745 C C . GLU A 1 618 ? 16.388 20.712 -0.155 1.00 94.06 618 GLU A C 1
ATOM 4747 O O . GLU A 1 618 ? 15.260 20.409 -0.530 1.00 94.06 618 GLU A O 1
ATOM 4752 N N . PRO A 1 619 ? 17.320 21.100 -1.055 1.00 95.62 619 PRO A N 1
ATOM 4753 C CA . PRO A 1 619 ? 16.971 21.281 -2.468 1.00 95.62 619 PRO A CA 1
ATOM 4754 C C . PRO A 1 619 ? 16.506 19.987 -3.155 1.00 95.62 619 PRO A C 1
ATOM 4756 O O . PRO A 1 619 ? 15.636 20.012 -4.024 1.00 95.62 619 PRO A O 1
ATOM 4759 N N . VAL A 1 620 ? 17.069 18.842 -2.756 1.00 97.56 620 VAL A N 1
ATOM 4760 C CA . VAL A 1 620 ? 16.692 17.518 -3.277 1.00 97.56 620 VAL A CA 1
ATOM 4761 C C . VAL A 1 620 ? 15.312 17.126 -2.753 1.00 97.56 620 VAL A C 1
ATOM 4763 O O . VAL A 1 620 ? 14.470 16.661 -3.521 1.00 97.56 620 VAL A O 1
ATOM 4766 N N . ILE A 1 621 ? 15.072 17.349 -1.457 1.00 97.88 621 ILE A N 1
ATOM 4767 C CA . ILE A 1 621 ? 13.790 17.055 -0.814 1.00 97.88 621 ILE A CA 1
ATOM 4768 C C . ILE A 1 621 ? 12.690 17.937 -1.410 1.00 97.88 621 ILE A C 1
ATOM 4770 O O . ILE A 1 621 ? 11.650 17.405 -1.779 1.00 97.88 621 ILE A O 1
ATOM 4774 N N . GLU A 1 622 ? 12.922 19.243 -1.580 1.00 98.00 622 GLU A N 1
ATOM 4775 C CA . GLU A 1 622 ? 11.933 20.164 -2.156 1.00 98.00 622 GLU A CA 1
ATOM 4776 C C . GLU A 1 622 ? 11.628 19.836 -3.620 1.00 98.00 622 GLU A C 1
ATOM 4778 O O . GLU A 1 622 ? 10.469 19.896 -4.025 1.00 98.00 622 GLU A O 1
ATOM 4783 N N . THR A 1 623 ? 12.628 19.396 -4.395 1.00 98.56 623 THR A N 1
ATOM 4784 C CA . THR A 1 623 ? 12.400 18.910 -5.766 1.00 98.56 623 THR A CA 1
ATOM 4785 C C . THR A 1 623 ? 11.407 17.748 -5.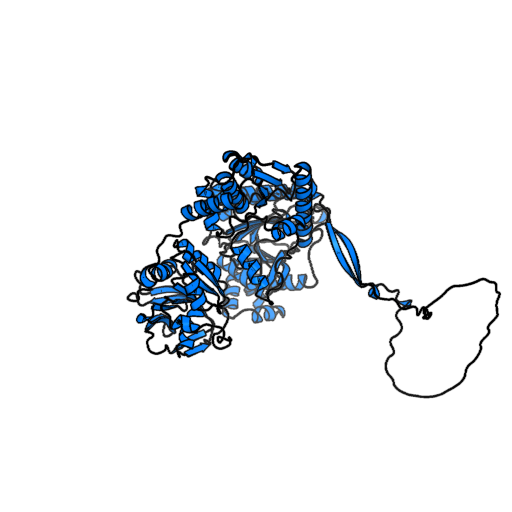763 1.00 98.56 623 THR A C 1
ATOM 4787 O O . THR A 1 623 ? 10.400 17.795 -6.467 1.00 98.56 623 THR A O 1
ATOM 4790 N N . LEU A 1 624 ? 11.640 16.716 -4.940 1.00 98.62 624 LEU A N 1
ATOM 4791 C CA . LEU A 1 624 ? 10.709 15.589 -4.859 1.00 98.62 624 LEU A CA 1
ATOM 4792 C C . LEU A 1 624 ? 9.349 16.009 -4.287 1.00 98.62 624 LEU A C 1
ATOM 4794 O O . LEU A 1 624 ? 8.318 15.551 -4.771 1.00 98.62 624 LEU A O 1
ATOM 4798 N N . ARG A 1 625 ? 9.336 16.883 -3.279 1.00 98.12 625 ARG A N 1
ATOM 4799 C CA . ARG A 1 625 ? 8.121 17.382 -2.628 1.00 98.12 625 ARG A CA 1
ATOM 4800 C C . ARG A 1 625 ? 7.222 18.129 -3.619 1.00 98.12 625 ARG A C 1
ATOM 4802 O O . ARG A 1 625 ? 6.005 17.965 -3.571 1.00 98.12 625 ARG A O 1
ATOM 4809 N N . GLU A 1 626 ? 7.806 18.901 -4.534 1.00 98.56 626 GLU A N 1
ATOM 4810 C CA . GLU A 1 626 ? 7.084 19.578 -5.616 1.00 98.56 626 GLU A CA 1
ATOM 4811 C C . GLU A 1 626 ? 6.545 18.591 -6.659 1.00 98.56 626 GLU A C 1
ATOM 4813 O O . GLU A 1 626 ? 5.376 18.686 -7.035 1.00 98.56 626 GLU A O 1
ATOM 4818 N N . VAL A 1 627 ? 7.351 17.615 -7.096 1.00 98.69 627 VAL A N 1
ATOM 4819 C CA . VAL A 1 627 ? 6.890 16.578 -8.039 1.00 98.69 627 VAL A CA 1
ATOM 4820 C C . VAL A 1 627 ? 5.738 15.771 -7.431 1.00 98.69 627 VAL A C 1
ATOM 4822 O O . VAL A 1 627 ? 4.703 15.603 -8.076 1.00 98.69 627 VAL A O 1
ATOM 4825 N N . ASP A 1 628 ? 5.887 15.308 -6.186 1.00 98.31 628 ASP A N 1
ATOM 4826 C CA . ASP A 1 628 ? 4.860 14.552 -5.460 1.00 98.31 628 ASP A CA 1
ATOM 4827 C C . ASP A 1 628 ? 3.561 15.358 -5.341 1.00 98.31 628 ASP A C 1
ATOM 4829 O O . ASP A 1 628 ? 2.490 14.840 -5.664 1.00 98.31 628 ASP A O 1
ATOM 4833 N N . PHE A 1 629 ? 3.649 16.646 -4.995 1.00 97.56 629 PHE A N 1
ATOM 4834 C CA . PHE A 1 629 ? 2.489 17.532 -4.922 1.00 97.56 629 PHE A CA 1
ATOM 4835 C C . PHE A 1 629 ? 1.765 17.667 -6.269 1.00 97.56 629 PHE A C 1
ATOM 4837 O O . PHE A 1 629 ? 0.544 17.496 -6.333 1.00 97.56 629 PHE A O 1
ATOM 4844 N N . ARG A 1 630 ? 2.495 17.936 -7.358 1.00 98.19 630 ARG A N 1
ATOM 4845 C CA . ARG A 1 630 ? 1.901 18.108 -8.693 1.00 98.19 630 ARG A CA 1
ATOM 4846 C C . ARG A 1 630 ? 1.238 16.831 -9.200 1.00 98.19 630 ARG A C 1
ATOM 4848 O O . ARG A 1 630 ? 0.111 16.882 -9.687 1.00 98.19 630 ARG A O 1
ATOM 4855 N N . VAL A 1 631 ? 1.902 15.685 -9.051 1.00 98.00 631 VAL A N 1
ATOM 4856 C CA . VAL A 1 631 ? 1.366 14.392 -9.499 1.00 98.00 631 VAL A CA 1
ATOM 4857 C C . VAL A 1 631 ? 0.130 13.990 -8.692 1.00 98.00 631 VAL A C 1
ATOM 4859 O O . VAL A 1 631 ? -0.883 13.606 -9.278 1.00 98.00 631 VAL A O 1
ATOM 4862 N N . ASN A 1 632 ? 0.163 14.123 -7.362 1.00 95.50 632 ASN A N 1
ATOM 4863 C CA . ASN A 1 632 ? -1.007 13.819 -6.532 1.00 95.50 632 ASN A CA 1
ATOM 4864 C C . ASN A 1 632 ? -2.167 14.793 -6.787 1.00 95.50 632 ASN A C 1
ATOM 4866 O O . ASN A 1 632 ? -3.323 14.379 -6.745 1.00 95.50 632 ASN A O 1
ATOM 4870 N N . THR A 1 633 ? -1.883 16.055 -7.126 1.00 95.31 633 THR A N 1
ATOM 4871 C CA . THR A 1 633 ? -2.921 17.011 -7.542 1.00 95.31 633 THR A CA 1
ATOM 4872 C C . THR A 1 633 ? -3.642 16.523 -8.797 1.00 95.31 633 THR A C 1
ATOM 4874 O O . THR A 1 633 ? -4.868 16.534 -8.820 1.00 95.31 633 THR A O 1
ATOM 4877 N N . VAL A 1 634 ? -2.914 16.011 -9.799 1.00 97.19 634 VAL A N 1
ATOM 4878 C CA . VAL A 1 634 ? -3.529 15.407 -10.995 1.00 97.19 634 VAL A CA 1
ATOM 4879 C C . VAL A 1 634 ? -4.412 14.214 -10.617 1.00 97.19 634 VAL A C 1
ATOM 4881 O O . VAL A 1 634 ? -5.550 14.129 -11.068 1.00 97.19 634 VAL A O 1
ATOM 4884 N N . LEU A 1 635 ? -3.942 13.303 -9.758 1.00 94.25 635 LEU A N 1
ATOM 4885 C CA . LEU A 1 635 ? -4.766 12.168 -9.316 1.00 94.25 635 LEU A CA 1
ATOM 4886 C C . LEU A 1 635 ? -6.052 12.612 -8.613 1.00 94.25 635 LEU A C 1
ATOM 4888 O O . LEU A 1 635 ? -7.095 11.978 -8.792 1.00 94.25 635 LEU A O 1
ATOM 4892 N N . LEU A 1 636 ? -5.977 13.673 -7.809 1.00 91.75 636 LEU A N 1
ATOM 4893 C CA . LEU A 1 636 ? -7.118 14.232 -7.096 1.00 91.75 636 LEU A CA 1
ATOM 4894 C C . LEU A 1 636 ? -8.118 14.876 -8.057 1.00 91.75 636 LEU A C 1
ATOM 4896 O O . LEU A 1 636 ? -9.294 14.519 -8.023 1.00 91.75 636 LEU A O 1
ATOM 4900 N N . THR A 1 637 ? -7.666 15.768 -8.943 1.00 93.88 637 THR A N 1
ATOM 4901 C CA . THR A 1 637 ? -8.554 16.489 -9.871 1.00 93.88 637 THR A CA 1
ATOM 4902 C C . THR A 1 637 ? -9.202 15.568 -10.899 1.00 93.88 637 THR A C 1
ATOM 4904 O O . THR A 1 637 ? -10.313 15.832 -11.344 1.00 93.88 637 THR A O 1
ATOM 4907 N N . GLU A 1 638 ? -8.541 14.466 -11.253 1.00 94.88 638 GLU A N 1
ATOM 4908 C CA . GLU A 1 638 ? -9.062 13.461 -12.186 1.00 94.88 638 GLU A CA 1
ATOM 4909 C C . GLU A 1 638 ? -9.877 12.356 -11.481 1.00 94.88 638 GLU A C 1
ATOM 4911 O O . GLU A 1 638 ? -10.223 11.351 -12.101 1.00 94.88 638 GLU A O 1
ATOM 4916 N N . GLY A 1 639 ? -10.153 12.487 -10.174 1.00 91.56 639 GLY A N 1
ATOM 4917 C CA . GLY A 1 639 ? -10.961 11.524 -9.413 1.00 91.56 639 GLY A CA 1
ATOM 4918 C C . GLY A 1 639 ? -10.335 10.128 -9.291 1.00 91.56 639 GLY A C 1
ATOM 4919 O O . GLY A 1 639 ? -11.031 9.143 -9.049 1.00 91.56 639 GLY A O 1
ATOM 4920 N N . CYS A 1 640 ? -9.017 10.018 -9.469 1.00 91.56 640 CYS A N 1
ATOM 4921 C CA . CYS A 1 640 ? -8.284 8.752 -9.506 1.00 91.56 640 CYS A CA 1
ATOM 4922 C C . CYS A 1 640 ? -7.622 8.382 -8.170 1.00 91.56 640 CYS A C 1
ATOM 4924 O O . CYS A 1 640 ? -7.087 7.280 -8.054 1.00 91.56 640 CYS A O 1
ATOM 4926 N N . MET A 1 641 ? -7.692 9.245 -7.147 1.00 89.00 641 MET A N 1
ATOM 4927 C CA . MET A 1 641 ? -7.110 8.975 -5.821 1.00 89.00 641 MET A CA 1
ATOM 4928 C C . MET A 1 641 ? -7.567 7.636 -5.237 1.00 89.00 641 MET A C 1
ATOM 4930 O O . MET A 1 641 ? -6.741 6.858 -4.783 1.00 89.00 641 MET A O 1
ATOM 4934 N N . ASN A 1 642 ? -8.856 7.309 -5.319 1.00 86.06 642 ASN A N 1
ATOM 4935 C CA . ASN A 1 642 ? -9.384 6.068 -4.742 1.00 86.06 642 ASN A CA 1
ATOM 4936 C C . ASN A 1 642 ? -9.196 4.833 -5.641 1.00 86.06 642 ASN A C 1
ATOM 4938 O O . ASN A 1 642 ? -9.471 3.719 -5.204 1.00 86.06 642 ASN A O 1
ATOM 4942 N N . ARG A 1 643 ? -8.725 5.011 -6.886 1.00 87.62 643 ARG A N 1
ATOM 4943 C CA . ARG A 1 643 ? -8.440 3.900 -7.814 1.00 87.62 643 ARG A CA 1
ATOM 4944 C C . ARG A 1 643 ? -7.087 3.250 -7.542 1.00 87.62 643 ARG A C 1
ATOM 4946 O O . ARG A 1 643 ? -6.884 2.100 -7.908 1.00 87.62 643 ARG A O 1
ATOM 4953 N N . VAL A 1 644 ? -6.170 3.986 -6.918 1.00 91.38 644 VAL A N 1
ATOM 4954 C CA . VAL A 1 644 ? -4.826 3.519 -6.577 1.00 91.38 644 VAL A CA 1
ATOM 4955 C C . VAL A 1 644 ? -4.729 3.389 -5.060 1.00 91.38 644 VAL A C 1
ATOM 4957 O O . VAL A 1 644 ? -5.162 4.280 -4.336 1.00 91.38 644 VAL A O 1
ATOM 4960 N N . ALA A 1 645 ? -4.168 2.288 -4.557 1.00 89.56 645 ALA A N 1
ATOM 4961 C CA . ALA A 1 645 ? -4.024 2.092 -3.114 1.00 89.56 645 ALA A CA 1
ATOM 4962 C C . ALA A 1 645 ? -2.935 3.007 -2.530 1.00 89.56 645 ALA A C 1
ATOM 4964 O O . ALA A 1 645 ? -3.083 3.537 -1.425 1.00 89.56 645 ALA A O 1
ATOM 4965 N N . GLN A 1 646 ? -1.847 3.197 -3.283 1.00 93.25 646 GLN A N 1
ATOM 4966 C CA . GLN A 1 646 ? -0.776 4.133 -2.956 1.00 93.25 646 GLN A CA 1
ATOM 4967 C C . GLN A 1 646 ? -0.016 4.570 -4.217 1.00 93.25 646 GLN A C 1
ATOM 4969 O O . GLN A 1 646 ? 0.241 3.751 -5.097 1.00 93.25 646 GLN A O 1
ATOM 4974 N N . MET A 1 647 ? 0.393 5.838 -4.281 1.00 95.88 647 MET A N 1
ATOM 4975 C CA . MET A 1 647 ? 1.276 6.372 -5.324 1.00 95.88 647 MET A CA 1
ATOM 4976 C C . MET A 1 647 ? 2.599 6.875 -4.715 1.00 95.88 647 MET A C 1
ATOM 4978 O O . MET A 1 647 ? 2.708 8.052 -4.354 1.00 95.88 647 MET A O 1
ATOM 4982 N N . PRO A 1 648 ? 3.625 6.024 -4.531 1.00 97.69 648 PRO A N 1
ATOM 4983 C CA . PRO A 1 648 ? 4.970 6.528 -4.313 1.00 97.69 648 PRO A CA 1
ATOM 4984 C C . PRO A 1 648 ? 5.499 7.278 -5.536 1.00 97.69 648 PRO A C 1
ATOM 4986 O O . PRO A 1 648 ? 5.395 6.818 -6.671 1.00 97.69 648 PRO A O 1
ATOM 4989 N N . ILE A 1 649 ? 6.070 8.448 -5.280 1.00 98.50 649 ILE A N 1
ATOM 4990 C CA . ILE A 1 649 ? 6.840 9.226 -6.245 1.00 98.50 649 ILE A CA 1
ATOM 4991 C C . ILE A 1 649 ? 8.273 9.178 -5.748 1.00 98.50 649 ILE A C 1
ATOM 4993 O O . ILE A 1 649 ? 8.519 9.540 -4.599 1.00 98.50 649 ILE A O 1
ATOM 4997 N N . VAL A 1 650 ? 9.188 8.667 -6.569 1.00 98.69 650 VAL A N 1
ATOM 4998 C CA . VAL A 1 650 ? 10.558 8.355 -6.146 1.00 98.69 650 VAL A CA 1
ATOM 4999 C C . VAL A 1 650 ? 11.553 9.162 -6.963 1.00 98.69 650 VAL A C 1
ATOM 5001 O O . VAL A 1 650 ? 11.517 9.113 -8.187 1.00 98.69 650 VAL A O 1
ATOM 5004 N N . LEU A 1 651 ? 12.464 9.874 -6.307 1.00 98.81 651 LEU A N 1
ATOM 5005 C CA . LEU A 1 651 ? 13.572 10.569 -6.956 1.00 98.81 651 LEU A CA 1
ATOM 5006 C C . LEU A 1 651 ? 14.782 9.635 -7.049 1.00 98.81 651 LEU A C 1
ATOM 5008 O O . LEU A 1 651 ? 15.256 9.129 -6.030 1.00 98.81 651 LEU A O 1
ATOM 5012 N N . ILE A 1 652 ? 15.304 9.436 -8.258 1.00 98.62 652 ILE A N 1
ATOM 5013 C CA . ILE A 1 652 ? 16.478 8.599 -8.521 1.00 98.62 652 ILE A CA 1
ATOM 5014 C C . ILE A 1 652 ? 17.657 9.436 -9.048 1.00 98.62 652 ILE A C 1
ATOM 5016 O O . ILE A 1 652 ? 17.452 10.374 -9.827 1.00 98.62 652 ILE A O 1
ATOM 5020 N N . PRO A 1 653 ? 18.906 9.098 -8.680 1.00 97.88 653 PRO A N 1
ATOM 5021 C CA . PRO A 1 653 ? 20.111 9.854 -9.027 1.00 97.88 653 PRO A CA 1
ATOM 5022 C C . PRO A 1 653 ? 20.584 9.604 -10.471 1.00 97.88 653 PRO A C 1
ATOM 5024 O O . PRO A 1 653 ? 21.777 9.461 -10.720 1.00 97.88 653 PRO A O 1
ATOM 5027 N N . ILE A 1 654 ? 19.661 9.523 -11.432 1.00 97.75 654 ILE A N 1
ATOM 5028 C CA . ILE A 1 654 ? 19.951 9.162 -12.823 1.00 97.75 654 ILE A CA 1
ATOM 5029 C C . ILE A 1 654 ? 19.702 10.348 -13.756 1.00 97.75 654 ILE A C 1
ATOM 5031 O O . ILE A 1 654 ? 18.593 10.887 -13.803 1.00 97.75 654 ILE A O 1
ATOM 5035 N N . HIS A 1 655 ? 20.732 10.703 -14.527 1.00 95.75 655 HIS A N 1
ATOM 5036 C CA . HIS A 1 655 ? 20.690 11.704 -15.591 1.00 95.75 655 HIS A CA 1
ATOM 5037 C C . HIS A 1 655 ? 20.825 11.009 -16.955 1.00 95.75 655 HIS A C 1
ATOM 5039 O O . HIS A 1 655 ? 21.920 10.578 -17.335 1.00 95.75 655 HIS A O 1
ATOM 5045 N N . PHE A 1 656 ? 19.701 10.882 -17.663 1.00 93.94 656 PHE A N 1
ATOM 5046 C CA . PHE A 1 656 ? 19.633 10.309 -19.009 1.00 93.94 656 PHE A CA 1
ATOM 5047 C C . PHE A 1 656 ? 20.057 11.321 -20.082 1.00 93.94 656 PHE A C 1
ATOM 5049 O O . PHE A 1 656 ? 20.225 12.503 -19.798 1.00 93.94 656 PHE A O 1
ATOM 5056 N N . ASP A 1 657 ? 20.206 10.838 -21.319 1.00 89.00 657 ASP A N 1
ATOM 5057 C CA . ASP A 1 657 ? 20.346 11.652 -22.542 1.00 89.00 657 ASP A CA 1
ATOM 5058 C C . ASP A 1 657 ? 21.572 12.566 -22.600 1.00 89.00 657 ASP A C 1
ATOM 5060 O O . ASP A 1 657 ? 21.595 13.566 -23.315 1.00 89.00 657 ASP A O 1
ATOM 5064 N N . ARG A 1 658 ? 22.625 12.195 -21.870 1.00 87.25 658 ARG A N 1
ATOM 5065 C CA . ARG A 1 658 ? 23.924 12.859 -21.952 1.00 87.25 658 ARG A CA 1
ATOM 5066 C C . ARG A 1 658 ? 24.690 12.392 -23.185 1.00 87.25 658 ARG A C 1
ATOM 5068 O O . ARG A 1 658 ? 24.726 11.195 -23.474 1.00 87.25 658 ARG A O 1
ATOM 5075 N N . ASP A 1 659 ? 25.334 13.336 -23.868 1.00 77.62 659 ASP A N 1
ATOM 5076 C CA . ASP A 1 659 ? 26.202 13.048 -25.009 1.00 77.62 659 ASP A CA 1
ATOM 5077 C C . ASP A 1 659 ? 27.512 12.380 -24.537 1.00 77.62 659 ASP A C 1
ATOM 5079 O O . ASP A 1 659 ? 28.312 13.019 -23.840 1.00 77.62 659 ASP A O 1
ATOM 5083 N N . PRO A 1 660 ? 27.773 11.111 -24.910 1.00 68.38 660 PRO A N 1
ATOM 5084 C CA . PRO A 1 660 ? 28.998 10.409 -24.536 1.00 68.38 660 PRO A CA 1
ATOM 5085 C C . PRO A 1 660 ? 30.248 11.002 -25.196 1.00 68.38 660 PRO A C 1
ATOM 5087 O O . PRO A 1 660 ? 31.350 10.808 -24.696 1.00 68.38 660 PRO A O 1
ATOM 5090 N N . GLY A 1 661 ? 30.104 11.720 -26.315 1.00 67.88 661 GLY A N 1
ATOM 5091 C CA . GLY A 1 661 ? 31.220 12.368 -27.008 1.00 67.88 661 GLY A CA 1
ATOM 5092 C C . GLY A 1 661 ? 31.756 13.605 -26.284 1.00 67.88 661 GLY A C 1
ATOM 5093 O O . GLY A 1 661 ? 32.839 14.082 -26.615 1.00 67.88 661 GLY A O 1
ATOM 5094 N N . ASN A 1 662 ? 31.028 14.111 -25.280 1.00 65.50 662 ASN A N 1
ATOM 5095 C CA . ASN A 1 662 ? 31.324 15.371 -24.602 1.00 65.50 662 ASN A CA 1
ATOM 5096 C C . ASN A 1 662 ? 31.268 15.239 -23.065 1.00 65.50 662 ASN A C 1
ATOM 5098 O O . ASN A 1 662 ? 30.806 16.142 -22.363 1.00 65.50 662 ASN A O 1
ATOM 5102 N N . MET A 1 663 ? 31.719 14.095 -22.523 1.00 55.16 663 MET A N 1
ATOM 5103 C CA . MET A 1 663 ? 31.570 13.761 -21.093 1.00 55.16 663 MET A CA 1
ATOM 5104 C C . MET A 1 663 ? 32.235 14.772 -20.144 1.00 55.16 663 MET A C 1
ATOM 5106 O O . MET A 1 663 ? 31.701 15.017 -19.067 1.00 55.16 663 MET A O 1
ATOM 5110 N N . MET A 1 664 ? 33.331 15.431 -20.550 1.00 53.25 664 MET A N 1
ATOM 5111 C CA . MET A 1 664 ? 33.953 16.508 -19.758 1.00 53.25 664 MET A CA 1
ATOM 5112 C C . MET A 1 664 ? 33.069 17.762 -19.621 1.00 53.25 664 MET A C 1
ATOM 5114 O O . MET A 1 664 ? 33.248 18.521 -18.672 1.00 53.25 664 MET A O 1
ATOM 5118 N N . ALA A 1 665 ? 32.111 17.981 -20.528 1.00 56.28 665 ALA A N 1
ATOM 5119 C CA . ALA A 1 665 ? 31.179 19.110 -20.485 1.00 56.28 665 ALA A CA 1
ATOM 5120 C C . ALA A 1 665 ? 29.820 18.767 -19.837 1.00 56.28 665 ALA A C 1
ATOM 5122 O O . ALA A 1 665 ? 29.049 19.675 -19.533 1.00 56.28 665 ALA A O 1
ATOM 5123 N N . SER A 1 666 ? 29.515 17.480 -19.614 1.00 64.56 666 SER A N 1
ATOM 5124 C CA . SER A 1 666 ? 28.166 16.999 -19.255 1.00 64.56 666 SER A CA 1
ATOM 5125 C C . SER A 1 666 ? 28.151 16.146 -17.979 1.00 64.56 666 SER A C 1
ATOM 5127 O O . SER A 1 666 ? 27.724 14.986 -17.987 1.00 64.56 666 SER A O 1
ATOM 5129 N N . SER A 1 667 ? 28.602 16.716 -16.858 1.00 81.94 667 SER A N 1
ATOM 5130 C CA . SER A 1 667 ? 28.515 16.071 -15.540 1.00 81.94 667 SER A CA 1
ATOM 5131 C C . SER A 1 667 ? 27.076 15.656 -15.196 1.00 81.94 667 SER A C 1
ATOM 5133 O O . SER A 1 667 ? 26.098 16.322 -15.555 1.00 81.94 667 SER A O 1
ATOM 5135 N N . SER A 1 668 ? 26.921 14.554 -14.459 1.00 91.00 668 SER A N 1
ATOM 5136 C CA . SER A 1 668 ? 25.609 14.120 -13.969 1.00 91.00 668 SER A CA 1
ATOM 5137 C C . SER A 1 668 ? 25.078 15.090 -12.902 1.00 91.00 668 SER A C 1
ATOM 5139 O O . SER A 1 668 ? 25.487 15.031 -11.745 1.00 91.00 668 SER A O 1
ATOM 5141 N N . ILE A 1 669 ? 24.189 16.010 -13.300 1.00 92.50 669 ILE A N 1
ATOM 5142 C CA . ILE A 1 669 ? 23.618 17.049 -12.419 1.00 92.50 669 ILE A CA 1
ATOM 5143 C C . ILE A 1 669 ? 22.096 16.952 -12.234 1.00 92.50 669 ILE A C 1
ATOM 5145 O O . ILE A 1 669 ? 21.574 17.431 -11.226 1.00 92.50 669 ILE A O 1
ATOM 5149 N N . LEU A 1 670 ? 21.381 16.335 -13.182 1.00 96.06 670 LEU A N 1
ATOM 5150 C CA . LEU A 1 670 ? 19.928 16.156 -13.114 1.00 96.06 670 LEU A CA 1
ATOM 5151 C C . LEU A 1 670 ? 19.566 14.829 -12.438 1.00 96.06 670 LEU A C 1
ATOM 5153 O O . LEU A 1 670 ? 20.399 13.939 -12.275 1.00 96.06 670 LEU A O 1
ATOM 5157 N N . ARG A 1 671 ? 18.308 14.690 -12.032 1.00 98.25 671 ARG A N 1
ATOM 5158 C CA . ARG A 1 671 ? 17.747 13.466 -11.440 1.00 98.25 671 ARG A CA 1
ATOM 5159 C C . ARG A 1 671 ? 16.544 13.023 -12.241 1.00 98.25 671 ARG A C 1
ATOM 5161 O O . ARG A 1 671 ? 15.992 13.808 -12.991 1.00 98.25 671 ARG A O 1
ATOM 5168 N N . SER A 1 672 ? 16.105 11.791 -12.071 1.00 98.75 672 SER A N 1
ATOM 5169 C CA . SER A 1 672 ? 14.873 11.316 -12.702 1.00 98.75 672 SER A CA 1
ATOM 5170 C C . SER A 1 672 ? 13.850 10.956 -11.640 1.00 98.75 672 SER A C 1
ATOM 5172 O O . SER A 1 672 ? 14.208 10.763 -10.479 1.00 98.75 672 SER A O 1
ATOM 5174 N N . VAL A 1 673 ? 12.578 10.889 -12.016 1.00 98.75 673 VAL A N 1
ATOM 5175 C CA . VAL A 1 673 ? 11.491 10.547 -11.089 1.00 98.75 673 VAL A CA 1
ATOM 5176 C C . VAL A 1 673 ? 10.737 9.326 -11.565 1.00 98.75 673 VAL A C 1
ATOM 5178 O O . VAL A 1 673 ? 10.480 9.178 -12.754 1.00 98.75 673 VAL A O 1
ATOM 5181 N N . VAL A 1 674 ? 10.368 8.458 -10.635 1.00 98.88 674 VAL A N 1
ATOM 5182 C CA . VAL A 1 674 ? 9.593 7.250 -10.894 1.00 98.88 674 VAL A CA 1
ATOM 5183 C C . VAL A 1 674 ? 8.206 7.417 -10.290 1.00 98.88 674 VAL A C 1
ATOM 5185 O O . VAL A 1 674 ? 8.067 7.697 -9.099 1.00 98.88 674 VAL A O 1
ATOM 5188 N N . LEU A 1 675 ? 7.183 7.224 -11.115 1.00 98.75 675 LEU A N 1
ATOM 5189 C CA . LEU A 1 675 ? 5.792 7.101 -10.706 1.00 98.75 675 LEU A CA 1
ATOM 5190 C C . LEU A 1 675 ? 5.526 5.628 -10.371 1.00 98.75 675 LEU A C 1
ATOM 5192 O O . LEU A 1 675 ? 5.705 4.759 -11.227 1.00 98.75 675 LEU A O 1
ATOM 5196 N N . ARG A 1 676 ? 5.092 5.337 -9.142 1.00 98.00 676 ARG A N 1
ATOM 5197 C CA . ARG A 1 676 ? 4.806 3.973 -8.666 1.00 98.00 676 ARG A CA 1
ATOM 5198 C C . ARG A 1 676 ? 3.333 3.830 -8.262 1.00 98.00 676 ARG A C 1
ATOM 5200 O O . ARG A 1 676 ? 3.030 3.658 -7.090 1.00 98.00 676 ARG A O 1
ATOM 5207 N N . PRO A 1 677 ? 2.369 3.886 -9.188 1.00 96.31 677 PRO A N 1
ATOM 5208 C CA . PRO A 1 677 ? 0.984 3.617 -8.826 1.00 96.31 677 PRO A CA 1
ATOM 5209 C C . PRO A 1 677 ? 0.810 2.139 -8.489 1.00 96.31 677 PRO A C 1
ATOM 5211 O O . PRO A 1 677 ? 1.069 1.265 -9.316 1.00 96.31 677 PRO A O 1
ATOM 5214 N N . PHE A 1 678 ? 0.366 1.864 -7.270 1.00 94.81 678 PHE A N 1
ATOM 5215 C CA . PHE A 1 678 ? 0.318 0.521 -6.719 1.00 94.81 678 PHE A CA 1
ATOM 5216 C C . PHE A 1 678 ? -1.101 0.138 -6.296 1.00 94.81 678 PHE A C 1
ATOM 5218 O O . PHE A 1 678 ? -1.797 0.896 -5.614 1.00 94.81 678 PHE A O 1
ATOM 5225 N N . LEU A 1 679 ? -1.523 -1.053 -6.710 1.00 89.88 679 LEU A N 1
ATOM 5226 C CA . LEU A 1 679 ? -2.813 -1.657 -6.410 1.00 89.88 679 LEU A CA 1
ATOM 5227 C C . LEU A 1 679 ? -2.608 -2.800 -5.424 1.00 89.88 679 LEU A C 1
ATOM 5229 O O . LEU A 1 679 ? -1.838 -3.725 -5.679 1.00 89.88 679 LEU A O 1
ATOM 5233 N N . THR A 1 680 ? -3.300 -2.744 -4.293 1.00 80.94 680 THR A N 1
ATOM 5234 C CA . THR A 1 680 ? -3.242 -3.798 -3.281 1.00 80.94 680 THR A CA 1
ATOM 5235 C C . THR A 1 680 ? -4.450 -3.730 -2.355 1.00 80.94 680 THR A C 1
ATOM 5237 O O . THR A 1 680 ? -5.020 -2.659 -2.139 1.00 80.94 680 THR A O 1
ATOM 5240 N N . SER A 1 681 ? -4.832 -4.881 -1.808 1.00 70.38 681 SER A N 1
ATOM 5241 C CA . SER A 1 681 ? -5.827 -5.007 -0.742 1.00 70.38 681 SER A CA 1
ATOM 5242 C C . SER A 1 681 ? -5.209 -5.126 0.653 1.00 70.38 681 SER A C 1
ATOM 5244 O O . SER A 1 681 ? -5.891 -4.805 1.622 1.00 70.38 681 SER A O 1
ATOM 5246 N N . ASP A 1 682 ? -3.956 -5.583 0.761 1.00 63.81 682 ASP A N 1
ATOM 5247 C CA . ASP A 1 682 ? -3.317 -5.990 2.024 1.00 63.81 682 ASP A CA 1
ATOM 5248 C C . ASP A 1 682 ? -1.883 -5.456 2.216 1.00 63.81 682 ASP A C 1
ATOM 5250 O O . ASP A 1 682 ? -1.293 -5.640 3.274 1.00 63.81 682 ASP A O 1
ATOM 5254 N N . PHE A 1 683 ? -1.308 -4.801 1.203 1.00 70.19 683 PHE A N 1
ATOM 5255 C CA . PHE A 1 683 ? 0.099 -4.389 1.123 1.00 70.19 683 PHE A CA 1
ATOM 5256 C C . PHE A 1 683 ? 1.129 -5.525 1.268 1.00 70.19 683 PHE A C 1
ATOM 5258 O O . PHE A 1 683 ? 2.331 -5.244 1.261 1.00 70.19 683 PHE A O 1
ATOM 5265 N N . MET A 1 684 ? 0.713 -6.793 1.319 1.00 66.56 684 MET A N 1
ATOM 5266 C CA . MET A 1 684 ? 1.583 -7.975 1.319 1.00 66.56 684 MET A CA 1
ATOM 5267 C C . MET A 1 684 ? 1.910 -8.402 -0.106 1.00 66.56 684 MET A C 1
ATOM 5269 O O . MET A 1 684 ? 3.071 -8.650 -0.419 1.00 66.56 684 MET A O 1
ATOM 5273 N N . THR A 1 685 ? 0.915 -8.352 -0.987 1.00 69.19 685 THR A N 1
ATOM 5274 C CA . THR A 1 685 ? 1.074 -8.522 -2.436 1.00 69.19 685 THR A CA 1
ATOM 5275 C C . THR A 1 685 ? 0.481 -7.323 -3.162 1.00 69.19 685 THR A C 1
ATOM 5277 O O . THR A 1 685 ? -0.285 -6.547 -2.588 1.00 69.19 685 THR A O 1
ATOM 5280 N N . GLY A 1 686 ? 0.844 -7.109 -4.420 1.00 79.75 686 GLY A N 1
ATOM 5281 C CA . GLY A 1 686 ? 0.176 -6.075 -5.199 1.00 79.75 686 GLY A CA 1
ATOM 5282 C C . GLY A 1 686 ? 0.700 -5.927 -6.608 1.00 79.75 686 GLY A C 1
ATOM 5283 O O . GLY A 1 686 ? 1.786 -6.393 -6.952 1.00 79.75 686 GLY A O 1
ATOM 5284 N N . LEU A 1 687 ? -0.102 -5.259 -7.421 1.00 89.75 687 LEU A N 1
ATOM 5285 C CA . LEU A 1 687 ? 0.152 -5.066 -8.836 1.00 89.75 687 LEU A CA 1
ATOM 5286 C C . LEU A 1 687 ? 0.473 -3.596 -9.115 1.00 89.75 687 LEU A C 1
ATOM 5288 O O . LEU A 1 687 ? -0.047 -2.705 -8.437 1.00 89.75 687 LEU A O 1
ATOM 5292 N N . PRO A 1 688 ? 1.320 -3.312 -10.110 1.00 94.12 688 PRO A N 1
ATOM 5293 C CA . PRO A 1 688 ? 1.381 -1.975 -10.679 1.00 94.12 688 PRO A CA 1
ATOM 5294 C C . PRO A 1 688 ? 0.023 -1.632 -11.311 1.00 94.12 688 PRO A C 1
ATOM 5296 O O . PRO A 1 688 ? -0.667 -2.496 -11.854 1.00 94.12 688 PRO A O 1
ATOM 5299 N N . CYS A 1 689 ? -0.365 -0.365 -11.255 1.00 94.81 689 CYS A N 1
ATOM 5300 C CA . CYS A 1 689 ? -1.533 0.120 -11.984 1.00 94.81 689 CYS A CA 1
ATOM 5301 C C . CYS A 1 689 ? -1.245 0.080 -13.490 1.00 94.81 689 CYS A C 1
ATOM 5303 O O . CYS A 1 689 ? -0.197 0.556 -13.921 1.00 94.81 689 CYS A O 1
ATOM 5305 N N . ARG A 1 690 ? -2.148 -0.479 -14.299 1.00 94.31 690 ARG A N 1
ATOM 5306 C CA . ARG A 1 690 ? -1.969 -0.576 -15.752 1.00 94.31 690 ARG A CA 1
ATOM 5307 C C . ARG A 1 690 ? -2.621 0.612 -16.463 1.00 94.31 690 ARG A C 1
ATOM 5309 O O . ARG A 1 690 ? -3.845 0.773 -16.383 1.00 94.31 690 ARG A O 1
ATOM 5316 N N . PRO A 1 691 ? -1.854 1.440 -17.191 1.00 96.38 691 PRO A N 1
ATOM 5317 C CA . PRO A 1 691 ? -2.425 2.519 -17.989 1.00 96.38 691 PRO A CA 1
ATOM 5318 C C . PRO A 1 691 ? -3.357 1.992 -19.087 1.00 96.38 691 PRO A C 1
ATOM 5320 O O . PRO A 1 691 ? -3.069 0.997 -19.743 1.00 96.38 691 PRO A O 1
ATOM 5323 N N . GLY A 1 692 ? -4.494 2.657 -19.278 1.00 92.75 692 GLY A N 1
ATOM 5324 C CA . GLY A 1 692 ? -5.569 2.234 -20.180 1.00 92.75 692 GLY A CA 1
ATOM 5325 C C . GLY A 1 692 ? -6.552 1.222 -19.579 1.00 92.75 692 GLY A C 1
ATOM 5326 O O . GLY A 1 692 ? -7.636 1.057 -20.130 1.00 92.75 692 GLY A O 1
ATOM 5327 N N . VAL A 1 693 ? -6.221 0.602 -18.441 1.00 90.50 693 VAL A N 1
ATOM 5328 C CA . VAL A 1 693 ? -7.074 -0.384 -17.756 1.00 90.50 693 VAL A CA 1
ATOM 5329 C C . VAL A 1 693 ? -7.484 0.140 -16.381 1.00 90.50 693 VAL A C 1
ATOM 5331 O O . VAL A 1 693 ? -8.647 0.454 -16.132 1.00 90.50 693 VAL A O 1
ATOM 5334 N N . ASP A 1 694 ? -6.505 0.306 -15.498 1.00 91.44 694 ASP A N 1
ATOM 5335 C CA . ASP A 1 694 ? -6.721 0.665 -14.099 1.00 91.44 694 ASP A CA 1
ATOM 5336 C C . ASP A 1 694 ? -6.753 2.190 -13.903 1.00 91.44 694 ASP A C 1
ATOM 5338 O O . ASP A 1 694 ? -7.450 2.692 -13.018 1.00 91.44 694 ASP A O 1
ATOM 5342 N N . ILE A 1 695 ? -6.070 2.937 -14.775 1.00 94.12 695 ILE A N 1
ATOM 5343 C CA . ILE A 1 695 ? -6.097 4.402 -14.876 1.00 94.12 695 ILE A CA 1
ATOM 5344 C C . ILE A 1 695 ? -6.053 4.809 -16.352 1.00 94.12 695 ILE A C 1
ATOM 5346 O O . ILE A 1 695 ? -5.446 4.114 -17.162 1.00 94.12 695 ILE A O 1
ATOM 5350 N N . SER A 1 696 ? -6.694 5.912 -16.744 1.00 96.31 696 SER A N 1
ATOM 5351 C CA . SER A 1 696 ? -6.713 6.306 -18.159 1.00 96.31 696 SER A CA 1
ATOM 5352 C C . SER A 1 696 ? -5.332 6.773 -18.638 1.00 96.31 696 SER A C 1
ATOM 5354 O O . SER A 1 696 ? -4.557 7.355 -17.876 1.00 96.31 696 SER A O 1
ATOM 5356 N N . LEU A 1 697 ? -5.038 6.557 -19.925 1.00 96.62 697 LEU A N 1
ATOM 5357 C CA . LEU A 1 697 ? -3.788 7.018 -20.545 1.00 96.62 697 LEU A CA 1
ATOM 5358 C C . LEU A 1 697 ? -3.615 8.537 -20.410 1.00 96.62 697 LEU A C 1
ATOM 5360 O O . LEU A 1 697 ? -2.537 9.004 -20.063 1.00 96.62 697 LEU A O 1
ATOM 5364 N N . SER A 1 698 ? -4.703 9.296 -20.572 1.00 97.38 698 SER A N 1
ATOM 5365 C CA . SER A 1 698 ? -4.679 10.756 -20.437 1.00 97.38 698 SER A CA 1
ATOM 5366 C C . SER A 1 698 ? -4.242 11.215 -19.043 1.00 97.38 698 SER A C 1
ATOM 5368 O O . SER A 1 698 ? -3.499 12.188 -18.928 1.00 97.38 698 SER A O 1
ATOM 5370 N N . VAL A 1 699 ? -4.662 10.520 -17.981 1.00 97.75 699 VAL A N 1
ATOM 5371 C CA . VAL A 1 699 ? -4.236 10.855 -16.615 1.00 97.75 699 VAL A CA 1
ATOM 5372 C C . VAL A 1 699 ? -2.748 10.558 -16.431 1.00 97.75 699 VAL A C 1
ATOM 5374 O O . VAL A 1 699 ? -2.041 11.363 -15.829 1.00 97.75 699 VAL A O 1
ATOM 5377 N N . VAL A 1 700 ? -2.244 9.459 -17.001 1.00 97.81 700 VAL A N 1
ATOM 5378 C CA . VAL A 1 700 ? -0.805 9.149 -16.994 1.00 97.81 700 VAL A CA 1
ATOM 5379 C C . VAL A 1 700 ? -0.005 10.226 -17.719 1.00 97.81 700 VAL A C 1
ATOM 5381 O O . VAL A 1 700 ? 0.951 10.739 -17.144 1.00 97.81 700 VAL A O 1
ATOM 5384 N N . ASP A 1 701 ? -0.438 10.653 -18.905 1.00 97.94 701 ASP A N 1
ATOM 5385 C CA . ASP A 1 701 ? 0.225 11.721 -19.661 1.00 97.94 701 ASP A CA 1
ATOM 5386 C C . ASP A 1 701 ? 0.250 13.048 -18.883 1.00 97.94 701 ASP A C 1
ATOM 5388 O O . ASP A 1 701 ? 1.277 13.730 -18.839 1.00 97.94 701 ASP A O 1
ATOM 5392 N N . LYS A 1 702 ? -0.854 13.403 -18.206 1.00 98.50 702 LYS A N 1
ATOM 5393 C CA . LYS A 1 702 ? -0.923 14.588 -17.332 1.00 98.50 702 LYS A CA 1
ATOM 5394 C C . LYS A 1 702 ? 0.054 14.488 -16.158 1.00 98.50 702 LYS A C 1
ATOM 5396 O O . LYS A 1 702 ? 0.742 15.466 -15.874 1.00 98.50 702 LYS A O 1
ATOM 5401 N N . MET A 1 703 ? 0.147 13.330 -15.498 1.00 98.44 703 MET A N 1
ATOM 5402 C CA . MET A 1 703 ? 1.103 13.109 -14.403 1.00 98.44 703 MET A CA 1
ATOM 5403 C C . MET A 1 703 ? 2.552 13.214 -14.889 1.00 98.44 703 MET A C 1
ATOM 5405 O O . MET A 1 703 ? 3.367 13.875 -14.248 1.00 98.44 703 MET A O 1
ATOM 5409 N N . VAL A 1 704 ? 2.865 12.601 -16.035 1.00 98.50 704 VAL A N 1
ATOM 5410 C CA . VAL A 1 704 ? 4.199 12.655 -16.649 1.00 98.50 704 VAL A CA 1
ATOM 5411 C C . VAL A 1 704 ? 4.577 14.091 -16.980 1.00 98.50 704 VAL A C 1
ATOM 5413 O O . VAL A 1 704 ? 5.653 14.541 -16.590 1.00 98.50 704 VAL A O 1
ATOM 5416 N N . LYS A 1 705 ? 3.673 14.838 -17.620 1.00 98.50 705 LYS A N 1
ATOM 5417 C CA . LYS A 1 705 ? 3.881 16.254 -17.921 1.00 98.50 705 LYS A CA 1
ATOM 5418 C C . LYS A 1 705 ? 4.139 17.061 -16.647 1.00 98.50 705 LYS A C 1
ATOM 5420 O O . LYS A 1 705 ? 5.171 17.721 -16.547 1.00 98.50 705 LYS A O 1
ATOM 5425 N N . ALA A 1 706 ? 3.257 16.935 -15.655 1.00 98.44 706 ALA A N 1
ATOM 5426 C CA . ALA A 1 706 ? 3.343 17.667 -14.395 1.00 98.44 706 ALA A CA 1
ATOM 5427 C C . ALA A 1 706 ? 4.660 17.409 -13.639 1.00 98.44 706 ALA A C 1
ATOM 5429 O O . ALA A 1 706 ? 5.213 18.329 -13.038 1.00 98.44 706 ALA A O 1
ATOM 5430 N N . ALA A 1 707 ? 5.175 16.177 -13.700 1.00 98.44 707 ALA A N 1
ATOM 5431 C CA . ALA A 1 707 ? 6.463 15.803 -13.128 1.00 98.44 707 ALA A CA 1
ATOM 5432 C C . ALA A 1 707 ? 7.656 16.338 -13.942 1.00 98.44 707 ALA A C 1
ATOM 5434 O O . ALA A 1 707 ? 8.610 16.852 -13.362 1.00 98.44 707 ALA A O 1
ATOM 5435 N N . SER A 1 708 ? 7.600 16.245 -15.274 1.00 97.94 708 SER A N 1
ATOM 5436 C CA . SER A 1 708 ? 8.686 16.674 -16.171 1.00 97.94 708 SER A CA 1
ATOM 5437 C C . SER A 1 708 ? 8.928 18.187 -16.187 1.00 97.94 708 SER A C 1
ATOM 5439 O O . SER A 1 708 ? 10.032 18.629 -16.484 1.00 97.94 708 SER A O 1
ATOM 5441 N N . GLU A 1 709 ? 7.916 18.988 -15.844 1.00 97.94 709 GLU A N 1
ATOM 5442 C CA . GLU A 1 709 ? 8.010 20.453 -15.788 1.00 97.94 709 GLU A CA 1
ATOM 5443 C C . GLU A 1 709 ? 8.729 20.970 -14.529 1.00 97.94 709 GLU A C 1
ATOM 5445 O O . GLU A 1 709 ? 8.967 22.174 -14.406 1.00 97.94 709 GLU A O 1
ATOM 5450 N N . VAL A 1 710 ? 9.058 20.097 -13.571 1.00 98.31 710 VAL A N 1
ATOM 5451 C CA . VAL A 1 710 ? 9.808 20.492 -12.375 1.00 98.31 710 VAL A CA 1
ATOM 5452 C C . VAL A 1 710 ? 11.299 20.629 -12.724 1.00 98.31 710 VAL A C 1
ATOM 5454 O O . VAL A 1 710 ? 11.895 19.685 -13.250 1.00 98.31 710 VAL A O 1
ATOM 5457 N N . PRO A 1 711 ? 11.944 21.775 -12.425 1.00 97.69 711 PRO A N 1
ATOM 5458 C CA . PRO A 1 711 ? 13.369 21.957 -12.681 1.00 97.69 711 PRO A CA 1
ATOM 5459 C C . PRO A 1 711 ? 14.228 20.887 -11.999 1.00 97.69 711 PRO A C 1
ATOM 5461 O O . PRO A 1 711 ? 13.993 20.523 -10.849 1.00 97.69 711 PRO A O 1
ATOM 5464 N N . GLY A 1 712 ? 15.258 20.408 -12.699 1.00 95.75 712 GLY A N 1
ATOM 5465 C CA . GLY A 1 712 ? 16.154 19.368 -12.185 1.00 95.75 712 GLY A CA 1
ATOM 5466 C C . GLY A 1 712 ? 15.755 17.936 -12.561 1.00 95.75 712 GLY A C 1
ATOM 5467 O O . GLY A 1 712 ? 16.528 17.016 -12.277 1.00 95.75 712 GLY A O 1
ATOM 5468 N N . ILE A 1 713 ? 14.601 17.742 -13.213 1.00 98.19 713 ILE A N 1
ATOM 5469 C CA . ILE A 1 713 ? 14.144 16.438 -13.705 1.00 98.19 713 ILE A CA 1
ATOM 5470 C C . ILE A 1 713 ? 14.658 16.176 -15.130 1.00 98.19 713 ILE A C 1
ATOM 5472 O O . ILE A 1 713 ? 14.415 16.952 -16.046 1.00 98.19 713 ILE A O 1
ATOM 5476 N N . SER A 1 714 ? 15.374 15.065 -15.307 1.00 97.25 714 SER A N 1
ATOM 5477 C CA . SER A 1 714 ? 15.887 14.542 -16.576 1.00 97.25 714 SER A CA 1
ATOM 5478 C C . SER A 1 714 ? 14.816 13.729 -17.297 1.00 97.25 714 SER A C 1
ATOM 5480 O O . SER A 1 714 ? 14.411 14.091 -18.396 1.00 97.25 714 SER A O 1
ATOM 5482 N N . ARG A 1 715 ? 14.319 12.652 -16.676 1.00 97.94 715 ARG A N 1
ATOM 5483 C CA . ARG A 1 715 ? 13.202 11.861 -17.205 1.00 97.94 715 ARG A CA 1
ATOM 5484 C C . ARG A 1 715 ? 12.196 11.494 -16.125 1.00 97.94 715 ARG A C 1
ATOM 5486 O O . ARG A 1 715 ? 12.511 11.426 -14.936 1.00 97.94 715 ARG A O 1
ATOM 5493 N N . VAL A 1 716 ? 10.983 11.202 -16.583 1.00 98.75 716 VAL A N 1
ATOM 5494 C CA . VAL A 1 716 ? 9.933 10.557 -15.794 1.00 98.75 716 VAL A CA 1
ATOM 5495 C C . VAL A 1 716 ? 9.873 9.087 -16.193 1.00 98.75 716 VAL A C 1
ATOM 5497 O O . VAL A 1 716 ? 9.981 8.748 -17.372 1.00 98.75 716 VAL A O 1
ATOM 5500 N N . LEU A 1 717 ? 9.713 8.213 -15.210 1.00 98.75 717 LEU A N 1
ATOM 5501 C CA . LEU A 1 717 ? 9.628 6.773 -15.373 1.00 98.75 717 LEU A CA 1
ATOM 5502 C C . LEU A 1 717 ? 8.340 6.252 -14.731 1.00 98.75 717 LEU A C 1
ATOM 5504 O O . LEU A 1 717 ? 7.812 6.862 -13.805 1.00 98.75 717 LEU A O 1
ATOM 5508 N N . TYR A 1 718 ? 7.846 5.115 -15.204 1.00 98.75 718 TYR A N 1
ATOM 5509 C CA . TYR A 1 718 ? 6.687 4.409 -14.665 1.00 98.75 718 TYR A CA 1
ATOM 5510 C C . TYR A 1 718 ? 7.115 3.028 -14.188 1.00 98.75 718 TYR A C 1
ATOM 5512 O O . TYR A 1 718 ? 7.700 2.271 -14.961 1.00 98.75 718 TYR A O 1
ATOM 5520 N N . ASP A 1 719 ? 6.844 2.683 -12.936 1.00 98.69 719 ASP A N 1
ATOM 5521 C CA . ASP A 1 719 ? 7.220 1.373 -12.413 1.00 98.69 719 ASP A CA 1
ATOM 5522 C C . ASP A 1 719 ? 6.190 0.296 -12.774 1.00 98.69 719 ASP A C 1
ATOM 5524 O O . ASP A 1 719 ? 4.997 0.433 -12.506 1.00 98.69 719 ASP A O 1
ATOM 5528 N N . LEU A 1 720 ? 6.680 -0.782 -13.385 1.00 98.12 720 LEU A N 1
ATOM 5529 C CA . LEU A 1 720 ? 5.889 -1.866 -13.960 1.00 98.12 720 LEU A CA 1
ATOM 5530 C C . LEU A 1 720 ? 5.905 -3.136 -13.100 1.00 98.12 720 LEU A C 1
ATOM 5532 O O . LEU A 1 720 ? 5.399 -4.174 -13.518 1.00 98.12 720 LEU A O 1
ATOM 5536 N N . THR A 1 721 ? 6.535 -3.102 -11.926 1.00 93.31 721 THR A N 1
ATOM 5537 C CA . THR A 1 721 ? 6.881 -4.334 -11.202 1.00 93.31 721 THR A CA 1
ATOM 5538 C C . THR A 1 721 ? 5.833 -4.703 -10.157 1.00 93.31 721 THR A C 1
ATOM 5540 O O . THR A 1 721 ? 5.490 -3.875 -9.316 1.00 93.31 721 THR A O 1
ATOM 5543 N N . ALA A 1 722 ? 5.370 -5.951 -10.122 1.00 87.00 722 ALA A N 1
ATOM 5544 C CA . ALA A 1 722 ? 4.519 -6.448 -9.037 1.00 87.00 722 ALA A CA 1
ATOM 5545 C C . ALA A 1 722 ? 5.295 -6.633 -7.715 1.00 87.00 722 ALA A C 1
ATOM 5547 O O . ALA A 1 722 ? 6.528 -6.611 -7.681 1.00 87.00 722 ALA A O 1
ATOM 5548 N N . LYS A 1 723 ? 4.557 -6.795 -6.613 1.00 82.62 723 LYS A N 1
ATOM 5549 C CA . LYS A 1 723 ? 5.068 -7.300 -5.335 1.00 82.62 723 LYS A CA 1
ATOM 5550 C C . LYS A 1 723 ? 4.546 -8.725 -5.135 1.00 82.62 723 LYS A C 1
ATOM 5552 O O . LYS A 1 723 ? 3.325 -8.863 -4.978 1.00 82.62 723 LYS A O 1
ATOM 5557 N N . PRO A 1 724 ? 5.424 -9.741 -5.049 1.00 72.56 724 PRO A N 1
ATOM 5558 C CA . PRO A 1 724 ? 6.873 -9.746 -5.357 1.00 72.56 724 PRO A CA 1
ATOM 5559 C C . PRO A 1 724 ? 7.170 -9.620 -6.877 1.00 72.56 724 PRO A C 1
ATOM 5561 O O . PRO A 1 724 ? 6.233 -9.727 -7.672 1.00 72.56 724 PRO A O 1
ATOM 5564 N N . PRO A 1 725 ? 8.431 -9.387 -7.318 1.00 79.00 725 PRO A N 1
ATOM 5565 C CA . PRO A 1 725 ? 9.679 -9.338 -6.538 1.00 79.00 725 PRO A CA 1
ATOM 5566 C C . PRO A 1 725 ? 10.008 -7.963 -5.945 1.00 79.00 725 PRO A C 1
ATOM 5568 O O . PRO A 1 725 ? 10.947 -7.839 -5.163 1.00 79.00 725 PRO A O 1
ATOM 5571 N N . ALA A 1 726 ? 9.262 -6.918 -6.298 1.00 88.75 726 ALA A N 1
ATOM 5572 C CA . ALA A 1 726 ? 9.470 -5.582 -5.754 1.00 88.75 726 ALA A CA 1
ATOM 5573 C C . ALA A 1 726 ? 8.720 -5.384 -4.426 1.00 88.75 726 ALA A C 1
ATOM 5575 O O . ALA A 1 726 ? 8.011 -6.264 -3.943 1.00 88.75 726 ALA A O 1
ATOM 5576 N N . THR A 1 727 ? 8.815 -4.191 -3.846 1.00 87.56 727 THR A N 1
ATOM 5577 C CA . THR A 1 727 ? 7.932 -3.724 -2.763 1.00 87.56 727 THR A CA 1
ATOM 5578 C C . THR A 1 727 ? 7.192 -2.447 -3.177 1.00 87.56 727 THR A C 1
ATOM 5580 O O . THR A 1 727 ? 7.355 -1.945 -4.295 1.00 87.56 727 THR A O 1
ATOM 5583 N N . THR A 1 728 ? 6.355 -1.901 -2.294 1.00 90.19 728 THR A N 1
ATOM 5584 C CA . THR A 1 728 ? 5.635 -0.652 -2.570 1.00 90.19 728 THR A CA 1
ATOM 5585 C C . THR A 1 728 ? 6.572 0.558 -2.666 1.00 90.19 728 THR A C 1
ATOM 5587 O O . THR A 1 728 ? 6.484 1.304 -3.634 1.00 90.19 728 THR A O 1
ATOM 5590 N N . GLU A 1 729 ? 7.486 0.729 -1.707 1.00 94.44 729 GLU A N 1
ATOM 5591 C CA . GLU A 1 729 ? 8.469 1.830 -1.662 1.00 94.44 729 GLU A CA 1
ATOM 5592 C C . GLU A 1 729 ? 9.814 1.398 -2.290 1.00 94.44 729 GLU A C 1
ATOM 5594 O O . GLU A 1 729 ? 10.046 0.209 -2.476 1.00 94.44 729 GLU A O 1
ATOM 5599 N N . TRP A 1 730 ? 10.695 2.338 -2.651 1.00 95.75 730 TRP A N 1
ATOM 5600 C CA . TRP A 1 730 ? 11.968 2.054 -3.355 1.00 95.75 730 TRP A CA 1
ATOM 5601 C C . TRP A 1 730 ? 13.231 2.185 -2.484 1.00 95.75 730 TRP A C 1
ATOM 5603 O O . TRP A 1 730 ? 14.180 1.432 -2.725 1.00 95.75 730 TRP A O 1
ATOM 5613 N N . GLU A 1 731 ? 13.156 3.117 -1.519 1.00 75.69 731 GLU A N 1
ATOM 5614 C CA . GLU A 1 731 ? 14.061 3.527 -0.417 1.00 75.69 731 GLU A CA 1
ATOM 5615 C C . GLU A 1 731 ? 15.374 4.271 -0.687 1.00 75.69 731 GLU A C 1
ATOM 5617 O O . GLU A 1 731 ? 16.354 3.652 -1.141 1.00 75.69 731 GLU A O 1
#